Protein AF-A0A7U3URG6-F1 (afdb_monomer_lite)

Structure (mmCIF, N/CA/C/O backbone):
data_AF-A0A7U3URG6-F1
#
_entry.id   AF-A0A7U3URG6-F1
#
loop_
_atom_site.group_PDB
_atom_site.id
_atom_site.type_symbol
_atom_site.label_atom_id
_atom_site.label_alt_id
_atom_site.label_comp_id
_atom_site.label_asym_id
_atom_site.label_entity_id
_atom_site.label_seq_id
_atom_site.pdbx_PDB_ins_code
_atom_site.Cartn_x
_atom_site.Cartn_y
_atom_site.Cartn_z
_atom_site.occupancy
_atom_site.B_iso_or_equiv
_atom_site.auth_seq_id
_atom_site.auth_comp_id
_atom_site.auth_asym_id
_atom_site.auth_atom_id
_atom_site.pdbx_PDB_model_num
ATOM 1 N N . MET A 1 1 ? 4.917 22.702 2.590 1.00 61.28 1 MET A N 1
ATOM 2 C CA . MET A 1 1 ? 4.108 21.676 1.890 1.00 61.28 1 MET A CA 1
ATOM 3 C C . MET A 1 1 ? 2.761 22.288 1.539 1.00 61.28 1 MET A C 1
ATOM 5 O O . MET A 1 1 ? 2.316 23.121 2.321 1.00 61.28 1 MET A O 1
ATOM 9 N N . PRO A 1 2 ? 2.134 21.938 0.403 1.00 77.50 2 PRO A N 1
ATOM 10 C CA . PRO A 1 2 ? 0.816 22.462 0.058 1.00 77.50 2 PRO A CA 1
ATOM 11 C C . PRO A 1 2 ? -0.220 22.054 1.114 1.00 77.50 2 PRO A C 1
ATOM 13 O O . PRO A 1 2 ? -0.300 20.887 1.508 1.00 77.50 2 PRO A O 1
ATOM 16 N N . THR A 1 3 ? -0.995 23.032 1.575 1.00 88.62 3 THR A N 1
ATOM 17 C CA . THR A 1 3 ? -2.112 22.826 2.502 1.00 88.62 3 THR A CA 1
ATOM 18 C C . THR A 1 3 ? -3.288 22.216 1.755 1.00 88.62 3 THR A C 1
ATOM 20 O O . THR A 1 3 ? -3.546 22.553 0.600 1.00 88.62 3 THR A O 1
ATOM 23 N N . TRP A 1 4 ? -4.006 21.308 2.407 1.00 92.81 4 TRP A N 1
ATOM 24 C CA . TRP A 1 4 ? -5.200 20.701 1.841 1.00 92.81 4 TRP A CA 1
ATOM 25 C C . TRP A 1 4 ? -6.269 21.751 1.546 1.00 92.81 4 TRP A C 1
ATOM 27 O O . TRP A 1 4 ? -6.625 22.551 2.411 1.00 92.81 4 TRP A O 1
ATOM 37 N N . THR A 1 5 ? -6.823 21.682 0.342 1.00 91.06 5 THR A N 1
ATOM 38 C CA . THR A 1 5 ? -7.993 22.447 -0.078 1.00 91.06 5 THR A CA 1
ATOM 39 C C . THR A 1 5 ? -9.111 21.493 -0.499 1.00 91.06 5 THR A C 1
ATOM 41 O O . THR A 1 5 ? -8.835 20.422 -1.064 1.00 91.06 5 THR A O 1
ATOM 44 N N . PRO A 1 6 ? -10.380 21.843 -0.216 1.00 90.56 6 PRO A N 1
ATOM 45 C CA . PRO A 1 6 ? -11.504 21.039 -0.664 1.00 90.56 6 PRO A CA 1
ATOM 46 C C . PRO A 1 6 ? -11.496 20.922 -2.188 1.00 90.56 6 PRO A C 1
ATOM 48 O O . PRO A 1 6 ? -11.156 21.895 -2.868 1.00 90.56 6 PRO A O 1
ATOM 51 N N . PRO A 1 7 ? -11.863 19.750 -2.738 1.00 91.62 7 PRO A N 1
ATOM 52 C CA . PRO A 1 7 ? -12.092 19.618 -4.166 1.00 91.62 7 PRO A CA 1
ATOM 53 C C . PRO A 1 7 ? -13.033 20.720 -4.672 1.00 91.62 7 PRO A C 1
ATOM 55 O O . PRO A 1 7 ? -13.999 21.041 -3.965 1.00 91.62 7 PRO A O 1
ATOM 58 N N . PRO A 1 8 ? -12.801 21.273 -5.875 1.00 90.25 8 PRO A N 1
ATOM 59 C CA . PRO A 1 8 ? -13.734 22.209 -6.490 1.00 90.25 8 PRO A CA 1
ATOM 60 C C . PRO A 1 8 ? -15.160 21.652 -6.470 1.00 90.25 8 PRO A C 1
ATOM 62 O O . PRO A 1 8 ? -15.358 20.450 -6.661 1.00 90.25 8 PRO A O 1
ATOM 65 N N . GLU A 1 9 ? -16.134 22.520 -6.180 1.00 88.31 9 GLU A N 1
ATOM 66 C CA . GLU A 1 9 ? -17.571 22.191 -6.175 1.00 88.31 9 GLU A CA 1
ATOM 67 C C . GLU A 1 9 ? -17.985 21.078 -5.188 1.00 88.31 9 GLU A C 1
ATOM 69 O O . GLU A 1 9 ? -19.111 20.581 -5.226 1.00 88.31 9 GLU A O 1
ATOM 74 N N . SER A 1 10 ? -17.102 20.684 -4.263 1.00 91.12 10 SER A N 1
ATOM 75 C CA . SER A 1 10 ? -17.463 19.760 -3.189 1.00 91.12 10 SER A CA 1
ATOM 76 C C . SER A 1 10 ? -18.237 20.457 -2.074 1.00 91.12 10 SER A C 1
ATOM 78 O O . SER A 1 10 ? -18.011 21.622 -1.750 1.00 91.12 10 SER A O 1
ATOM 80 N N . THR A 1 11 ? -19.139 19.712 -1.435 1.00 90.44 11 THR A N 1
ATOM 81 C CA . THR A 1 11 ? -19.871 20.181 -0.250 1.00 90.44 11 THR A CA 1
ATOM 82 C C . THR A 1 11 ? -19.513 19.327 0.955 1.00 90.44 11 THR A C 1
ATOM 84 O O . THR A 1 11 ? -19.507 18.096 0.865 1.00 90.44 11 THR A O 1
ATOM 87 N N . TRP A 1 12 ? -19.257 19.962 2.096 1.00 90.94 12 TRP A N 1
ATOM 88 C CA . TRP A 1 12 ? -18.968 19.285 3.356 1.00 90.94 12 TRP A CA 1
ATOM 89 C C . TRP A 1 12 ? -19.642 20.034 4.505 1.00 90.94 12 TRP A C 1
ATOM 91 O O . TRP A 1 12 ? -19.254 21.151 4.835 1.00 90.94 12 TRP A O 1
ATOM 101 N N . THR A 1 13 ? -20.702 19.446 5.063 1.00 79.31 13 THR A N 1
ATOM 102 C CA . THR A 1 13 ? -21.649 20.175 5.925 1.00 79.31 13 THR A CA 1
ATOM 103 C C . THR A 1 13 ? -21.657 19.726 7.384 1.00 79.31 13 THR A C 1
ATOM 105 O O . THR A 1 13 ? -22.184 20.449 8.222 1.00 79.31 13 THR A O 1
ATOM 108 N N . ASN A 1 14 ? -21.087 18.563 7.718 1.00 84.81 14 ASN A N 1
ATOM 109 C CA . ASN A 1 14 ? -21.095 18.049 9.095 1.00 84.81 14 ASN A CA 1
ATOM 110 C C . ASN A 1 14 ? -19.916 18.558 9.948 1.00 84.81 14 ASN A C 1
ATOM 112 O O . ASN A 1 14 ? -19.972 18.455 11.168 1.00 84.81 14 ASN A O 1
ATOM 116 N N . GLY A 1 15 ? -18.852 19.096 9.334 1.00 91.75 15 GLY A N 1
ATOM 117 C CA . GLY A 1 15 ? -17.664 19.578 10.047 1.00 91.75 15 GLY A CA 1
ATOM 118 C C . GLY A 1 15 ? -16.948 18.503 10.881 1.00 91.75 15 GLY A C 1
ATOM 119 O O . GLY A 1 15 ? -16.256 18.853 11.840 1.00 91.75 15 GLY A O 1
ATOM 120 N N . LEU A 1 16 ? -17.133 17.215 10.555 1.00 96.25 16 LEU A N 1
ATOM 121 C CA . LEU A 1 16 ? -16.568 16.075 11.285 1.00 96.25 16 LEU A CA 1
ATOM 122 C C . LEU A 1 16 ? -15.294 15.554 10.613 1.00 96.25 16 LEU A C 1
ATOM 124 O O . LEU A 1 16 ? -15.341 14.986 9.513 1.00 96.25 16 LEU A O 1
ATOM 128 N N . ILE A 1 17 ? -14.168 15.677 11.316 1.00 96.75 17 ILE A N 1
ATOM 129 C CA . ILE A 1 17 ? -12.914 15.009 10.965 1.00 96.75 17 ILE A CA 1
ATOM 130 C C . ILE A 1 17 ? -12.757 13.762 11.837 1.00 96.75 17 ILE A C 1
ATOM 132 O O . ILE A 1 17 ? -12.613 13.862 13.054 1.00 96.75 17 ILE A O 1
ATOM 136 N N . ARG A 1 18 ? -12.740 12.583 11.209 1.00 97.06 18 ARG A N 1
ATOM 137 C CA . ARG A 1 18 ? -12.491 11.301 11.880 1.00 97.06 18 ARG A CA 1
ATOM 138 C C . ARG A 1 18 ? -11.227 10.650 11.336 1.00 97.06 18 ARG A C 1
ATOM 140 O O . ARG A 1 18 ? -11.081 10.493 10.125 1.00 97.06 18 ARG A O 1
ATOM 147 N N . VAL A 1 19 ? -10.339 10.212 12.223 1.00 95.31 19 VAL A N 1
ATOM 148 C CA . VAL A 1 19 ? -9.090 9.522 11.862 1.00 95.31 19 VAL A CA 1
ATOM 149 C C . VAL A 1 19 ? -8.906 8.254 12.684 1.00 95.31 19 VAL A C 1
ATOM 151 O O . VAL A 1 19 ? -9.214 8.231 13.868 1.00 95.31 19 VAL A O 1
ATOM 154 N N . PHE A 1 20 ? -8.347 7.207 12.077 1.00 92.94 20 PHE A N 1
ATOM 155 C CA . PHE A 1 20 ? -7.852 6.038 12.808 1.00 92.94 20 PHE A CA 1
ATOM 156 C C . PHE A 1 20 ? -6.373 6.249 13.142 1.00 92.94 20 PHE A C 1
ATOM 158 O O . PHE A 1 20 ? -5.504 5.841 12.370 1.00 92.94 20 PHE A O 1
ATOM 165 N N . ALA A 1 21 ? -6.107 6.930 14.256 1.00 84.06 21 ALA A N 1
ATOM 166 C CA . ALA A 1 21 ? -4.881 7.662 14.571 1.00 84.06 21 ALA A CA 1
ATOM 167 C C . ALA A 1 21 ? -3.571 6.903 14.277 1.00 84.06 21 ALA A C 1
ATOM 169 O O . ALA A 1 21 ? -2.705 7.434 13.585 1.00 84.06 21 ALA A O 1
ATOM 170 N N . GLY A 1 22 ? -3.453 5.640 14.700 1.00 78.69 22 GLY A N 1
ATOM 171 C CA . GLY A 1 22 ? -2.276 4.818 14.392 1.00 78.69 22 GLY A CA 1
ATOM 172 C C . GLY A 1 22 ? -2.152 4.482 12.902 1.00 78.69 22 GLY A C 1
ATOM 173 O O . GLY A 1 22 ? -1.183 4.846 12.240 1.00 78.69 22 GLY A O 1
ATOM 174 N N . SER A 1 23 ? -3.162 3.827 12.327 1.00 78.75 23 SER A N 1
ATOM 175 C CA . SER A 1 23 ? -3.134 3.416 10.911 1.00 78.75 23 SER A CA 1
ATOM 176 C C . SER A 1 23 ? -3.043 4.593 9.929 1.00 78.75 23 SER A C 1
ATOM 178 O O . SER A 1 23 ? -2.432 4.471 8.871 1.00 78.75 23 SER A O 1
ATOM 180 N N . PHE A 1 24 ? -3.614 5.743 10.295 1.00 79.00 24 PHE A N 1
ATOM 181 C CA . PHE A 1 24 ? -3.624 6.952 9.481 1.00 79.00 24 PHE A CA 1
ATOM 182 C C . PHE A 1 24 ? -2.224 7.546 9.319 1.00 79.00 24 PHE A C 1
ATOM 184 O O . PHE A 1 24 ? -1.923 8.096 8.262 1.00 79.00 24 PHE A O 1
ATOM 191 N N . LEU A 1 25 ? -1.373 7.390 10.338 1.00 76.38 25 LEU A N 1
ATOM 192 C CA . LEU A 1 25 ? 0.016 7.848 10.345 1.00 76.38 25 LEU A CA 1
ATOM 193 C C . LEU A 1 25 ? 1.008 6.783 9.853 1.00 76.38 25 LEU A C 1
ATOM 195 O O . LEU A 1 25 ? 2.084 7.138 9.383 1.00 76.38 25 LEU A O 1
ATOM 199 N N . ARG A 1 26 ? 0.641 5.492 9.855 1.00 74.06 26 ARG A N 1
ATOM 200 C CA . ARG A 1 26 ? 1.438 4.387 9.271 1.00 74.06 26 ARG A CA 1
ATOM 201 C C . ARG A 1 26 ? 1.444 4.358 7.730 1.00 74.06 26 ARG A C 1
ATOM 203 O O . ARG A 1 26 ? 1.725 3.321 7.127 1.00 74.06 26 ARG A O 1
ATOM 210 N N . GLN A 1 27 ? 1.119 5.466 7.069 1.00 66.19 27 GLN A N 1
ATOM 211 C CA . GLN A 1 27 ? 1.094 5.540 5.611 1.00 66.19 27 GLN A CA 1
ATOM 212 C C . GLN A 1 27 ? 2.497 5.336 5.024 1.00 66.19 27 GLN A C 1
ATOM 214 O O . GLN A 1 27 ? 3.476 5.949 5.442 1.00 66.19 27 GLN A O 1
ATOM 219 N N . SER A 1 28 ? 2.592 4.465 4.020 1.00 63.78 28 SER A N 1
ATOM 220 C CA . SER A 1 28 ? 3.813 4.296 3.228 1.00 63.78 28 SER A CA 1
ATOM 221 C C . SER A 1 28 ? 4.175 5.592 2.492 1.00 63.78 28 SER A C 1
ATOM 223 O O . SER A 1 28 ? 3.280 6.380 2.180 1.00 63.78 28 SER A O 1
ATOM 225 N N . ARG A 1 29 ? 5.449 5.766 2.108 1.00 63.09 29 ARG A N 1
ATOM 226 C CA . ARG A 1 29 ? 5.896 6.878 1.237 1.00 63.09 29 ARG A CA 1
ATOM 227 C C . ARG A 1 29 ? 5.128 6.967 -0.093 1.00 63.09 29 ARG A C 1
ATOM 229 O O . ARG A 1 29 ? 5.117 8.019 -0.714 1.00 63.09 29 ARG A O 1
ATOM 236 N N . SER A 1 30 ? 4.486 5.877 -0.516 1.00 69.94 30 SER A N 1
ATOM 237 C CA . SER A 1 30 ? 3.655 5.789 -1.723 1.00 69.94 30 SER A CA 1
ATOM 238 C C . SER A 1 30 ? 2.162 6.064 -1.496 1.00 69.94 30 SER A C 1
ATOM 240 O O . SER A 1 30 ? 1.372 5.892 -2.423 1.00 69.94 30 SER A O 1
ATOM 242 N N . SER A 1 31 ? 1.748 6.421 -0.277 1.00 86.31 31 SER A N 1
ATOM 243 C CA . SER A 1 31 ? 0.341 6.731 0.012 1.00 86.31 31 SER A CA 1
ATOM 244 C C . SER A 1 31 ? 0.045 8.178 -0.360 1.00 86.31 31 SER A C 1
ATOM 246 O O . SER A 1 31 ? 0.895 9.043 -0.164 1.00 86.31 31 SER A O 1
ATOM 248 N N . CYS A 1 32 ? -1.153 8.456 -0.869 1.00 93.38 32 CYS A N 1
ATOM 249 C CA . CYS A 1 32 ? -1.532 9.805 -1.280 1.00 93.38 32 CYS A CA 1
ATOM 250 C C . CYS A 1 32 ? -1.983 10.649 -0.071 1.00 93.38 32 CYS A C 1
ATOM 252 O O . CYS A 1 32 ? -3.075 10.400 0.456 1.00 93.38 32 CYS A O 1
ATOM 254 N N . PRO A 1 33 ? -1.237 11.703 0.329 1.00 93.00 33 PRO A N 1
ATOM 255 C CA . PRO A 1 33 ? -1.607 12.513 1.491 1.00 93.00 33 PRO A CA 1
ATOM 256 C C . PRO A 1 33 ? -2.959 13.213 1.313 1.00 93.00 33 PRO A C 1
ATOM 258 O O . PRO A 1 33 ? -3.790 13.195 2.222 1.00 93.00 33 PRO A O 1
ATOM 261 N N . TYR A 1 34 ? -3.233 13.733 0.109 1.00 94.94 34 TYR A N 1
ATOM 262 C CA . TYR A 1 34 ? -4.526 14.334 -0.220 1.00 94.94 34 TYR A CA 1
ATOM 263 C C . TYR A 1 34 ? -5.696 13.362 -0.023 1.00 94.94 34 TYR A C 1
ATOM 265 O O . TYR A 1 34 ? -6.722 13.734 0.546 1.00 94.94 34 TYR A O 1
ATOM 273 N N . LYS A 1 35 ? -5.553 12.099 -0.455 1.00 93.75 35 LYS A N 1
ATOM 274 C CA . LYS A 1 35 ? -6.573 11.059 -0.241 1.00 93.75 35 LYS A CA 1
ATOM 275 C C . LYS A 1 35 ? -6.786 10.803 1.249 1.00 93.75 35 LYS A C 1
ATOM 277 O O . LYS A 1 35 ? -7.933 10.670 1.670 1.00 93.75 35 LYS A O 1
ATOM 282 N N . GLY A 1 36 ? -5.714 10.740 2.041 1.00 93.06 36 GLY A N 1
ATOM 283 C CA . GLY A 1 36 ? -5.798 10.597 3.496 1.00 93.06 36 GLY A CA 1
ATOM 284 C C . GLY A 1 36 ? -6.621 11.721 4.127 1.00 93.06 36 GLY A C 1
ATOM 285 O O . GLY A 1 36 ? -7.624 11.462 4.796 1.00 93.06 36 GLY A O 1
ATOM 286 N N . ALA A 1 37 ? -6.261 12.969 3.836 1.00 94.31 37 ALA A N 1
ATOM 287 C CA . ALA A 1 37 ? -6.985 14.151 4.293 1.00 94.31 37 ALA A CA 1
ATOM 288 C C . ALA A 1 37 ? -8.453 14.169 3.814 1.00 94.31 37 ALA A C 1
ATOM 290 O O . ALA A 1 37 ? -9.357 14.487 4.591 1.00 94.31 37 ALA A O 1
ATOM 291 N N . LEU A 1 38 ? -8.717 13.772 2.566 1.00 94.31 38 LEU A N 1
ATOM 292 C CA . LEU A 1 38 ? -10.071 13.648 2.024 1.00 94.31 38 LEU A CA 1
ATOM 293 C C . LEU A 1 38 ? -10.890 12.586 2.775 1.00 94.31 38 LEU A C 1
ATOM 295 O O . LEU A 1 38 ? -12.028 12.846 3.153 1.00 94.31 38 LEU A O 1
ATOM 299 N N . LYS A 1 39 ? -10.311 11.406 3.030 1.00 92.88 39 LYS A N 1
ATOM 300 C CA . LYS A 1 39 ? -10.964 10.299 3.749 1.00 92.88 39 LYS A CA 1
ATOM 301 C C . LYS A 1 39 ? -11.300 10.667 5.197 1.00 92.88 39 LYS A C 1
ATOM 303 O O . LYS A 1 39 ? -12.309 10.193 5.714 1.00 92.88 39 LYS A O 1
ATOM 308 N N . ALA A 1 40 ? -10.482 11.511 5.829 1.00 94.81 40 ALA A N 1
ATOM 309 C CA . ALA A 1 40 ? -10.716 11.979 7.192 1.00 94.81 40 ALA A CA 1
ATOM 310 C C . ALA A 1 40 ? -11.953 12.890 7.310 1.00 94.81 40 ALA A C 1
ATOM 312 O O . ALA A 1 40 ? -12.601 12.924 8.355 1.00 94.81 40 ALA A O 1
ATOM 313 N N . ARG A 1 41 ? -12.317 13.607 6.238 1.00 94.56 41 ARG A N 1
ATOM 314 C CA . ARG A 1 41 ? -13.501 14.479 6.179 1.00 94.56 41 ARG A CA 1
ATOM 315 C C . ARG A 1 41 ? -14.729 13.659 5.819 1.00 94.56 41 ARG A C 1
ATOM 317 O O . ARG A 1 41 ? -15.111 13.513 4.657 1.00 94.56 41 ARG A O 1
ATOM 324 N N . THR A 1 42 ? -15.335 13.072 6.841 1.00 91.94 42 THR A N 1
ATOM 325 C CA . THR A 1 42 ? -16.507 12.217 6.655 1.00 91.94 42 THR A CA 1
ATOM 326 C C . THR A 1 42 ? -17.665 13.027 6.065 1.00 91.94 42 THR A C 1
ATOM 328 O O . THR A 1 42 ? -17.860 14.187 6.410 1.00 91.94 42 THR A O 1
ATOM 331 N N . GLY A 1 43 ? -18.442 12.439 5.155 1.00 88.38 43 GLY A N 1
ATOM 332 C CA . GLY A 1 43 ? -19.609 13.112 4.573 1.00 88.38 43 GLY A CA 1
ATOM 333 C C . GLY A 1 43 ? -19.311 14.176 3.512 1.00 88.38 43 GLY A C 1
ATOM 334 O O . GLY A 1 43 ? -20.255 14.805 3.038 1.00 88.38 43 GLY A O 1
ATOM 335 N N . ILE A 1 44 ? -18.050 14.368 3.101 1.00 91.56 44 ILE A N 1
ATOM 336 C CA . ILE A 1 44 ? -17.750 15.195 1.927 1.00 91.56 44 ILE A CA 1
ATOM 337 C C . ILE A 1 44 ? -18.401 14.587 0.677 1.00 91.56 44 ILE A C 1
ATOM 339 O O . ILE A 1 44 ? -18.227 13.401 0.374 1.00 91.56 44 ILE A O 1
ATOM 343 N N . LYS A 1 45 ? -19.175 15.401 -0.041 1.00 90.75 45 LYS A N 1
ATOM 344 C CA . LYS A 1 45 ? -19.778 15.045 -1.327 1.00 90.75 45 LYS A CA 1
ATOM 345 C C . LYS A 1 45 ? -18.958 15.689 -2.431 1.00 90.75 45 LYS A C 1
ATOM 347 O O . LYS A 1 45 ? -18.759 16.901 -2.422 1.00 90.75 45 LYS A O 1
ATOM 352 N N . LEU A 1 46 ? -18.461 14.860 -3.339 1.00 91.00 46 LEU A N 1
ATOM 353 C CA . LEU A 1 46 ? -17.694 15.302 -4.496 1.00 91.00 46 LEU A CA 1
ATOM 354 C C . LEU A 1 46 ? -18.639 15.695 -5.629 1.00 91.00 46 LEU A C 1
ATOM 356 O O . LEU A 1 46 ? -19.720 15.115 -5.752 1.00 91.00 46 LEU A O 1
ATOM 360 N N . ALA A 1 47 ? -18.198 16.637 -6.457 1.00 87.06 47 ALA A N 1
ATOM 361 C CA . ALA A 1 47 ? -18.868 16.961 -7.705 1.00 87.06 47 ALA A CA 1
ATOM 362 C C . ALA A 1 47 ? -18.916 15.747 -8.644 1.00 87.06 47 ALA A C 1
ATOM 364 O O . ALA A 1 47 ? -18.076 14.840 -8.574 1.00 87.06 47 ALA A O 1
ATOM 365 N N . THR A 1 48 ? -19.908 15.739 -9.528 1.00 84.06 48 THR A N 1
ATOM 366 C CA . THR A 1 48 ? -20.029 14.739 -10.590 1.00 84.06 48 THR A CA 1
ATOM 367 C C . THR A 1 48 ? -18.832 14.807 -11.538 1.00 84.06 48 THR A C 1
ATOM 369 O O . THR A 1 48 ? -18.252 15.868 -11.750 1.00 84.06 48 THR A O 1
ATOM 372 N N . SER A 1 49 ? -18.457 13.667 -12.113 1.00 84.88 49 SER A N 1
ATOM 373 C CA . SER A 1 49 ? -17.379 13.553 -13.098 1.00 84.88 49 SER A CA 1
ATOM 374 C C . SER A 1 49 ? -17.928 12.904 -14.371 1.00 84.88 49 SER A C 1
ATOM 376 O O . SER A 1 49 ? -18.815 12.056 -14.254 1.00 84.88 49 SER A O 1
ATOM 378 N N . PRO A 1 50 ? -17.418 13.251 -15.570 1.00 84.19 50 PRO A N 1
ATOM 379 C CA . PRO A 1 50 ? -17.727 12.499 -16.787 1.00 84.19 50 PRO A CA 1
ATOM 380 C C . PRO A 1 50 ? -17.150 11.075 -16.756 1.00 84.19 50 PRO A C 1
ATOM 382 O O . PRO A 1 50 ? -17.597 10.218 -17.511 1.00 84.19 50 PRO A O 1
ATOM 385 N N . LEU A 1 51 ? -16.163 10.813 -15.892 1.00 87.19 51 LEU A N 1
ATOM 386 C CA . LEU A 1 51 ? -15.600 9.483 -15.686 1.00 87.19 51 LEU A CA 1
ATOM 387 C C . LEU A 1 51 ? -16.368 8.721 -14.594 1.00 87.19 51 LEU A C 1
ATOM 389 O O . LEU A 1 51 ? -16.892 9.343 -13.664 1.00 87.19 51 LEU A O 1
ATOM 393 N N . PRO A 1 52 ? -16.384 7.375 -14.642 1.00 85.12 52 PRO A N 1
ATOM 394 C CA . PRO A 1 52 ? -17.057 6.567 -13.637 1.00 85.12 52 PRO A CA 1
ATOM 395 C C . PRO A 1 52 ? -16.618 6.904 -12.208 1.00 85.12 52 PRO A C 1
ATOM 397 O O . PRO A 1 52 ? -15.428 6.949 -11.863 1.00 85.12 52 PRO A O 1
ATOM 400 N N . MET A 1 53 ? -17.614 7.092 -11.345 1.00 85.44 53 MET A N 1
ATOM 401 C CA . MET A 1 53 ? -17.398 7.192 -9.907 1.00 85.44 53 MET A CA 1
ATOM 402 C C . MET A 1 53 ? -17.016 5.825 -9.319 1.00 85.44 53 MET A C 1
ATOM 404 O O . MET A 1 53 ? -17.101 4.785 -9.972 1.00 85.44 53 MET A O 1
ATOM 408 N N . TYR A 1 54 ? -16.576 5.833 -8.060 1.00 85.19 54 TYR A N 1
ATOM 409 C CA . TYR A 1 54 ? -16.207 4.618 -7.334 1.00 85.19 54 TYR A CA 1
ATOM 410 C C . TYR A 1 54 ? -17.334 3.568 -7.357 1.00 85.19 54 TYR A C 1
ATOM 412 O O . TYR A 1 54 ? -18.462 3.851 -6.950 1.00 85.19 54 TYR A O 1
ATOM 420 N N . LYS A 1 55 ? -16.987 2.348 -7.774 1.00 89.19 55 LYS A N 1
ATOM 421 C CA . LYS A 1 55 ? -17.825 1.142 -7.745 1.00 89.19 55 LYS A CA 1
ATOM 422 C C . LYS A 1 55 ? -17.232 0.178 -6.720 1.00 89.19 55 LYS A C 1
ATOM 424 O O . LYS A 1 55 ? -16.016 0.000 -6.691 1.00 89.19 55 LYS A O 1
ATOM 429 N N . ALA A 1 56 ? -18.070 -0.430 -5.885 1.00 82.88 56 ALA A N 1
ATOM 430 C CA . ALA A 1 56 ? -17.605 -1.417 -4.914 1.00 82.88 56 ALA A CA 1
ATOM 431 C C . ALA A 1 56 ? -17.147 -2.702 -5.628 1.00 82.88 56 ALA A C 1
ATOM 433 O O . ALA A 1 56 ? -17.836 -3.172 -6.534 1.00 82.88 56 ALA A O 1
ATOM 434 N N . ASP A 1 57 ? -16.007 -3.270 -5.219 1.00 84.12 57 ASP A N 1
ATOM 435 C CA . ASP A 1 57 ? -15.610 -4.611 -5.666 1.00 84.12 57 ASP A CA 1
ATOM 436 C C . ASP A 1 57 ? -16.532 -5.646 -4.993 1.00 84.12 57 ASP A C 1
ATOM 438 O O . ASP A 1 57 ? -16.770 -5.545 -3.784 1.00 84.12 57 ASP A O 1
ATOM 442 N N . PRO A 1 58 ? -17.085 -6.616 -5.744 1.00 85.06 58 PRO A N 1
ATOM 443 C CA . PRO A 1 58 ? -17.923 -7.668 -5.178 1.00 85.06 58 PRO A CA 1
ATOM 444 C C . PRO A 1 58 ? -17.147 -8.681 -4.321 1.00 85.06 58 PRO A C 1
ATOM 446 O O . PRO A 1 58 ? -17.765 -9.609 -3.817 1.00 85.06 58 PRO A O 1
ATOM 449 N N . ARG A 1 59 ? -15.826 -8.541 -4.153 1.00 87.56 59 ARG A N 1
ATOM 450 C CA . ARG A 1 59 ? -14.975 -9.433 -3.350 1.00 87.56 59 ARG A CA 1
ATOM 451 C C . ARG A 1 59 ? -14.418 -8.723 -2.122 1.00 87.56 59 ARG A C 1
ATOM 453 O O . ARG A 1 59 ? -14.160 -7.520 -2.137 1.00 87.56 59 ARG A O 1
ATOM 460 N N . GLU A 1 60 ? -14.173 -9.487 -1.058 1.00 90.56 60 GLU A N 1
ATOM 461 C CA . GLU A 1 60 ? -13.586 -8.954 0.177 1.00 90.56 60 GLU A CA 1
ATOM 462 C C . GLU A 1 60 ? -12.186 -8.402 -0.129 1.00 90.56 60 GLU A C 1
ATOM 464 O O . GLU A 1 60 ? -11.386 -9.041 -0.797 1.00 90.56 60 GLU A O 1
ATOM 469 N N . SER A 1 61 ? -11.852 -7.196 0.302 1.00 87.56 61 SER A N 1
ATOM 470 C CA . SER A 1 61 ? -10.533 -6.599 0.015 1.00 87.56 61 SER A CA 1
ATOM 471 C C . SER A 1 61 ? -9.639 -6.553 1.247 1.00 87.56 61 SER A C 1
ATOM 473 O O . SER A 1 61 ? -8.442 -6.282 1.134 1.00 87.56 61 SER A O 1
ATOM 475 N N . PHE A 1 62 ? -10.201 -6.853 2.418 1.00 90.44 62 PHE A N 1
ATOM 476 C CA . PHE A 1 62 ? -9.516 -6.787 3.690 1.00 90.44 62 PHE A CA 1
ATOM 477 C C . PHE A 1 62 ? -9.297 -8.184 4.277 1.00 90.44 62 PHE A C 1
ATOM 479 O O . PHE A 1 62 ? -10.219 -8.841 4.754 1.00 90.44 62 PHE A O 1
ATOM 486 N N . ASN A 1 63 ? -8.038 -8.624 4.286 1.00 92.00 63 ASN A N 1
ATOM 487 C CA . ASN A 1 63 ? -7.645 -9.961 4.741 1.00 92.00 63 ASN A CA 1
ATOM 488 C C . ASN A 1 63 ? -7.940 -10.261 6.221 1.00 92.00 63 ASN A C 1
ATOM 490 O O . ASN A 1 63 ? -8.053 -11.425 6.589 1.00 92.00 63 ASN A O 1
ATOM 494 N N . LEU A 1 64 ? -8.052 -9.235 7.068 1.00 93.50 64 LEU A N 1
ATOM 495 C CA . LEU A 1 64 ? -8.398 -9.378 8.484 1.00 93.50 64 LEU A CA 1
ATOM 496 C C . LEU A 1 64 ? -9.888 -9.114 8.762 1.00 93.50 64 LEU A C 1
ATOM 498 O O . LEU A 1 64 ? -10.289 -9.141 9.920 1.00 93.50 64 LEU A O 1
ATOM 502 N N . GLY A 1 65 ? -10.708 -8.864 7.733 1.00 92.81 65 GLY A N 1
ATOM 503 C CA . GLY A 1 65 ? -12.142 -8.596 7.885 1.00 92.81 65 GLY A CA 1
ATOM 504 C C . GLY A 1 65 ? -12.894 -9.785 8.490 1.00 92.81 65 GLY A C 1
ATOM 505 O O . GLY A 1 65 ? -13.397 -9.658 9.606 1.00 92.81 65 GLY A O 1
ATOM 506 N N . PRO A 1 66 ? -12.914 -10.957 7.821 1.00 95.19 66 PRO A N 1
ATOM 507 C CA . PRO A 1 66 ? -13.566 -12.151 8.364 1.00 95.19 66 PRO A CA 1
ATOM 508 C C . PRO A 1 66 ? -12.960 -12.619 9.691 1.00 95.19 66 PRO A C 1
ATOM 510 O O . PRO A 1 66 ? -13.680 -13.045 10.585 1.00 95.19 66 PRO A O 1
ATOM 513 N N . PHE A 1 67 ? -11.642 -12.490 9.846 1.00 95.44 67 PHE A N 1
ATOM 514 C CA . PHE A 1 67 ? -10.951 -12.773 11.104 1.00 95.44 67 PHE A CA 1
ATOM 515 C C . PHE A 1 67 ? -11.460 -11.897 12.261 1.00 95.44 67 PHE A C 1
ATOM 517 O O . PHE A 1 67 ? -11.744 -12.411 13.340 1.00 95.44 67 PHE A O 1
ATOM 524 N N . GLY A 1 68 ? -11.605 -10.588 12.035 1.00 94.44 68 GLY A N 1
ATOM 525 C CA . GLY A 1 68 ? -12.115 -9.655 13.038 1.00 94.44 68 GLY A CA 1
ATOM 526 C C . GLY A 1 68 ? -13.554 -9.966 13.441 1.00 94.44 68 GLY A C 1
ATOM 527 O O . GLY A 1 68 ? -13.834 -10.041 14.631 1.00 94.44 68 GLY A O 1
ATOM 528 N N . GLU A 1 69 ? -14.430 -10.230 12.468 1.00 94.44 69 GLU A N 1
ATOM 529 C CA . GLU A 1 69 ? -15.833 -10.568 12.748 1.00 94.44 69 GLU A CA 1
ATOM 530 C C . GLU A 1 69 ? -15.973 -11.915 13.478 1.00 94.44 69 GLU A C 1
ATOM 532 O O . GLU A 1 69 ? -16.786 -12.040 14.391 1.00 94.44 69 GLU A O 1
ATOM 537 N N . ALA A 1 70 ? -15.151 -12.915 13.140 1.00 96.38 70 ALA A N 1
ATOM 538 C CA . ALA A 1 70 ? -15.136 -14.186 13.866 1.00 96.38 70 ALA A CA 1
ATOM 539 C C . ALA A 1 70 ? -14.709 -13.999 15.330 1.00 96.38 70 ALA A C 1
ATOM 541 O O . ALA A 1 70 ? -15.321 -14.584 16.222 1.00 96.38 70 ALA A O 1
ATOM 542 N N . LEU A 1 71 ? -13.690 -13.173 15.588 1.00 95.88 71 LEU A N 1
ATOM 543 C CA . LEU A 1 71 ? -13.285 -12.852 16.955 1.00 95.88 71 LEU A CA 1
ATOM 544 C C . LEU A 1 71 ? -14.365 -12.082 17.713 1.00 95.88 71 LEU A C 1
ATOM 546 O O . LEU A 1 71 ? -14.576 -12.390 18.877 1.00 95.88 71 LEU A O 1
ATOM 550 N N . ASP A 1 72 ? -15.075 -11.146 17.078 1.00 94.75 72 ASP A N 1
ATOM 551 C CA . ASP A 1 72 ? -16.172 -10.419 17.731 1.00 94.75 72 ASP A CA 1
ATOM 552 C C . ASP A 1 72 ? -17.265 -11.390 18.215 1.00 94.75 72 ASP A C 1
ATOM 554 O O . ASP A 1 72 ? -17.695 -11.318 19.365 1.00 94.75 72 ASP A O 1
ATOM 558 N N . LEU A 1 73 ? -17.644 -12.366 17.382 1.00 96.25 73 LEU A N 1
ATOM 559 C CA . LEU A 1 73 ? -18.622 -13.403 17.734 1.00 96.25 73 LEU A CA 1
ATOM 560 C C . LEU A 1 73 ? -18.148 -14.307 18.889 1.00 96.25 73 LEU A C 1
ATOM 562 O O . LEU A 1 73 ? -18.947 -14.710 19.733 1.00 96.25 73 LEU A O 1
ATOM 566 N N . ILE A 1 74 ? -16.858 -14.646 18.935 1.00 95.50 74 ILE A N 1
ATOM 567 C CA . ILE A 1 74 ? -16.290 -15.498 19.994 1.00 95.50 74 ILE A CA 1
ATOM 568 C C . ILE A 1 74 ? -16.172 -14.721 21.306 1.00 95.50 74 ILE A C 1
ATOM 570 O O . ILE A 1 74 ? -16.593 -15.198 22.357 1.00 95.50 74 ILE A O 1
ATOM 574 N N . GLU A 1 75 ? -15.580 -13.530 21.244 1.00 93.50 75 GLU A N 1
ATOM 575 C CA . GLU A 1 75 ? -15.201 -12.738 22.412 1.00 93.50 75 GLU A CA 1
ATOM 576 C C . GLU A 1 75 ? -16.388 -12.023 23.062 1.00 93.50 75 GLU A C 1
ATOM 578 O O . GLU A 1 75 ? -16.360 -11.798 24.272 1.00 93.50 75 GLU A O 1
ATOM 583 N N . HIS A 1 76 ? -17.416 -11.659 22.289 1.00 92.44 76 HIS A N 1
ATOM 584 C CA . HIS A 1 76 ? -18.539 -10.855 22.786 1.00 92.44 76 HIS A CA 1
ATOM 585 C C . HIS A 1 76 ? -19.867 -11.611 22.824 1.00 92.44 76 HIS A C 1
ATOM 587 O O . HIS A 1 76 ? -20.654 -11.390 23.742 1.00 92.44 76 HIS A O 1
ATOM 593 N N . ASP A 1 77 ? -20.091 -12.539 21.891 1.00 93.75 77 ASP A N 1
ATOM 594 C CA . ASP A 1 77 ? -21.368 -13.254 21.777 1.00 93.75 77 ASP A CA 1
ATOM 595 C C . ASP A 1 77 ? -21.291 -14.707 22.284 1.00 93.75 77 ASP A C 1
ATOM 597 O O . ASP A 1 77 ? -22.286 -15.435 22.244 1.00 93.75 77 ASP A O 1
ATOM 601 N N . GLY A 1 78 ? -20.116 -15.155 22.749 1.00 93.06 78 GLY A N 1
ATOM 602 C CA . GLY A 1 78 ? -19.899 -16.515 23.254 1.00 93.06 78 GLY A CA 1
ATOM 603 C C . GLY A 1 78 ? -20.150 -17.603 22.206 1.00 93.06 78 GLY A C 1
ATOM 604 O O . GLY A 1 78 ? -20.473 -18.742 22.548 1.00 93.06 78 GLY A O 1
ATOM 605 N N . VAL A 1 79 ? -20.055 -17.255 20.921 1.00 97.06 79 VAL A N 1
ATOM 606 C CA . VAL A 1 79 ? -20.292 -18.185 19.820 1.00 97.06 79 VAL A CA 1
ATOM 607 C C . VAL A 1 79 ? -19.115 -19.149 19.716 1.00 97.06 79 VAL A C 1
ATOM 609 O O . VAL A 1 79 ? -17.955 -18.743 19.707 1.00 97.06 79 VAL A O 1
ATOM 612 N N . GLU A 1 80 ? -19.423 -20.440 19.602 1.00 95.75 80 GLU A N 1
ATOM 613 C CA . GLU A 1 80 ? -18.421 -21.487 19.392 1.00 95.75 80 GLU A CA 1
ATOM 614 C C . GLU A 1 80 ? -17.595 -21.201 18.121 1.00 95.75 80 GLU A C 1
ATOM 616 O O . GLU A 1 80 ? -18.118 -20.697 17.122 1.00 95.75 80 GLU A O 1
ATOM 621 N N . ARG A 1 81 ? -16.294 -21.507 18.160 1.00 94.12 81 ARG A N 1
ATOM 622 C CA . ARG A 1 81 ? -15.301 -21.109 17.157 1.00 94.12 81 ARG A CA 1
ATOM 623 C C . ARG A 1 81 ? -15.716 -21.448 15.728 1.00 94.12 81 ARG A C 1
ATOM 625 O O . ARG A 1 81 ? -15.718 -20.562 14.872 1.00 94.12 81 ARG A O 1
ATOM 632 N N . GLU A 1 82 ? -16.085 -22.693 15.448 1.00 94.06 82 GLU A N 1
ATOM 633 C CA . GLU A 1 82 ? -16.438 -23.107 14.085 1.00 94.06 82 GLU A CA 1
ATOM 634 C C . GLU A 1 82 ? -17.730 -22.434 13.617 1.00 94.06 82 GLU A C 1
ATOM 636 O O . GLU A 1 82 ? -17.887 -22.057 12.450 1.00 94.06 82 GLU A O 1
ATOM 641 N N . GLN A 1 83 ? -18.666 -22.206 14.537 1.00 96.25 83 GLN A N 1
ATOM 642 C CA . GLN A 1 83 ? -19.879 -21.456 14.239 1.00 96.25 83 GLN A CA 1
ATOM 643 C C . GLN A 1 83 ? -19.592 -19.975 13.941 1.00 96.25 83 GLN A C 1
ATOM 645 O O . GLN A 1 83 ? -20.238 -19.413 13.048 1.00 96.25 83 GLN A O 1
ATOM 650 N N . ALA A 1 84 ? -18.643 -19.360 14.647 1.00 96.56 84 ALA A N 1
ATOM 651 C CA . ALA A 1 84 ? -18.219 -17.982 14.429 1.00 96.56 84 ALA A CA 1
ATOM 652 C C . ALA A 1 84 ? -17.533 -17.815 13.067 1.00 96.56 84 ALA A C 1
ATOM 654 O O . ALA A 1 84 ? -17.924 -16.949 12.287 1.00 96.56 84 ALA A O 1
ATOM 655 N N . ILE A 1 85 ? -16.600 -18.712 12.729 1.00 95.25 85 ILE A N 1
ATOM 656 C CA . ILE A 1 85 ? -15.930 -18.753 11.421 1.00 95.25 85 ILE A CA 1
ATOM 657 C C . ILE A 1 85 ? -16.958 -18.859 10.291 1.00 95.25 85 ILE A C 1
ATOM 659 O O . ILE A 1 85 ? -16.913 -18.082 9.338 1.00 95.25 85 ILE A O 1
ATOM 663 N N . ARG A 1 86 ? -17.915 -19.793 10.389 1.00 94.69 86 ARG A N 1
ATOM 664 C CA . ARG A 1 86 ? -18.947 -19.965 9.352 1.00 94.69 86 ARG A CA 1
ATOM 665 C C . ARG A 1 86 ? -19.775 -18.700 9.134 1.00 94.69 86 ARG A C 1
ATOM 667 O O . ARG A 1 86 ? -20.060 -18.368 7.989 1.00 94.69 86 ARG A O 1
ATOM 674 N N . ARG A 1 87 ? -20.153 -17.997 10.208 1.00 95.00 87 ARG A N 1
ATOM 675 C CA . ARG A 1 87 ? -20.912 -16.736 10.114 1.00 95.00 87 ARG A CA 1
ATOM 676 C C . ARG A 1 87 ? -20.071 -15.619 9.504 1.00 95.00 87 ARG A C 1
ATOM 678 O O . ARG A 1 87 ? -20.544 -14.959 8.591 1.00 95.00 87 ARG A O 1
ATOM 685 N N . ALA A 1 88 ? -18.824 -15.475 9.944 1.00 94.12 88 ALA A N 1
ATOM 686 C CA . ALA A 1 88 ? -17.928 -14.415 9.493 1.00 94.12 88 ALA A CA 1
ATOM 687 C C . ALA A 1 88 ? -17.465 -14.556 8.030 1.00 94.12 88 ALA A C 1
ATOM 689 O O . ALA A 1 88 ? -17.024 -13.577 7.424 1.00 94.12 88 ALA A O 1
ATOM 690 N N . LEU A 1 89 ? -17.520 -15.764 7.463 1.00 93.62 89 LEU A N 1
ATOM 691 C CA . LEU A 1 89 ? -17.199 -16.023 6.055 1.00 93.62 89 LEU A CA 1
ATOM 692 C C . LEU A 1 89 ? -18.412 -15.902 5.124 1.00 93.62 89 LEU A C 1
ATOM 694 O O . LEU A 1 89 ? -18.229 -15.744 3.916 1.00 93.62 89 LEU A O 1
ATOM 698 N N . ALA A 1 90 ? -19.629 -15.978 5.667 1.00 91.75 90 ALA A N 1
ATOM 699 C CA . ALA A 1 90 ? -20.848 -15.835 4.888 1.00 91.75 90 ALA A CA 1
ATOM 700 C C . ALA A 1 90 ? -21.016 -14.385 4.394 1.00 91.75 90 ALA A C 1
ATOM 702 O O . ALA A 1 90 ? -20.624 -13.442 5.089 1.00 91.75 90 ALA A O 1
ATOM 703 N N . PRO A 1 91 ? -21.621 -14.174 3.213 1.00 89.75 91 PRO A N 1
ATOM 704 C CA . PRO A 1 91 ? -21.922 -12.831 2.742 1.00 89.75 91 PRO A CA 1
ATOM 705 C C . PRO A 1 91 ? -22.881 -12.121 3.704 1.00 89.75 91 PRO A C 1
ATOM 707 O O . PRO A 1 91 ? -23.862 -12.692 4.182 1.00 89.75 91 PRO A O 1
ATOM 710 N N . SER A 1 92 ? -22.628 -10.838 3.940 1.00 86.44 92 SER A N 1
ATOM 711 C CA . SER A 1 92 ? -23.471 -9.962 4.747 1.00 86.44 92 SER A CA 1
ATOM 712 C C . SER A 1 92 ? -23.813 -8.684 3.983 1.00 86.44 92 SER A C 1
ATOM 714 O O . SER A 1 92 ? -23.298 -8.396 2.901 1.00 86.44 92 SER A O 1
ATOM 716 N N . ARG A 1 93 ? -24.681 -7.845 4.559 1.00 81.75 93 ARG A N 1
ATOM 717 C CA . ARG A 1 93 ? -24.962 -6.517 3.987 1.00 81.75 93 ARG A CA 1
ATOM 718 C C . ARG A 1 93 ? -23.708 -5.634 3.936 1.00 81.75 93 ARG A C 1
ATOM 720 O O . ARG A 1 93 ? -23.646 -4.691 3.139 1.00 81.75 93 ARG A O 1
ATOM 727 N N . GLU A 1 94 ? -22.737 -5.886 4.809 1.00 78.56 94 GLU A N 1
ATOM 728 C CA . GLU A 1 94 ? -21.533 -5.069 4.950 1.00 78.56 94 GLU A CA 1
ATOM 729 C C . GLU A 1 94 ? -20.327 -5.636 4.209 1.00 78.56 94 GLU A C 1
ATOM 731 O O . GLU A 1 94 ? -19.469 -4.854 3.792 1.00 78.56 94 GLU A O 1
ATOM 736 N N . ARG A 1 95 ? -20.274 -6.954 4.001 1.00 82.69 95 ARG A N 1
ATOM 737 C CA . ARG A 1 95 ? -19.112 -7.636 3.430 1.00 82.69 95 ARG A CA 1
ATOM 738 C C . ARG A 1 95 ? -19.553 -8.698 2.420 1.00 82.69 95 ARG A C 1
ATOM 740 O O . ARG A 1 95 ? -20.513 -9.418 2.685 1.00 82.69 95 ARG A O 1
ATOM 747 N N . PRO A 1 96 ? -18.902 -8.777 1.253 1.00 86.56 96 PRO A N 1
ATOM 748 C CA . PRO A 1 96 ? -19.149 -9.862 0.313 1.00 86.56 96 PRO A CA 1
ATOM 749 C C . PRO A 1 96 ? -18.652 -11.204 0.867 1.00 86.56 96 PRO A C 1
ATOM 751 O O . PRO A 1 96 ? -17.971 -11.253 1.889 1.00 86.56 96 PRO A O 1
ATOM 754 N N . GLU A 1 97 ? -18.973 -12.285 0.162 1.00 85.50 97 GLU A N 1
ATOM 755 C CA . GLU A 1 97 ? -18.461 -13.618 0.476 1.00 85.50 97 GLU A CA 1
ATOM 756 C C . GLU A 1 97 ? -16.923 -13.655 0.398 1.00 85.50 97 GLU A C 1
ATOM 758 O O . GLU A 1 97 ? -16.304 -13.062 -0.495 1.00 85.50 97 GLU A O 1
ATOM 763 N N . ALA A 1 98 ? -16.299 -14.335 1.362 1.00 88.81 98 ALA A N 1
ATOM 764 C CA . ALA A 1 98 ? -14.857 -14.539 1.376 1.00 88.81 98 ALA A CA 1
ATOM 765 C C . ALA A 1 98 ? -14.466 -15.637 0.377 1.00 88.81 98 ALA A C 1
ATOM 767 O O . ALA A 1 98 ? -15.037 -16.726 0.390 1.00 88.81 98 ALA A O 1
ATOM 768 N N . ASP A 1 99 ? -13.454 -15.382 -0.457 1.00 88.50 99 ASP A N 1
ATOM 769 C CA . ASP A 1 99 ? -12.947 -16.418 -1.358 1.00 88.50 99 ASP A CA 1
ATOM 770 C C . ASP A 1 99 ? -12.325 -17.600 -0.580 1.00 88.50 99 ASP A C 1
ATOM 772 O O . ASP A 1 99 ? -11.897 -17.434 0.571 1.00 88.50 99 ASP A O 1
ATOM 776 N N . PRO A 1 100 ? -12.249 -18.805 -1.180 1.00 91.69 100 PRO A N 1
ATOM 777 C CA . PRO A 1 100 ? -11.823 -20.008 -0.466 1.00 91.69 100 PRO A CA 1
ATOM 778 C C . PRO A 1 100 ? -10.436 -19.903 0.178 1.00 91.69 100 PRO A C 1
ATOM 780 O O . PRO A 1 100 ? -10.209 -20.487 1.239 1.00 91.69 100 PRO A O 1
ATOM 783 N N . GLY A 1 101 ? -9.515 -19.144 -0.426 1.00 93.81 101 GLY A N 1
ATOM 784 C CA . GLY A 1 101 ? -8.183 -18.965 0.142 1.00 93.81 101 GLY A CA 1
ATOM 785 C C . GLY A 1 101 ? -8.161 -17.997 1.322 1.00 93.81 101 GLY A C 1
ATOM 786 O O . GLY A 1 101 ? -7.511 -18.267 2.334 1.00 93.81 101 GLY A O 1
ATOM 787 N N . LEU A 1 102 ? -8.951 -16.921 1.261 1.00 94.50 102 LEU A N 1
ATOM 788 C CA . LEU A 1 102 ? -9.192 -16.064 2.421 1.00 94.50 102 LEU A CA 1
ATOM 789 C C . LEU A 1 102 ? -9.867 -16.832 3.570 1.00 94.50 102 LEU A C 1
ATOM 791 O O . LEU A 1 102 ? -9.537 -16.607 4.736 1.00 94.50 102 LEU A O 1
ATOM 795 N N . ALA A 1 103 ? -10.773 -17.762 3.260 1.00 94.62 103 ALA A N 1
ATOM 796 C CA . ALA A 1 103 ? -11.396 -18.629 4.255 1.00 94.62 103 ALA A CA 1
ATOM 797 C C . ALA A 1 103 ? -10.377 -19.552 4.943 1.00 94.62 103 ALA A C 1
ATOM 799 O O . ALA A 1 103 ? -10.396 -19.674 6.168 1.00 94.62 103 ALA A O 1
ATOM 800 N N . ALA A 1 104 ? -9.469 -20.177 4.184 1.00 95.31 104 ALA A N 1
ATOM 801 C CA . ALA A 1 104 ? -8.391 -20.998 4.738 1.00 95.31 104 ALA A CA 1
ATOM 802 C C . ALA A 1 104 ? -7.457 -20.178 5.646 1.00 95.31 104 ALA A C 1
ATOM 804 O O . ALA A 1 104 ? -7.197 -20.573 6.785 1.00 95.31 104 ALA A O 1
ATOM 805 N N . TRP A 1 105 ? -7.034 -18.996 5.185 1.00 95.81 105 TRP A N 1
ATOM 806 C CA . TRP A 1 105 ? -6.243 -18.058 5.984 1.00 95.81 105 TRP A CA 1
ATOM 807 C C . TRP A 1 105 ? -6.960 -17.638 7.271 1.00 95.81 105 TRP A C 1
ATOM 809 O O . TRP A 1 105 ? -6.352 -17.645 8.336 1.00 95.81 105 TRP A O 1
ATOM 819 N N . THR A 1 106 ? -8.250 -17.306 7.196 1.00 96.38 106 THR A N 1
ATOM 820 C CA . THR A 1 106 ? -9.031 -16.839 8.353 1.00 96.38 106 THR A CA 1
ATOM 821 C C . THR A 1 106 ? -9.075 -17.882 9.465 1.00 96.38 106 THR A C 1
ATOM 823 O O . THR A 1 106 ? -8.848 -17.533 10.622 1.00 96.38 106 THR A O 1
ATOM 826 N N . ARG A 1 107 ? -9.315 -19.158 9.125 1.00 96.00 107 ARG A N 1
ATOM 827 C CA . ARG A 1 107 ? -9.297 -20.263 10.100 1.00 96.00 107 ARG A CA 1
ATOM 828 C C . ARG A 1 107 ? -7.939 -20.369 10.786 1.00 96.00 107 ARG A C 1
ATOM 830 O O . ARG A 1 107 ? -7.853 -20.317 12.007 1.00 96.00 107 ARG A O 1
ATOM 837 N N . PHE A 1 108 ? -6.879 -20.422 9.980 1.00 95.19 108 PHE A N 1
ATOM 838 C CA . PHE A 1 108 ? -5.512 -20.529 10.475 1.00 95.19 108 PHE A CA 1
ATOM 839 C C . PHE A 1 108 ? -5.122 -19.353 11.386 1.00 95.19 108 PHE A C 1
ATOM 841 O O . PHE A 1 108 ? -4.559 -19.550 12.463 1.00 95.19 108 PHE A O 1
ATOM 848 N N . ALA A 1 109 ? -5.434 -18.129 10.956 1.00 95.50 109 ALA A N 1
ATOM 849 C CA . ALA A 1 109 ? -5.144 -16.905 11.688 1.00 95.50 109 ALA A CA 1
ATOM 850 C C . ALA A 1 109 ? -5.831 -16.872 13.056 1.00 95.50 109 ALA A C 1
ATOM 852 O O . ALA A 1 109 ? -5.229 -16.440 14.041 1.00 95.50 109 ALA A O 1
ATOM 853 N N . LEU A 1 110 ? -7.080 -17.339 13.116 1.00 95.56 110 LEU A N 1
ATOM 854 C CA . LEU A 1 110 ? -7.864 -17.386 14.341 1.00 95.56 110 LEU A CA 1
ATOM 855 C C . LEU A 1 110 ? -7.246 -18.329 15.377 1.00 95.56 110 LEU A C 1
ATOM 857 O O . LEU A 1 110 ? -7.087 -17.936 16.533 1.00 95.56 110 LEU A O 1
ATOM 861 N N . ASP A 1 111 ? -6.830 -19.525 14.953 1.00 93.00 111 ASP A N 1
ATOM 862 C CA . ASP A 1 111 ? -6.173 -20.493 15.836 1.00 93.00 111 ASP A CA 1
ATOM 863 C C . ASP A 1 111 ? -4.892 -19.910 16.441 1.00 93.00 111 ASP A C 1
ATOM 865 O O . ASP A 1 111 ? -4.726 -19.893 17.662 1.00 93.00 111 ASP A O 1
ATOM 869 N N . ARG A 1 112 ? -4.022 -19.338 15.598 1.00 93.56 112 ARG A N 1
ATOM 870 C CA . ARG A 1 112 ? -2.759 -18.729 16.047 1.00 93.56 112 ARG A CA 1
ATOM 871 C C . ARG A 1 112 ? -2.974 -17.547 16.987 1.00 93.56 112 ARG A C 1
ATOM 873 O O . ARG A 1 112 ? -2.216 -17.375 17.938 1.00 93.56 112 ARG A O 1
ATOM 880 N N . TYR A 1 113 ? -3.991 -16.724 16.736 1.00 93.50 113 TYR A N 1
ATOM 881 C CA . TYR A 1 113 ? -4.284 -15.570 17.584 1.00 93.50 113 TYR A CA 1
ATOM 882 C C . TYR A 1 113 ? -4.743 -15.989 18.988 1.00 93.50 113 TYR A C 1
ATOM 884 O O . TYR A 1 113 ? -4.281 -15.421 19.986 1.00 93.50 113 TYR A O 1
ATOM 892 N N . LEU A 1 114 ? -5.635 -16.983 19.068 1.00 90.81 114 LEU A N 1
ATOM 893 C CA . LEU A 1 114 ? -6.253 -17.424 20.319 1.00 90.81 114 LEU A CA 1
ATOM 894 C C . LEU A 1 114 ? -5.305 -18.249 21.203 1.00 90.81 114 LEU A C 1
ATOM 896 O O . LEU A 1 114 ? -5.352 -18.093 22.421 1.00 90.81 114 LEU A O 1
ATOM 900 N N . GLU A 1 115 ? -4.415 -19.063 20.622 1.00 86.12 115 GLU A N 1
ATOM 901 C CA . GLU A 1 115 ? -3.465 -19.921 21.360 1.00 86.12 115 GLU A CA 1
ATOM 902 C C . GLU A 1 115 ? -2.572 -19.161 22.357 1.00 86.12 115 GLU A C 1
ATOM 904 O O . GLU A 1 115 ? -2.176 -19.716 23.378 1.00 86.12 115 GLU A O 1
ATOM 909 N N . GLY A 1 116 ? -2.263 -17.890 22.084 1.00 71.88 116 GLY A N 1
ATOM 910 C CA . GLY A 1 116 ? -1.368 -17.073 22.909 1.00 71.88 116 GLY A CA 1
ATOM 911 C C . GLY A 1 116 ? -2.052 -16.008 23.769 1.00 71.88 116 GLY A C 1
ATOM 912 O O . GLY A 1 116 ? -1.359 -15.105 24.236 1.00 71.88 116 GLY A O 1
ATOM 913 N N . SER A 1 117 ? -3.384 -16.006 23.908 1.00 74.88 117 SER A N 1
ATOM 914 C CA . SER A 1 117 ? -4.075 -14.932 24.640 1.00 74.88 117 SER A CA 1
ATOM 915 C C . SER A 1 117 ? -3.908 -15.091 26.154 1.00 74.88 117 SER A C 1
ATOM 917 O O . SER A 1 117 ? -4.364 -16.095 26.701 1.00 74.88 117 SER A O 1
ATOM 919 N N . PRO A 1 118 ? -3.297 -14.120 26.858 1.00 71.25 118 PRO A N 1
ATOM 920 C CA . PRO A 1 118 ? -3.174 -14.201 28.304 1.00 71.25 118 PRO A CA 1
ATOM 921 C C . PRO A 1 118 ? -4.560 -14.008 28.960 1.00 71.25 118 PRO A C 1
ATOM 923 O O . PRO A 1 118 ? -5.387 -13.257 28.428 1.00 71.25 118 PRO A O 1
ATOM 926 N N . PRO A 1 119 ? -4.851 -14.717 30.069 1.00 74.44 119 PRO A N 1
ATOM 927 C CA . PRO A 1 119 ? -6.192 -14.784 30.661 1.00 74.44 119 PRO A CA 1
ATOM 928 C C . PRO A 1 119 ? -6.567 -13.555 31.507 1.00 74.44 119 PRO A C 1
ATOM 930 O O . PRO A 1 119 ? -7.697 -13.447 31.971 1.00 74.44 119 PRO A O 1
ATOM 933 N N . ASP A 1 120 ? -5.622 -12.651 31.747 1.00 86.62 120 ASP A N 1
ATOM 934 C CA . ASP A 1 120 ? -5.722 -11.502 32.651 1.00 86.62 120 ASP A CA 1
ATOM 935 C C . ASP A 1 120 ? -6.404 -10.270 32.031 1.00 86.62 120 ASP A C 1
ATOM 937 O O . ASP A 1 120 ? -6.775 -9.338 32.750 1.00 86.62 120 ASP A O 1
ATOM 941 N N . LEU A 1 121 ? -6.601 -10.267 30.710 1.00 92.19 121 LEU A N 1
ATOM 942 C CA . LEU A 1 121 ? -7.226 -9.174 29.971 1.00 92.19 121 LEU A CA 1
ATOM 943 C C . LEU A 1 121 ? -8.518 -9.629 29.289 1.00 92.19 121 LEU A C 1
ATOM 945 O O . LEU A 1 121 ? -8.531 -10.584 28.511 1.00 92.19 121 LEU A O 1
ATOM 949 N N . LEU A 1 122 ? -9.594 -8.890 29.544 1.00 92.38 122 LEU A N 1
ATOM 950 C CA . LEU A 1 122 ? -10.923 -9.131 28.997 1.00 92.38 122 LEU A CA 1
ATOM 951 C C . LEU A 1 122 ? -11.153 -8.288 27.735 1.00 92.38 122 LEU A C 1
ATOM 953 O O . LEU A 1 122 ? -10.769 -7.114 27.711 1.00 92.38 122 LEU A O 1
ATOM 957 N N . PRO A 1 123 ? -11.779 -8.852 26.689 1.00 94.19 123 PRO A N 1
ATOM 958 C CA . PRO A 1 123 ? -12.090 -8.115 25.472 1.00 94.19 123 PRO A CA 1
ATOM 959 C C . PRO A 1 123 ? -13.154 -7.042 25.743 1.00 94.19 123 PRO A C 1
ATOM 961 O O . PRO A 1 123 ? -14.121 -7.265 26.470 1.00 94.19 123 PRO A O 1
ATOM 964 N N . VAL A 1 124 ? -12.990 -5.868 25.134 1.00 94.56 124 VAL A N 1
ATOM 965 C CA . VAL A 1 124 ? -13.933 -4.744 25.231 1.00 94.56 124 VAL A CA 1
ATOM 966 C C . VAL A 1 124 ? -14.726 -4.653 23.925 1.00 94.56 124 VAL A C 1
ATOM 968 O O . VAL A 1 124 ? -14.153 -4.538 22.850 1.00 94.56 124 VAL A O 1
ATOM 971 N N . SER A 1 125 ? -16.057 -4.682 23.996 1.00 91.25 125 SER A N 1
ATOM 972 C CA . SER A 1 125 ? -16.952 -4.722 22.820 1.00 91.25 125 SER A CA 1
ATOM 973 C C . SER A 1 125 ? -17.064 -3.404 22.041 1.00 91.25 125 SER A C 1
ATOM 975 O O . SER A 1 125 ? -17.720 -3.330 20.999 1.00 91.25 125 SER A O 1
ATOM 977 N N . HIS A 1 126 ? -16.448 -2.332 22.538 1.00 93.31 126 HIS A N 1
ATOM 978 C CA . HIS A 1 126 ? -16.547 -0.990 21.975 1.00 93.31 126 HIS A CA 1
ATOM 979 C C . HIS A 1 126 ? -15.170 -0.364 21.793 1.00 93.31 126 HIS A C 1
ATOM 981 O O . HIS A 1 126 ? -14.263 -0.549 22.600 1.00 93.31 126 HIS A O 1
ATOM 987 N N . SER A 1 127 ? -15.011 0.415 20.724 1.00 93.44 127 SER A N 1
ATOM 988 C CA . SER A 1 127 ? -13.767 1.140 20.482 1.00 93.44 127 SER A CA 1
ATOM 989 C C . SER A 1 127 ? -13.649 2.321 21.437 1.00 93.44 127 SER A C 1
ATOM 991 O O . SER A 1 127 ? -14.605 3.078 21.601 1.00 93.44 127 SER A O 1
ATOM 993 N N . TRP A 1 128 ? -12.461 2.550 21.994 1.00 97.38 128 TRP A N 1
ATOM 994 C CA . TRP A 1 128 ? -12.161 3.847 22.593 1.00 97.38 128 TRP A CA 1
ATOM 995 C C . TRP A 1 128 ? -12.016 4.903 21.500 1.00 97.38 128 TRP A C 1
ATOM 997 O O . TRP A 1 128 ? -11.310 4.705 20.506 1.00 97.38 128 TRP A O 1
ATOM 1007 N N . VAL A 1 129 ? -12.696 6.030 21.689 1.00 98.00 129 VAL A N 1
ATOM 1008 C CA . VAL A 1 129 ? -12.637 7.186 20.797 1.00 98.00 129 VAL A CA 1
ATOM 1009 C C . VAL A 1 129 ? -12.347 8.420 21.634 1.00 98.00 129 VAL A C 1
ATOM 1011 O O . VAL A 1 129 ? -13.026 8.691 22.623 1.00 98.00 129 VAL A O 1
ATOM 1014 N N . LEU A 1 130 ? -11.328 9.175 21.229 1.00 97.56 130 LEU A N 1
ATOM 1015 C CA . LEU A 1 130 ? -11.058 10.493 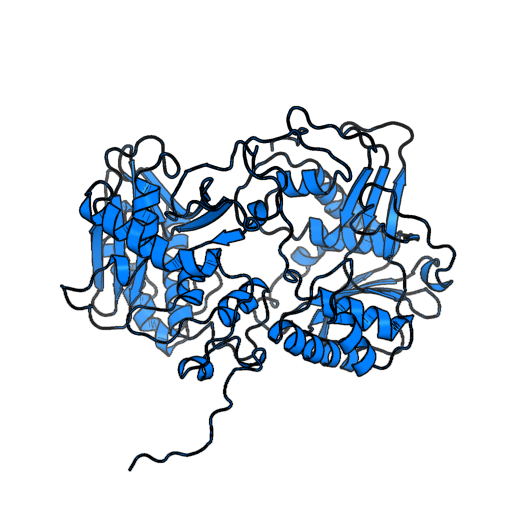21.784 1.00 97.56 130 LEU A CA 1
ATOM 1016 C C . LEU A 1 130 ? -11.811 11.529 20.949 1.00 97.56 130 LEU A C 1
ATOM 1018 O O . LEU A 1 130 ? -11.484 11.768 19.783 1.00 97.56 130 LEU A O 1
ATOM 1022 N N . VAL A 1 131 ? -12.832 12.123 21.556 1.00 97.62 131 VAL A N 1
ATOM 1023 C CA . VAL A 1 131 ? -13.681 13.136 20.931 1.00 97.62 131 VAL A CA 1
ATOM 1024 C C . VAL A 1 131 ? -13.224 14.523 21.369 1.00 97.62 131 VAL A C 1
ATOM 1026 O O . VAL A 1 131 ? -13.092 14.803 22.556 1.00 97.62 131 VAL A O 1
ATOM 1029 N N . THR A 1 132 ? -13.012 15.427 20.415 1.00 96.94 132 THR A N 1
ATOM 1030 C CA . THR A 1 132 ? -12.803 16.853 20.691 1.00 96.94 132 THR A CA 1
ATOM 1031 C C . THR A 1 132 ? -13.881 17.658 19.986 1.00 96.94 132 THR A C 1
ATOM 1033 O O . THR A 1 132 ? -13.909 17.741 18.758 1.00 96.94 132 THR A O 1
ATOM 1036 N N . GLN A 1 133 ? -14.773 18.249 20.776 1.00 96.06 133 GLN A N 1
ATOM 1037 C CA . GLN A 1 133 ? -15.822 19.139 20.295 1.00 96.06 133 GLN A CA 1
ATOM 1038 C C . GLN A 1 133 ? -15.360 20.591 20.432 1.00 96.06 133 GLN A C 1
ATOM 1040 O O . GLN A 1 133 ? -14.996 21.034 21.521 1.00 96.06 133 GLN A O 1
ATOM 1045 N N . LEU A 1 134 ? -15.396 21.339 19.334 1.00 95.75 134 LEU A N 1
ATOM 1046 C CA . LEU A 1 134 ? -15.100 22.766 19.320 1.00 95.75 134 LEU A CA 1
ATOM 1047 C C . LEU A 1 134 ? -16.401 23.572 19.389 1.00 95.75 134 LEU A C 1
ATOM 1049 O O . LEU A 1 134 ? -17.432 23.161 18.849 1.00 95.75 134 LEU A O 1
ATOM 1053 N N . ARG A 1 135 ? -16.343 24.734 20.052 1.00 93.88 135 ARG A N 1
ATOM 1054 C CA . ARG A 1 135 ? -17.460 25.697 20.090 1.00 93.88 135 ARG A CA 1
ATOM 1055 C C . ARG A 1 135 ? -17.697 26.322 18.716 1.00 93.88 135 ARG A C 1
ATOM 1057 O O . ARG A 1 135 ? -18.837 26.471 18.287 1.00 93.88 135 ARG A O 1
ATOM 1064 N N . GLU A 1 136 ? -16.609 26.632 18.023 1.00 93.56 136 GLU A N 1
ATOM 1065 C CA . GLU A 1 136 ? -16.598 27.214 16.685 1.00 93.56 136 GLU A CA 1
ATOM 1066 C C . GLU A 1 136 ? -15.778 26.340 15.738 1.00 93.56 136 GLU A C 1
ATOM 1068 O O . GLU A 1 136 ? -14.967 25.522 16.176 1.00 93.56 136 GLU A O 1
ATOM 1073 N N . ALA A 1 137 ? -16.026 26.480 14.435 1.00 93.44 137 ALA A N 1
ATOM 1074 C CA . ALA A 1 137 ? -15.253 25.751 13.441 1.00 93.44 137 ALA A CA 1
ATOM 1075 C C . ALA A 1 137 ? -13.823 26.301 13.386 1.00 93.44 137 ALA A C 1
ATOM 1077 O O . ALA A 1 137 ? -13.628 27.514 13.433 1.00 93.44 137 ALA A O 1
ATOM 1078 N N . ASP A 1 138 ? -12.831 25.423 13.271 1.00 93.12 138 ASP A N 1
ATOM 1079 C CA . ASP A 1 138 ? -11.442 25.851 13.116 1.00 93.12 138 ASP A CA 1
ATOM 1080 C C . ASP A 1 138 ? -11.101 26.249 11.666 1.00 93.12 138 ASP A C 1
ATOM 1082 O O . ASP A 1 138 ? -11.956 26.262 10.780 1.00 93.12 138 ASP A O 1
ATOM 1086 N N . SER A 1 139 ? -9.824 26.536 11.390 1.00 90.00 139 SER A N 1
ATOM 1087 C CA . SER A 1 139 ? -9.344 26.906 10.047 1.00 90.00 139 SER A CA 1
ATOM 1088 C C . SER A 1 139 ? -9.554 25.827 8.976 1.00 90.00 139 SER A C 1
ATOM 1090 O O . SER A 1 139 ? -9.449 26.113 7.785 1.00 90.00 139 SER A O 1
ATOM 1092 N N . ARG A 1 140 ? -9.867 24.588 9.373 1.00 90.50 140 ARG A N 1
ATOM 1093 C CA . ARG A 1 140 ? -10.209 23.477 8.475 1.00 90.50 140 ARG A CA 1
ATOM 1094 C C . ARG A 1 140 ? -11.720 23.347 8.286 1.00 90.50 140 ARG A C 1
ATOM 1096 O O . ARG A 1 140 ? -12.136 22.414 7.607 1.00 90.50 140 ARG A O 1
ATOM 1103 N N . ASN A 1 141 ? -12.511 24.257 8.860 1.00 91.06 141 ASN A N 1
ATOM 1104 C CA . ASN A 1 141 ? -13.970 24.234 8.965 1.00 91.06 141 ASN A CA 1
ATOM 1105 C C . ASN A 1 141 ? -14.516 23.022 9.751 1.00 91.06 141 ASN A C 1
ATOM 1107 O O . ASN A 1 141 ? -15.656 22.598 9.552 1.00 91.06 141 ASN A O 1
ATOM 1111 N N . ALA A 1 142 ? -13.703 22.436 10.635 1.00 94.62 142 ALA A N 1
ATOM 1112 C CA . ALA A 1 142 ? -14.123 21.322 11.475 1.00 94.62 142 ALA A CA 1
ATOM 1113 C C . ALA A 1 142 ? -14.631 21.830 12.827 1.00 94.62 142 ALA A C 1
ATOM 1115 O O . ALA A 1 142 ? -14.002 22.683 13.450 1.00 94.62 142 ALA A O 1
ATOM 1116 N N . LYS A 1 143 ? -15.744 21.268 13.305 1.00 95.75 143 LYS A N 1
ATOM 1117 C CA . LYS A 1 143 ? -16.288 21.516 14.653 1.00 95.75 143 LYS A CA 1
ATOM 1118 C C . LYS A 1 143 ? -16.116 20.319 15.579 1.00 95.75 143 LYS A C 1
ATOM 1120 O O . LYS A 1 143 ? -16.254 20.460 16.790 1.00 95.75 143 LYS A O 1
ATOM 1125 N N . ARG A 1 144 ? -15.831 19.143 15.020 1.00 96.69 144 ARG A N 1
ATOM 1126 C CA . ARG A 1 144 ? -15.716 17.895 15.765 1.00 96.69 144 ARG A CA 1
ATOM 1127 C C . ARG A 1 144 ? -14.567 17.058 15.226 1.00 96.69 144 ARG A C 1
ATOM 1129 O O . ARG A 1 144 ? -14.464 16.828 14.020 1.00 96.69 144 ARG A O 1
ATOM 1136 N N . TYR A 1 145 ? -13.739 16.583 16.145 1.00 97.56 145 TYR A N 1
ATOM 1137 C CA . TYR A 1 145 ? -12.671 15.633 15.884 1.00 97.56 145 TYR A CA 1
ATOM 1138 C C . TYR A 1 145 ? -12.958 14.327 16.599 1.00 97.56 145 TYR A C 1
ATOM 1140 O O . TYR A 1 145 ? -13.253 14.322 17.792 1.00 97.56 145 TYR A O 1
ATOM 1148 N N . GLU A 1 146 ? -12.820 13.225 15.879 1.00 98.00 146 GLU A N 1
ATOM 1149 C CA . GLU A 1 146 ? -12.904 11.883 16.437 1.00 98.00 146 GLU A CA 1
ATOM 1150 C C . GLU A 1 146 ? -11.627 11.123 16.095 1.00 98.00 146 GLU A C 1
ATOM 1152 O O . GLU A 1 146 ? -11.362 10.792 14.935 1.00 98.00 146 GLU A O 1
ATOM 1157 N N . GLN A 1 147 ? -10.810 10.868 17.112 1.00 97.69 147 GLN A N 1
ATOM 1158 C CA . GLN A 1 147 ? -9.626 10.032 16.981 1.00 97.69 147 GLN A CA 1
ATOM 1159 C C . GLN A 1 147 ? -9.976 8.623 17.448 1.00 97.69 147 GLN A C 1
ATOM 1161 O O . GLN A 1 147 ? -10.237 8.383 18.626 1.00 97.69 147 GLN A O 1
ATOM 1166 N N . CYS A 1 148 ? -10.004 7.699 16.498 1.00 96.88 148 CYS A N 1
ATOM 1167 C CA . CYS A 1 148 ? -10.282 6.286 16.697 1.00 96.88 148 CYS A CA 1
ATOM 1168 C C . CYS A 1 148 ? -8.977 5.484 16.634 1.00 96.88 148 CYS A C 1
ATOM 1170 O O . CYS A 1 148 ? -7.959 5.955 16.118 1.00 96.88 148 CYS A O 1
ATOM 1172 N N . VAL A 1 149 ? -9.021 4.231 17.073 1.00 94.44 149 VAL A N 1
ATOM 1173 C CA . VAL A 1 149 ? -7.932 3.266 16.889 1.00 94.44 149 VAL A CA 1
ATOM 1174 C C . VAL A 1 149 ? -8.410 2.058 16.104 1.00 94.44 149 VAL A C 1
ATOM 1176 O O . VAL A 1 149 ? -9.575 1.683 16.163 1.00 94.44 149 VAL A O 1
ATOM 1179 N N . TRP A 1 150 ? -7.500 1.487 15.319 1.00 92.12 150 TRP A N 1
ATOM 1180 C CA . TRP A 1 150 ? -7.702 0.189 14.689 1.00 92.12 150 TRP A CA 1
ATOM 1181 C C . TRP A 1 150 ? -7.003 -0.866 15.538 1.00 92.12 150 TRP A C 1
ATOM 1183 O O . TRP A 1 150 ? -5.891 -0.620 16.001 1.00 92.12 150 TRP A O 1
ATOM 1193 N N . GLY A 1 151 ? -7.643 -2.015 15.724 1.00 93.38 151 GLY A N 1
ATOM 1194 C CA . GLY A 1 151 ? -7.176 -3.088 16.592 1.00 93.38 151 GLY A CA 1
ATOM 1195 C C . GLY A 1 151 ? -8.301 -3.588 17.490 1.00 93.38 151 GLY A C 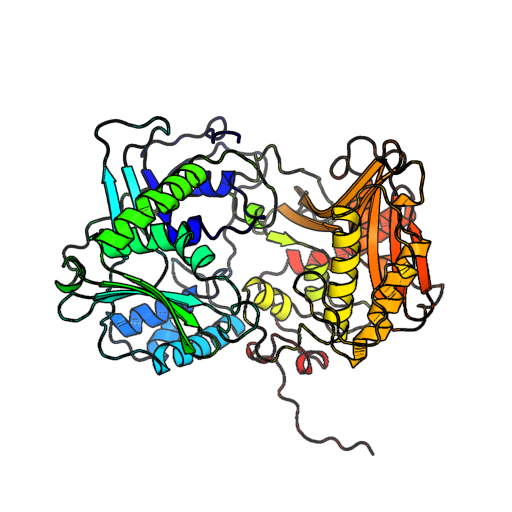1
ATOM 1196 O O . GLY A 1 151 ? -9.453 -3.186 17.332 1.00 93.38 151 GLY A O 1
ATOM 1197 N N . ARG A 1 152 ? -7.952 -4.467 18.425 1.00 94.06 152 ARG A N 1
ATOM 1198 C CA . ARG A 1 152 ? -8.875 -5.074 19.383 1.00 94.06 152 ARG A CA 1
ATOM 1199 C C . ARG A 1 152 ? -8.604 -4.516 20.786 1.00 94.06 152 ARG A C 1
ATOM 1201 O O . ARG A 1 152 ? -7.464 -4.639 21.246 1.00 94.06 152 ARG A O 1
ATOM 1208 N N . PRO A 1 153 ? -9.580 -3.857 21.430 1.00 95.69 153 PRO A N 1
ATOM 1209 C CA . PRO A 1 153 ? -9.408 -3.292 22.761 1.00 95.69 153 PRO A CA 1
ATOM 1210 C C . PRO A 1 153 ? -9.622 -4.355 23.846 1.00 95.69 153 PRO A C 1
ATOM 1212 O O . PRO A 1 153 ? -10.567 -5.138 23.787 1.00 95.69 153 PRO A O 1
ATOM 1215 N N . TYR A 1 154 ? -8.749 -4.361 24.850 1.00 96.00 154 TYR A N 1
ATOM 1216 C CA . TYR A 1 154 ? -8.837 -5.217 26.031 1.00 96.00 154 TYR A CA 1
ATOM 1217 C C . TYR A 1 154 ? -8.573 -4.405 27.296 1.00 96.00 154 TYR A C 1
ATOM 1219 O O . TYR A 1 154 ? -7.776 -3.467 27.278 1.00 96.00 154 TYR A O 1
ATOM 1227 N N . ALA A 1 155 ? -9.192 -4.789 28.407 1.00 96.19 155 ALA A N 1
ATOM 1228 C CA . ALA A 1 155 ? -8.951 -4.188 29.712 1.00 96.19 155 ALA A CA 1
ATOM 1229 C C . ALA A 1 155 ? -8.760 -5.264 30.786 1.00 96.19 155 ALA A C 1
ATOM 1231 O O . ALA A 1 155 ? -9.363 -6.335 30.711 1.00 96.19 155 ALA A O 1
ATOM 1232 N N . SER A 1 156 ? -7.938 -4.988 31.798 1.00 95.94 156 SER A N 1
ATOM 1233 C CA . SER A 1 156 ? -7.913 -5.817 33.007 1.00 95.94 156 SER A CA 1
ATOM 1234 C C . SER A 1 156 ? -9.261 -5.734 33.723 1.00 95.94 156 SER A C 1
ATOM 1236 O O . SER A 1 156 ? -9.983 -4.744 33.590 1.00 95.94 156 SER A O 1
ATOM 1238 N N . ALA A 1 157 ? -9.610 -6.755 34.508 1.00 93.25 157 ALA A N 1
ATOM 1239 C CA . ALA A 1 157 ? -10.886 -6.785 35.231 1.00 93.25 157 ALA A CA 1
ATOM 1240 C C . ALA A 1 157 ? -11.075 -5.575 36.167 1.00 93.25 157 ALA A C 1
ATOM 1242 O O . ALA A 1 157 ? -12.187 -5.084 36.337 1.00 93.25 157 ALA A O 1
ATOM 1243 N N . ASP A 1 158 ? -9.982 -5.062 36.737 1.00 93.50 158 ASP A N 1
ATOM 1244 C CA . ASP A 1 158 ? -9.982 -3.858 37.568 1.00 93.50 158 ASP A CA 1
ATOM 1245 C C . ASP A 1 158 ? -9.900 -2.548 36.764 1.00 93.50 158 ASP A C 1
ATOM 1247 O O . ASP A 1 158 ? -9.969 -1.475 37.357 1.00 93.50 158 ASP A O 1
ATOM 1251 N N . GLY A 1 159 ? -9.749 -2.602 35.438 1.00 94.69 159 GLY A N 1
ATOM 1252 C CA . GLY A 1 159 ? -9.620 -1.447 34.548 1.00 94.69 159 GLY A CA 1
ATOM 1253 C C . GLY A 1 159 ? -8.311 -0.658 34.683 1.00 94.69 159 GLY A C 1
ATOM 1254 O O . GLY A 1 159 ? -8.202 0.420 34.099 1.00 94.69 159 GLY A O 1
ATOM 1255 N N . ARG A 1 160 ? -7.321 -1.147 35.446 1.00 96.50 160 ARG A N 1
ATOM 1256 C CA . ARG A 1 160 ? -6.016 -0.475 35.616 1.00 96.50 160 ARG A CA 1
ATOM 1257 C C . ARG A 1 160 ? -5.122 -0.611 34.386 1.00 96.50 160 ARG A C 1
ATOM 1259 O O . ARG A 1 160 ? -4.272 0.246 34.168 1.00 96.50 160 ARG A O 1
ATOM 1266 N N . VAL A 1 161 ? -5.323 -1.636 33.563 1.00 97.06 161 VAL A N 1
ATOM 1267 C CA . VAL A 1 161 ? -4.590 -1.836 32.309 1.00 97.06 161 VAL A CA 1
ATOM 1268 C C . VAL A 1 161 ? -5.563 -1.752 31.144 1.00 97.06 161 VAL A C 1
ATOM 1270 O O . VAL A 1 161 ? -6.572 -2.455 31.128 1.00 97.06 161 VAL A O 1
ATOM 1273 N N . ARG A 1 162 ? -5.236 -0.936 30.139 1.00 97.56 162 ARG A N 1
ATOM 1274 C CA . ARG A 1 162 ? -5.872 -0.984 28.816 1.00 97.56 162 ARG A CA 1
ATOM 1275 C C . ARG A 1 162 ? -4.849 -1.413 27.776 1.00 97.56 162 ARG A C 1
ATOM 1277 O O . ARG A 1 162 ? -3.775 -0.826 27.673 1.00 97.56 162 ARG A O 1
ATOM 1284 N N . GLU A 1 163 ? -5.194 -2.405 26.971 1.00 96.62 163 GLU A N 1
ATOM 1285 C CA . GLU A 1 163 ? -4.369 -2.898 25.875 1.00 96.62 163 GLU A CA 1
ATOM 1286 C C . GLU A 1 163 ? -5.103 -2.756 24.540 1.00 96.62 163 GLU A C 1
ATOM 1288 O O . GLU A 1 163 ? -6.262 -3.140 24.397 1.00 96.62 163 GLU A O 1
ATOM 1293 N N . LEU A 1 164 ? -4.404 -2.244 23.531 1.00 96.75 164 LEU A N 1
ATOM 1294 C CA . LEU A 1 164 ? -4.813 -2.343 22.137 1.00 96.75 164 LEU A CA 1
ATOM 1295 C C . LEU A 1 164 ? -3.965 -3.405 21.440 1.00 96.75 164 LEU A C 1
ATOM 1297 O O . LEU A 1 164 ? -2.762 -3.220 21.231 1.00 96.75 164 LEU A O 1
ATOM 1301 N N . ARG A 1 165 ? -4.602 -4.501 21.029 1.00 95.25 165 ARG A N 1
ATOM 1302 C CA . ARG A 1 165 ? -3.958 -5.540 20.222 1.00 95.25 165 ARG A CA 1
ATOM 1303 C C . ARG A 1 165 ? -4.101 -5.209 18.742 1.00 95.25 165 ARG A C 1
ATOM 1305 O O . ARG A 1 165 ? -5.205 -4.961 18.268 1.00 95.25 165 ARG A O 1
ATOM 1312 N N . LEU A 1 166 ? -2.996 -5.223 18.005 1.00 94.19 166 LEU A N 1
ATOM 1313 C CA . LEU A 1 166 ? -2.930 -4.971 16.566 1.00 94.19 166 LEU A CA 1
ATOM 1314 C C . LEU A 1 166 ? -2.651 -6.296 15.840 1.00 94.19 166 LEU A C 1
ATOM 1316 O O . LEU A 1 166 ? -1.488 -6.701 15.766 1.00 94.19 166 LEU A O 1
ATOM 1320 N N . PRO A 1 167 ? -3.674 -6.995 15.319 1.00 94.19 167 PRO A N 1
ATOM 1321 C CA . PRO A 1 167 ? -3.454 -8.224 14.566 1.00 94.19 167 PRO A CA 1
ATOM 1322 C C . PRO A 1 167 ? -2.654 -7.928 13.292 1.00 94.19 167 PRO A C 1
ATOM 1324 O O . PRO A 1 167 ? -2.945 -6.965 12.593 1.00 94.19 167 PRO A O 1
ATOM 1327 N N . VAL A 1 168 ? -1.652 -8.729 12.946 1.00 92.44 168 VAL A N 1
ATOM 1328 C CA . VAL A 1 168 ? -0.892 -8.565 11.697 1.00 92.44 168 VAL A CA 1
ATOM 1329 C C . VAL A 1 168 ? -0.791 -9.890 10.955 1.00 92.44 168 VAL A C 1
ATOM 1331 O O . VAL A 1 168 ? -0.527 -10.926 11.550 1.00 92.44 168 VAL A O 1
ATOM 1334 N N . ALA A 1 169 ? -0.958 -9.873 9.632 1.00 91.31 169 ALA A N 1
ATOM 1335 C CA . ALA A 1 169 ? -0.909 -11.085 8.805 1.00 91.31 169 ALA A CA 1
ATOM 1336 C C . ALA A 1 169 ? 0.515 -11.624 8.556 1.00 91.31 169 ALA A C 1
ATOM 1338 O O . ALA A 1 169 ? 0.700 -12.514 7.740 1.00 91.31 169 ALA A O 1
ATOM 1339 N N . ARG A 1 170 ? 1.537 -11.066 9.210 1.00 87.50 170 ARG A N 1
ATOM 1340 C CA . ARG A 1 170 ? 2.955 -11.382 8.987 1.00 87.50 170 ARG A CA 1
ATOM 1341 C C . ARG A 1 170 ? 3.606 -11.873 10.270 1.00 87.50 170 ARG A C 1
ATOM 1343 O O . ARG A 1 170 ? 3.159 -11.498 11.349 1.00 87.50 170 ARG A O 1
ATOM 1350 N N . SER A 1 171 ? 4.696 -12.622 10.127 1.00 87.25 171 SER A N 1
ATOM 1351 C CA . SER A 1 171 ? 5.551 -12.991 11.257 1.00 87.25 171 SER A CA 1
ATOM 1352 C C . SER A 1 171 ? 6.188 -11.752 11.890 1.00 87.25 171 SER A C 1
ATOM 1354 O O . SER A 1 171 ? 6.544 -10.797 11.187 1.00 87.25 171 SER A O 1
ATOM 1356 N N . LEU A 1 172 ? 6.340 -11.787 13.215 1.00 85.12 172 LEU A N 1
ATOM 1357 C CA . LEU A 1 172 ? 7.151 -10.825 13.966 1.00 85.12 172 LEU A CA 1
ATOM 1358 C C . LEU A 1 172 ? 8.617 -11.288 14.098 1.00 85.12 172 LEU A C 1
ATOM 1360 O O . LEU A 1 172 ? 9.481 -10.470 14.425 1.00 85.12 172 LEU A O 1
ATOM 1364 N N . ARG A 1 173 ? 8.917 -12.547 13.740 1.00 75.50 173 ARG A N 1
ATOM 1365 C CA . ARG A 1 173 ? 10.267 -13.122 13.669 1.00 75.50 173 ARG A CA 1
ATOM 1366 C C . ARG A 1 173 ? 10.922 -12.693 12.366 1.00 75.50 173 ARG A C 1
ATOM 1368 O O . ARG A 1 173 ? 10.538 -13.127 11.283 1.00 75.50 173 ARG A O 1
ATOM 1375 N N . GLY A 1 174 ? 11.940 -11.845 12.442 1.00 61.00 174 GLY A N 1
ATOM 1376 C CA . GLY A 1 174 ? 12.810 -11.615 11.294 1.00 61.00 174 GLY A CA 1
ATOM 1377 C C . GLY A 1 174 ? 13.633 -10.328 11.341 1.00 61.00 174 GLY A C 1
ATOM 1378 O O . GLY A 1 174 ? 13.350 -9.425 12.133 1.00 61.00 174 GLY A O 1
ATOM 1379 N N . PRO A 1 175 ? 14.623 -10.199 10.436 1.00 46.66 175 PRO A N 1
ATOM 1380 C CA . PRO A 1 175 ? 15.541 -9.056 10.391 1.00 46.66 175 PRO A CA 1
ATOM 1381 C C . PRO A 1 175 ? 14.831 -7.717 10.157 1.00 46.66 175 PRO A C 1
ATOM 1383 O O . PRO A 1 175 ? 15.304 -6.678 10.594 1.00 46.66 175 PRO A O 1
ATOM 1386 N N . GLN A 1 176 ? 13.652 -7.733 9.521 1.00 49.19 176 GLN A N 1
ATOM 1387 C CA . GLN A 1 176 ? 12.834 -6.536 9.276 1.00 49.19 176 GLN A CA 1
ATOM 1388 C C . GLN A 1 176 ? 12.316 -5.873 10.568 1.00 49.19 176 GLN A C 1
ATOM 1390 O O . GLN A 1 176 ? 11.803 -4.757 10.525 1.00 49.19 176 GLN A O 1
ATOM 1395 N N . TYR A 1 177 ? 12.429 -6.562 11.706 1.00 45.50 177 TYR A N 1
ATOM 1396 C CA . TYR A 1 177 ? 11.977 -6.119 13.022 1.00 45.50 177 TYR A CA 1
ATOM 1397 C C . TYR A 1 177 ? 13.100 -5.961 14.053 1.00 45.50 177 TYR A C 1
ATOM 1399 O O . TYR A 1 177 ? 12.864 -5.358 15.109 1.00 45.50 177 TYR A O 1
ATOM 1407 N N . GLY A 1 178 ? 14.293 -6.485 13.764 1.00 38.91 178 GLY A N 1
ATOM 1408 C CA . GLY A 1 178 ? 15.488 -6.315 14.579 1.00 38.91 178 GLY A CA 1
ATOM 1409 C C . GLY A 1 178 ? 16.367 -5.236 13.966 1.00 38.91 178 GLY A C 1
ATOM 1410 O O . GLY A 1 178 ? 17.019 -5.525 12.973 1.00 38.91 178 GLY A O 1
ATOM 1411 N N . THR A 1 179 ? 16.320 -4.013 14.520 1.00 39.69 179 THR A N 1
ATOM 1412 C CA . THR A 1 179 ? 17.318 -2.902 14.430 1.00 39.69 179 THR A CA 1
ATOM 1413 C C . THR A 1 179 ? 16.695 -1.501 14.433 1.00 39.69 179 THR A C 1
ATOM 1415 O O . THR A 1 179 ? 17.430 -0.522 14.369 1.00 39.69 179 THR A O 1
ATOM 1418 N N . ALA A 1 180 ? 15.372 -1.333 14.550 1.00 44.69 180 ALA A N 1
ATOM 1419 C CA . ALA A 1 180 ? 14.866 -0.001 14.889 1.00 44.69 180 ALA A CA 1
ATOM 1420 C C . ALA A 1 180 ? 15.336 0.330 16.313 1.00 44.69 180 ALA A C 1
ATOM 1422 O O . ALA A 1 180 ? 14.865 -0.297 17.266 1.00 44.69 180 ALA A O 1
ATOM 1423 N N . GLU A 1 181 ? 16.291 1.256 16.439 1.00 44.88 181 GLU A N 1
ATOM 1424 C CA . GLU A 1 181 ? 16.793 1.702 17.736 1.00 44.88 181 GLU A CA 1
ATOM 1425 C C . GLU A 1 181 ? 15.621 2.139 18.636 1.00 44.88 181 GLU A C 1
ATOM 1427 O O . GLU A 1 181 ? 14.649 2.720 18.139 1.00 44.88 181 GLU A O 1
ATOM 1432 N N . PRO A 1 182 ? 15.678 1.893 19.956 1.00 50.22 182 PRO A N 1
ATOM 1433 C CA . PRO A 1 182 ? 14.629 2.302 20.893 1.00 50.22 182 PRO A CA 1
ATOM 1434 C C . PRO A 1 182 ? 14.219 3.781 20.770 1.00 50.22 182 PRO A C 1
ATOM 1436 O O . PRO A 1 182 ? 13.039 4.098 20.918 1.00 50.22 182 PRO A O 1
ATOM 1439 N N . ALA A 1 183 ? 15.155 4.671 20.414 1.00 47.75 183 ALA A N 1
ATOM 1440 C CA . ALA A 1 183 ? 14.884 6.082 20.129 1.00 47.75 183 ALA A CA 1
ATOM 1441 C C . ALA A 1 183 ? 13.930 6.272 18.932 1.00 47.75 183 ALA A C 1
ATOM 1443 O O . ALA A 1 183 ? 12.945 6.999 19.030 1.00 47.75 183 ALA A O 1
ATOM 1444 N N . VAL A 1 184 ? 14.136 5.524 17.842 1.00 59.66 184 VAL A N 1
ATOM 1445 C CA . VAL A 1 184 ? 13.276 5.555 16.646 1.00 59.66 184 VAL A CA 1
ATOM 1446 C C . VAL A 1 184 ? 11.863 5.062 16.960 1.00 59.66 184 VAL A C 1
ATOM 1448 O O . VAL A 1 184 ? 10.907 5.546 16.365 1.00 59.66 184 VAL A O 1
ATOM 1451 N N . GLN A 1 185 ? 11.696 4.123 17.901 1.00 58.25 185 GLN A N 1
ATOM 1452 C CA . GLN A 1 185 ? 10.367 3.694 18.361 1.00 58.25 185 GLN A CA 1
ATOM 1453 C C . GLN A 1 185 ? 9.692 4.743 19.258 1.00 58.25 185 GLN A C 1
ATOM 1455 O O . GLN A 1 185 ? 8.484 4.944 19.138 1.00 58.25 185 GLN A O 1
ATOM 1460 N N . ALA A 1 186 ? 10.452 5.434 20.115 1.00 56.09 186 ALA A N 1
ATOM 1461 C CA . ALA A 1 186 ? 9.931 6.467 21.014 1.00 56.09 186 ALA A CA 1
ATOM 1462 C C . ALA A 1 186 ? 9.378 7.700 20.270 1.00 56.09 186 ALA A C 1
ATOM 1464 O O . ALA A 1 186 ? 8.464 8.360 20.768 1.00 56.09 186 ALA A O 1
ATOM 1465 N N . GLU A 1 187 ? 9.885 7.974 19.066 1.00 68.56 187 GLU A N 1
ATOM 1466 C CA . GLU A 1 187 ? 9.489 9.098 18.201 1.00 68.56 187 GLU A CA 1
ATOM 1467 C C . GLU A 1 187 ? 8.339 8.762 17.228 1.00 68.56 187 GLU A C 1
ATOM 1469 O O . GLU A 1 187 ? 7.924 9.587 16.408 1.00 68.56 187 GLU A O 1
ATOM 1474 N N . ARG A 1 188 ? 7.774 7.549 17.298 1.00 84.62 188 ARG A N 1
ATOM 1475 C CA . ARG A 1 188 ? 6.705 7.117 16.388 1.00 84.62 188 ARG A CA 1
ATOM 1476 C C . ARG A 1 188 ? 5.376 7.804 16.676 1.00 84.62 188 ARG A C 1
ATOM 1478 O O . ARG A 1 188 ? 4.596 7.370 17.527 1.00 84.62 188 ARG A O 1
ATOM 1485 N N . ALA A 1 189 ? 5.071 8.825 15.877 1.00 89.00 189 ALA A N 1
ATOM 1486 C CA . ALA A 1 189 ? 3.809 9.562 15.923 1.00 89.00 189 ALA A CA 1
ATOM 1487 C C . ALA A 1 189 ? 2.568 8.652 15.833 1.00 89.00 189 ALA A C 1
ATOM 1489 O O . ALA A 1 189 ? 1.569 8.914 16.501 1.00 89.00 189 ALA A O 1
ATOM 1490 N N . ASP A 1 190 ? 2.628 7.563 15.057 1.00 89.38 190 ASP A N 1
ATOM 1491 C CA . ASP A 1 190 ? 1.522 6.613 14.926 1.00 89.38 190 ASP A CA 1
ATOM 1492 C C . ASP A 1 190 ? 1.215 5.866 16.232 1.00 89.38 190 ASP A C 1
ATOM 1494 O O . ASP A 1 190 ? 0.049 5.754 16.620 1.00 89.38 190 ASP A O 1
ATOM 1498 N N . LEU A 1 191 ? 2.249 5.399 16.939 1.00 92.00 191 LEU A N 1
ATOM 1499 C CA . LEU A 1 191 ? 2.092 4.741 18.236 1.00 92.00 191 LEU A CA 1
ATOM 1500 C C . LEU A 1 191 ? 1.661 5.738 19.312 1.00 92.00 191 LEU A C 1
ATOM 1502 O O . LEU A 1 191 ? 0.763 5.430 20.089 1.00 92.00 191 LEU A O 1
ATOM 1506 N N . ALA A 1 192 ? 2.242 6.941 19.320 1.00 94.06 192 ALA A N 1
ATOM 1507 C CA . ALA A 1 192 ? 1.880 8.004 20.255 1.00 94.06 192 ALA A CA 1
ATOM 1508 C C . ALA A 1 192 ? 0.395 8.392 20.143 1.00 94.06 192 ALA A C 1
ATOM 1510 O O . ALA A 1 192 ? -0.303 8.517 21.147 1.00 94.06 192 ALA A O 1
ATOM 1511 N N . ALA A 1 193 ? -0.105 8.544 18.913 1.00 95.12 193 ALA A N 1
ATOM 1512 C CA . ALA A 1 193 ? -1.496 8.894 18.661 1.00 95.12 193 ALA A CA 1
ATOM 1513 C C . ALA A 1 193 ? -2.464 7.753 19.012 1.00 95.12 193 ALA A C 1
ATOM 1515 O O . ALA A 1 193 ? -3.503 7.999 19.620 1.00 95.12 193 ALA A O 1
ATOM 1516 N N . ALA A 1 194 ? -2.115 6.501 18.696 1.00 95.81 194 ALA A N 1
ATOM 1517 C CA . ALA A 1 194 ? -2.915 5.353 19.116 1.00 95.81 194 ALA A CA 1
ATOM 1518 C C . ALA A 1 194 ? -2.954 5.205 20.648 1.00 95.81 194 ALA A C 1
ATOM 1520 O O . ALA A 1 194 ? -4.031 5.022 21.212 1.00 95.81 194 ALA A O 1
ATOM 1521 N N . ALA A 1 195 ? -1.809 5.345 21.323 1.00 96.62 195 ALA A N 1
ATOM 1522 C CA . ALA A 1 195 ? -1.710 5.214 22.775 1.00 96.62 195 ALA A CA 1
ATOM 1523 C C . ALA A 1 195 ? -2.556 6.276 23.482 1.00 96.62 195 ALA A C 1
ATOM 1525 O O . ALA A 1 195 ? -3.257 5.955 24.435 1.00 96.62 195 ALA A O 1
ATOM 1526 N N . GLN A 1 196 ? -2.570 7.512 22.973 1.00 97.69 196 GLN A N 1
ATOM 1527 C CA . GLN A 1 196 ? -3.399 8.583 23.526 1.00 97.69 196 GLN A CA 1
ATOM 1528 C C . GLN A 1 196 ? -4.894 8.258 23.481 1.00 97.69 196 GLN A C 1
ATOM 1530 O O . GLN A 1 196 ? -5.611 8.522 24.447 1.00 97.69 196 GLN A O 1
ATOM 1535 N N . VAL A 1 197 ? -5.372 7.676 22.377 1.00 97.94 197 VAL A N 1
ATOM 1536 C CA . VAL A 1 197 ? -6.773 7.251 22.260 1.00 97.94 197 VAL A CA 1
ATOM 1537 C C . VAL A 1 197 ? -7.083 6.128 23.249 1.00 97.94 197 VAL A C 1
ATOM 1539 O O . VAL A 1 197 ? -8.132 6.160 23.879 1.00 97.94 197 VAL A O 1
ATOM 1542 N N . VAL A 1 198 ? -6.178 5.167 23.444 1.00 97.81 198 VAL A N 1
ATOM 1543 C CA . VAL A 1 198 ? -6.370 4.090 24.434 1.00 97.81 198 VAL A CA 1
ATOM 1544 C C . VAL A 1 198 ? -6.367 4.644 25.866 1.00 97.81 198 VAL A C 1
ATOM 1546 O O . VAL A 1 198 ? -7.203 4.254 26.681 1.00 97.81 198 VAL A O 1
ATOM 1549 N N . ALA A 1 199 ? -5.473 5.594 26.152 1.00 97.81 199 ALA A N 1
ATOM 1550 C CA . ALA A 1 199 ? -5.306 6.216 27.463 1.00 97.81 199 ALA A CA 1
ATOM 1551 C C . ALA A 1 199 ? -6.508 7.073 27.878 1.00 97.81 199 ALA A C 1
ATOM 1553 O O . ALA A 1 199 ? -6.961 6.988 29.014 1.00 97.81 199 ALA A O 1
ATOM 1554 N N . ARG A 1 200 ? -6.992 7.933 26.972 1.00 97.50 200 ARG A N 1
ATOM 1555 C CA . ARG A 1 200 ? -7.958 9.002 27.288 1.00 97.50 200 ARG A CA 1
ATOM 1556 C C . ARG A 1 200 ? -9.295 8.870 26.569 1.00 97.50 200 ARG A C 1
ATOM 1558 O O . ARG A 1 200 ? -10.201 9.646 26.849 1.00 97.50 200 ARG A O 1
ATOM 1565 N N . GLY A 1 201 ? -9.413 7.948 25.621 1.00 97.19 201 GLY A N 1
ATOM 1566 C CA . GLY A 1 201 ? -10.648 7.725 24.886 1.00 97.19 201 GLY A CA 1
ATOM 1567 C C . GLY A 1 201 ? -11.723 7.071 25.748 1.00 97.19 201 GLY A C 1
ATOM 1568 O O . GLY A 1 201 ? -11.446 6.333 26.698 1.00 97.19 201 GLY A O 1
ATOM 1569 N N . GLU A 1 202 ? -12.964 7.327 25.361 1.00 97.38 202 GLU A N 1
ATOM 1570 C CA . GLU A 1 202 ? -14.165 6.771 25.979 1.00 97.38 202 GLU A CA 1
ATOM 1571 C C . GLU A 1 202 ? -14.789 5.732 25.041 1.00 97.38 202 GLU A C 1
ATOM 1573 O O . GLU A 1 202 ? -14.648 5.860 23.816 1.00 97.38 202 GLU A O 1
ATOM 1578 N N . PRO A 1 203 ? -15.462 4.696 25.564 1.00 97.06 203 PRO A N 1
ATOM 1579 C CA . PRO A 1 203 ? -16.073 3.670 24.732 1.00 97.06 203 PRO A CA 1
ATOM 1580 C C . PRO A 1 203 ? -17.200 4.264 23.877 1.00 97.06 203 PRO A C 1
ATOM 1582 O O . PRO A 1 203 ? -18.153 4.869 24.372 1.00 97.06 203 PRO A O 1
ATOM 1585 N N . HIS A 1 204 ? -17.086 4.081 22.565 1.00 97.44 204 HIS A N 1
ATOM 1586 C CA . HIS A 1 204 ? -18.050 4.552 21.581 1.00 97.44 204 HIS A CA 1
ATOM 1587 C C . HIS A 1 204 ? -18.420 3.450 20.586 1.00 97.44 204 HIS A C 1
ATOM 1589 O O . HIS A 1 204 ? -17.610 2.602 20.201 1.00 97.44 204 HIS A O 1
ATOM 1595 N N . ARG A 1 205 ? -19.653 3.534 20.089 1.00 95.50 205 ARG A N 1
ATOM 1596 C CA . ARG A 1 205 ? -20.124 2.839 18.895 1.00 95.50 205 ARG A CA 1
ATOM 1597 C C . ARG A 1 205 ? -19.786 3.681 17.674 1.00 95.50 205 ARG A C 1
ATOM 1599 O O . ARG A 1 205 ? -20.291 4.795 17.505 1.00 95.50 205 ARG A O 1
ATOM 1606 N N . LEU A 1 206 ? -18.927 3.142 16.816 1.00 94.31 206 LEU A N 1
ATOM 1607 C CA . LEU A 1 206 ? -18.653 3.746 15.519 1.00 94.31 206 LEU A CA 1
ATOM 1608 C C . LEU A 1 206 ? -19.852 3.535 14.578 1.00 94.31 206 LEU A C 1
ATOM 1610 O O . LEU A 1 206 ? -20.482 2.476 14.619 1.00 94.31 206 LEU A O 1
ATOM 1614 N N . PRO A 1 207 ? -20.178 4.505 13.708 1.00 92.94 207 PRO A N 1
ATOM 1615 C CA . PRO A 1 207 ? -21.211 4.305 12.701 1.00 92.94 207 PRO A CA 1
ATOM 1616 C C . PRO A 1 207 ? -20.814 3.209 11.710 1.00 92.94 207 PRO A C 1
ATOM 1618 O O . PRO A 1 207 ? -19.646 3.080 11.347 1.00 92.94 207 PRO A O 1
ATOM 1621 N N . ASN A 1 208 ? -21.800 2.485 11.181 1.00 89.62 208 ASN A N 1
ATOM 1622 C CA . ASN A 1 208 ? -21.566 1.569 10.064 1.00 89.62 208 ASN A CA 1
ATOM 1623 C C . ASN A 1 208 ? -21.168 2.313 8.775 1.00 89.62 208 ASN A C 1
ATOM 1625 O O . ASN A 1 208 ? -21.334 3.533 8.645 1.00 89.62 208 ASN A O 1
ATOM 1629 N N . ARG A 1 209 ? -20.698 1.560 7.772 1.00 84.31 209 ARG A N 1
ATOM 1630 C CA . ARG A 1 209 ? -20.181 2.111 6.504 1.00 84.31 209 ARG A CA 1
ATOM 1631 C C . ARG A 1 209 ? -21.161 3.026 5.757 1.00 84.31 209 ARG A C 1
ATOM 1633 O O . ARG A 1 209 ? -20.732 3.950 5.070 1.00 84.31 209 ARG A O 1
ATOM 1640 N N . PHE A 1 210 ? -22.467 2.793 5.894 1.00 85.56 210 PHE A N 1
ATOM 1641 C CA . PHE A 1 210 ? -23.512 3.572 5.219 1.00 85.56 210 PHE A CA 1
ATOM 1642 C C . PHE A 1 210 ? -23.832 4.886 5.938 1.00 85.56 210 PHE A C 1
ATOM 1644 O O . PHE A 1 210 ? -24.324 5.824 5.319 1.00 85.56 210 PHE A O 1
ATOM 1651 N N . ASN A 1 211 ? -23.526 4.967 7.232 1.00 90.44 211 ASN A N 1
ATOM 1652 C CA . ASN A 1 211 ? -23.761 6.135 8.075 1.00 90.44 211 ASN A CA 1
ATOM 1653 C C . ASN A 1 211 ? -22.451 6.765 8.554 1.00 90.44 211 ASN A C 1
ATOM 1655 O O . ASN A 1 211 ? -22.437 7.469 9.559 1.00 90.44 211 ASN A O 1
ATOM 1659 N N . TRP A 1 212 ? -21.351 6.533 7.834 1.00 91.50 212 TRP A N 1
ATOM 1660 C CA . TRP A 1 212 ? -20.007 6.925 8.259 1.00 91.50 212 TRP A CA 1
ATOM 1661 C C . TRP A 1 212 ? -19.844 8.431 8.520 1.00 91.50 212 TRP A C 1
ATOM 1663 O O . TRP A 1 212 ? -18.955 8.832 9.264 1.00 91.50 212 TRP A O 1
ATOM 1673 N N . SER A 1 213 ? -20.713 9.266 7.942 1.00 92.00 213 SER A N 1
ATOM 1674 C CA . SER A 1 213 ? -20.763 10.716 8.159 1.00 92.00 213 SER A CA 1
ATOM 1675 C C . SER A 1 213 ? -21.449 11.158 9.456 1.00 92.00 213 SER A C 1
ATOM 1677 O O . SER A 1 213 ? -21.489 12.359 9.714 1.00 92.00 213 SER A O 1
ATOM 1679 N N . ARG A 1 214 ? -22.056 10.238 10.215 1.00 94.69 214 ARG A N 1
ATOM 1680 C CA . ARG A 1 214 ? -22.640 10.517 11.535 1.00 94.69 214 ARG A CA 1
ATOM 1681 C C . ARG A 1 214 ? -21.560 10.467 12.610 1.00 94.69 214 ARG A C 1
ATOM 1683 O O . ARG A 1 214 ? -20.554 9.786 12.422 1.00 94.69 214 ARG A O 1
ATOM 1690 N N . ASP A 1 215 ? -21.796 11.131 13.731 1.00 95.81 215 ASP A N 1
ATOM 1691 C CA . ASP A 1 215 ? -20.911 11.102 14.897 1.00 95.81 215 ASP A CA 1
ATOM 1692 C C . ASP A 1 215 ? -20.855 9.702 15.527 1.00 95.81 215 ASP A C 1
ATOM 1694 O O . ASP A 1 215 ? -21.817 8.930 15.454 1.00 95.81 215 ASP A O 1
ATOM 1698 N N . ALA A 1 216 ? -19.727 9.377 16.155 1.00 96.25 216 ALA A N 1
ATOM 1699 C CA . ALA A 1 216 ? -19.629 8.228 17.042 1.00 96.25 216 ALA A CA 1
ATOM 1700 C C . ALA A 1 216 ? -20.521 8.452 18.273 1.00 96.25 216 ALA A C 1
ATOM 1702 O O . ALA A 1 216 ? -20.580 9.557 18.815 1.00 96.25 216 ALA A O 1
ATOM 1703 N N . GLN A 1 217 ? -21.207 7.402 18.721 1.00 96.81 217 GLN A N 1
ATOM 1704 C CA . GLN A 1 217 ? -22.143 7.474 19.846 1.00 96.81 217 GLN A CA 1
ATOM 1705 C C . GLN A 1 217 ? -21.521 6.868 21.100 1.00 96.81 217 GLN A C 1
ATOM 1707 O O . GLN A 1 217 ? -20.924 5.798 21.013 1.00 96.81 217 GLN A O 1
ATOM 1712 N N . LEU A 1 218 ? -21.671 7.519 22.256 1.00 96.75 218 LEU A N 1
ATOM 1713 C CA . LEU A 1 218 ? -21.222 6.966 23.539 1.00 96.75 218 LEU A CA 1
ATOM 1714 C C . LEU A 1 218 ? -21.887 5.607 23.794 1.00 96.75 218 LEU A C 1
ATOM 1716 O O . LEU A 1 218 ? -23.102 5.464 23.644 1.00 96.75 218 LEU A O 1
ATOM 1720 N N . ALA A 1 219 ? -21.090 4.613 24.179 1.00 95.81 219 ALA A N 1
ATOM 1721 C CA . ALA A 1 219 ? -21.563 3.264 24.462 1.00 95.81 219 ALA A CA 1
ATOM 1722 C C . ALA A 1 219 ? -21.849 3.106 25.961 1.00 95.81 219 ALA A C 1
ATOM 1724 O O . ALA A 1 219 ? -21.019 2.602 26.713 1.00 95.81 219 ALA A O 1
ATOM 1725 N N . LEU A 1 220 ? -23.021 3.570 26.406 1.00 93.06 220 LEU A N 1
ATOM 1726 C CA . LEU A 1 220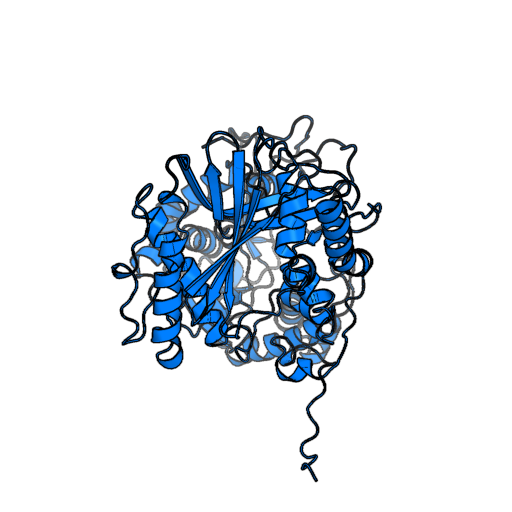 ? -23.417 3.543 27.825 1.00 93.06 220 LEU A CA 1
ATOM 1727 C C . LEU A 1 220 ? -23.526 2.127 28.408 1.00 93.06 220 LEU A C 1
ATOM 1729 O O . LEU A 1 220 ? -23.489 1.965 29.622 1.00 93.06 220 LEU A O 1
ATOM 1733 N N . ASP A 1 221 ? -23.647 1.117 27.553 1.00 92.31 221 ASP A N 1
ATOM 1734 C CA . ASP A 1 221 ? -23.693 -0.293 27.926 1.00 92.31 221 ASP A CA 1
ATOM 1735 C C . ASP A 1 221 ? -22.309 -0.969 27.966 1.00 92.31 221 ASP A C 1
ATOM 1737 O O . ASP A 1 221 ? -22.216 -2.170 28.209 1.00 92.31 221 ASP A O 1
ATOM 1741 N N . ALA A 1 222 ? -21.223 -0.212 27.761 1.00 91.12 222 ALA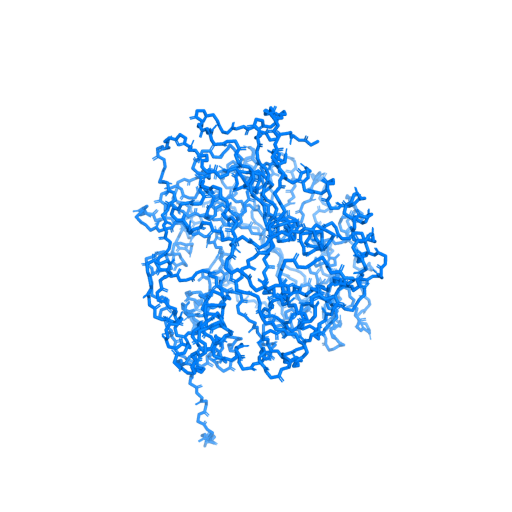 A N 1
ATOM 1742 C CA . ALA A 1 222 ? -19.870 -0.722 27.953 1.00 91.12 222 ALA A CA 1
ATOM 1743 C C . ALA A 1 222 ? -19.612 -1.065 29.431 1.00 91.12 222 ALA A C 1
ATOM 1745 O O . ALA A 1 222 ? -19.998 -0.315 30.329 1.00 91.12 222 ALA A O 1
ATOM 1746 N N . GLY A 1 223 ? -18.902 -2.170 29.682 1.00 89.44 223 GLY A N 1
ATOM 1747 C CA . GLY A 1 223 ? -18.538 -2.593 31.038 1.00 89.44 223 GLY A CA 1
ATOM 1748 C C . GLY A 1 223 ? -17.675 -1.567 31.786 1.00 89.44 223 GLY A C 1
ATOM 1749 O O . GLY A 1 223 ? -16.933 -0.796 31.178 1.00 89.44 223 GLY A O 1
ATOM 1750 N N . GLU A 1 224 ? -17.733 -1.585 33.120 1.00 91.62 224 GLU A N 1
ATOM 1751 C CA . GLU A 1 224 ? -17.080 -0.594 33.996 1.00 91.62 224 GLU A CA 1
ATOM 1752 C C . GLU A 1 224 ? -15.570 -0.446 33.733 1.00 91.62 224 GLU A C 1
ATOM 1754 O O . GLU A 1 224 ? -15.053 0.671 33.639 1.00 91.62 224 GLU A O 1
ATOM 1759 N N . ALA A 1 225 ? -14.866 -1.561 33.510 1.00 91.19 225 ALA A N 1
ATOM 1760 C CA . ALA A 1 225 ? -13.437 -1.562 33.191 1.00 91.19 225 ALA A CA 1
ATOM 1761 C C . ALA A 1 225 ? -13.097 -0.753 31.921 1.00 91.19 225 ALA A C 1
ATOM 1763 O O . ALA A 1 225 ? -12.023 -0.157 31.837 1.00 91.19 225 ALA A O 1
ATOM 1764 N N . ALA A 1 226 ? -14.014 -0.673 30.949 1.00 91.62 226 ALA A N 1
ATOM 1765 C CA . ALA A 1 226 ? -13.819 0.096 29.720 1.00 91.62 226 ALA A CA 1
ATOM 1766 C C . ALA A 1 226 ? -13.948 1.614 29.927 1.00 91.62 226 ALA A C 1
ATOM 1768 O O . ALA A 1 226 ? -13.429 2.379 29.111 1.00 91.62 226 ALA A O 1
ATOM 1769 N N . TRP A 1 227 ? -14.620 2.050 30.998 1.00 94.38 227 TRP A N 1
ATOM 1770 C CA . TRP A 1 227 ? -14.785 3.459 31.369 1.00 94.38 227 TRP A CA 1
ATOM 1771 C C . TRP A 1 227 ? -13.685 3.958 32.303 1.00 94.38 227 TRP A C 1
ATOM 1773 O O . TRP A 1 227 ? -13.310 5.131 32.243 1.00 94.38 227 TRP A O 1
ATOM 1783 N N . ARG A 1 228 ? -13.127 3.076 33.139 1.00 94.38 228 ARG A N 1
ATOM 1784 C CA . ARG A 1 228 ? -12.088 3.439 34.107 1.00 94.38 228 ARG A CA 1
ATOM 1785 C C . ARG A 1 228 ? -10.833 3.974 33.416 1.00 9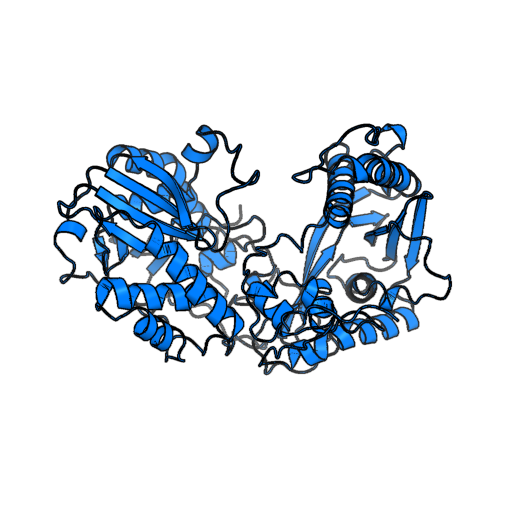4.38 228 ARG A C 1
ATOM 1787 O O . ARG A 1 228 ? -10.390 3.422 32.410 1.00 94.38 228 ARG A O 1
ATOM 1794 N N . GLN A 1 229 ? -10.258 5.044 33.962 1.00 93.88 229 GLN A N 1
ATOM 1795 C CA . GLN A 1 229 ? -8.967 5.564 33.508 1.00 93.88 229 GLN A CA 1
ATOM 1796 C C . GLN A 1 229 ? -7.856 4.556 33.855 1.00 93.88 229 GLN A C 1
ATOM 1798 O O . GLN A 1 229 ? -7.760 4.171 35.025 1.00 93.88 229 GLN A O 1
ATOM 1803 N N . PRO A 1 230 ? -7.036 4.126 32.879 1.00 97.31 230 PRO A N 1
ATOM 1804 C CA . PRO A 1 230 ? -5.978 3.158 33.131 1.00 97.31 230 PRO A CA 1
ATOM 1805 C C . PRO A 1 230 ? -4.824 3.786 33.913 1.00 97.31 230 PRO A C 1
ATOM 1807 O O . PRO A 1 230 ? -4.581 4.986 33.836 1.00 97.31 230 PRO A O 1
ATOM 1810 N N . GLU A 1 231 ? -4.061 2.952 34.604 1.00 97.81 231 GLU A N 1
ATOM 1811 C CA . GLU A 1 231 ? -2.732 3.274 35.128 1.00 97.81 231 GLU A CA 1
ATOM 1812 C C . GLU A 1 231 ? -1.628 2.853 34.151 1.00 97.81 231 GLU A C 1
ATOM 1814 O O . GLU A 1 231 ? -0.553 3.449 34.151 1.00 97.81 231 GLU A O 1
ATOM 1819 N N . GLU A 1 232 ? -1.908 1.878 33.281 1.00 97.62 232 GLU A N 1
ATOM 1820 C CA . GLU A 1 232 ? -1.001 1.410 32.236 1.00 97.62 232 GLU A CA 1
ATOM 1821 C C . GLU A 1 232 ? -1.725 1.241 30.891 1.00 97.62 232 GLU A C 1
ATOM 1823 O O . GLU A 1 232 ? -2.826 0.688 30.801 1.00 97.62 232 GLU A O 1
ATOM 1828 N N . VAL A 1 233 ? -1.071 1.692 29.825 1.00 97.56 233 VAL A N 1
ATOM 1829 C CA . VAL A 1 233 ? -1.515 1.573 28.439 1.00 97.56 233 VAL A CA 1
ATOM 1830 C C . VAL A 1 233 ? -0.533 0.716 27.661 1.00 97.56 233 VAL A C 1
ATOM 1832 O O . VAL A 1 233 ? 0.662 1.016 27.605 1.00 97.56 233 VAL A O 1
ATOM 1835 N N . ARG A 1 234 ? -1.061 -0.318 27.003 1.00 96.56 234 ARG A N 1
ATOM 1836 C CA . ARG A 1 234 ? -0.294 -1.241 26.167 1.00 96.56 234 ARG A CA 1
ATOM 1837 C C . ARG A 1 234 ? -0.724 -1.181 24.708 1.00 96.56 234 ARG A C 1
ATOM 1839 O O . ARG A 1 234 ? -1.914 -1.156 24.396 1.00 96.56 234 ARG A O 1
ATOM 1846 N N . ILE A 1 235 ? 0.247 -1.203 23.799 1.00 95.31 235 ILE A N 1
ATOM 1847 C CA . ILE A 1 235 ? 0.006 -1.480 22.376 1.00 95.31 235 ILE A CA 1
ATOM 1848 C C . ILE A 1 235 ? 0.816 -2.706 21.996 1.00 95.31 235 ILE A C 1
ATOM 1850 O O . ILE A 1 235 ? 2.048 -2.658 22.003 1.00 95.31 235 ILE A O 1
ATOM 1854 N N . THR A 1 236 ? 0.127 -3.772 21.607 1.00 93.56 236 THR A N 1
ATOM 1855 C CA . THR A 1 236 ? 0.743 -5.072 21.332 1.00 93.56 236 THR A CA 1
ATOM 1856 C C . THR A 1 236 ? 0.424 -5.508 19.910 1.00 93.56 236 THR A C 1
ATOM 1858 O O . THR A 1 236 ? -0.736 -5.699 19.556 1.00 93.56 236 THR A O 1
ATOM 1861 N N . GLU A 1 237 ? 1.446 -5.674 19.071 1.00 92.94 237 GLU A N 1
ATOM 1862 C CA . GLU A 1 237 ? 1.282 -6.338 17.775 1.00 92.94 237 GLU A CA 1
ATOM 1863 C C . GLU A 1 237 ? 1.148 -7.847 18.005 1.00 92.94 237 GLU A C 1
ATOM 1865 O O . GLU A 1 237 ? 1.904 -8.419 18.790 1.00 92.94 237 GLU A O 1
ATOM 1870 N N . VAL A 1 238 ? 0.182 -8.481 17.338 1.00 93.88 238 VAL A N 1
ATOM 1871 C CA . VAL A 1 238 ? -0.075 -9.925 17.442 1.00 93.88 238 VAL A CA 1
ATOM 1872 C C . VAL A 1 238 ? -0.044 -10.537 16.051 1.00 93.88 238 VAL A C 1
ATOM 1874 O O . VAL A 1 238 ? -0.885 -10.230 15.204 1.00 93.88 238 VAL A O 1
ATOM 1877 N N . SER A 1 239 ? 0.922 -11.409 15.802 1.00 93.06 239 SER A N 1
ATOM 1878 C CA . SER A 1 239 ? 1.028 -12.141 14.546 1.00 93.06 239 SER A CA 1
ATOM 1879 C C . SER A 1 239 ? -0.080 -13.174 14.419 1.00 93.06 239 SER A C 1
ATOM 1881 O O . SER A 1 239 ? -0.199 -14.099 15.216 1.00 93.06 239 SER A O 1
ATOM 1883 N N . CYS A 1 240 ? -0.854 -13.052 13.350 1.00 94.31 240 CYS A N 1
ATOM 1884 C CA . CYS A 1 240 ? -1.813 -14.061 12.918 1.00 94.31 240 CYS A CA 1
ATOM 1885 C C . CYS A 1 240 ? -1.134 -15.216 12.159 1.00 94.31 240 CYS A C 1
ATOM 1887 O O . CYS A 1 240 ? -1.807 -16.160 11.764 1.00 94.31 240 CYS A O 1
ATOM 1889 N N . LEU A 1 241 ? 0.180 -15.142 11.907 1.00 92.50 241 LEU A N 1
ATOM 1890 C CA . LEU A 1 241 ? 0.915 -16.189 11.195 1.00 92.50 241 LEU A CA 1
ATOM 1891 C C . LEU A 1 241 ? 1.529 -17.223 12.152 1.00 92.50 241 LEU A C 1
ATOM 1893 O O . LEU A 1 241 ? 1.469 -18.422 11.896 1.00 92.50 241 LEU A O 1
ATOM 1897 N N . ASP A 1 242 ? 2.124 -16.761 13.248 1.00 90.75 242 ASP A N 1
ATOM 1898 C CA . ASP A 1 242 ? 2.888 -17.587 14.196 1.00 90.75 242 ASP A CA 1
ATOM 1899 C C . ASP A 1 242 ? 2.490 -17.370 15.667 1.00 90.75 242 ASP A C 1
ATOM 1901 O O . ASP A 1 242 ? 3.096 -17.968 16.553 1.00 90.75 242 ASP A O 1
ATOM 1905 N N . GLY A 1 243 ? 1.473 -16.541 15.936 1.00 91.44 243 GLY A N 1
ATOM 1906 C CA . GLY A 1 243 ? 0.959 -16.279 17.284 1.00 91.44 243 GLY A CA 1
ATOM 1907 C C . GLY A 1 243 ? 1.856 -15.387 18.147 1.00 91.44 243 GLY A C 1
ATOM 1908 O O . GLY A 1 243 ? 1.514 -15.107 19.297 1.00 91.44 243 GLY A O 1
ATOM 1909 N N . GLU A 1 244 ? 2.998 -14.922 17.626 1.00 91.69 244 GLU A N 1
ATOM 1910 C CA . GLU A 1 244 ? 3.925 -14.087 18.384 1.00 91.69 244 GLU A CA 1
ATOM 1911 C C . GLU A 1 244 ? 3.307 -12.740 18.764 1.00 91.69 244 GLU A C 1
ATOM 1913 O O . GLU A 1 244 ? 2.541 -12.136 18.007 1.00 91.69 244 GLU A O 1
ATOM 1918 N N . ARG A 1 245 ? 3.678 -12.252 19.950 1.00 90.62 245 ARG A N 1
ATOM 1919 C CA . ARG A 1 245 ? 3.207 -10.989 20.513 1.00 90.62 245 ARG A CA 1
ATOM 1920 C C . ARG A 1 245 ? 4.389 -10.085 20.806 1.00 90.62 245 ARG A C 1
ATOM 1922 O O . ARG A 1 245 ? 5.350 -10.506 21.442 1.00 90.62 245 ARG A O 1
ATOM 1929 N N . ARG A 1 246 ? 4.295 -8.828 20.377 1.00 90.81 246 ARG A N 1
ATOM 1930 C CA . ARG A 1 246 ? 5.307 -7.806 20.651 1.00 90.81 246 ARG A CA 1
ATOM 1931 C C . ARG A 1 246 ? 4.656 -6.522 21.137 1.00 90.81 246 ARG A C 1
ATOM 1933 O O . ARG A 1 246 ? 4.024 -5.796 20.367 1.00 90.81 246 ARG A O 1
ATOM 1940 N N . THR A 1 247 ? 4.870 -6.210 22.406 1.00 92.00 247 THR A N 1
ATOM 1941 C CA . THR A 1 247 ? 4.452 -4.940 22.999 1.00 92.00 247 THR A CA 1
ATOM 1942 C C . THR A 1 247 ? 5.395 -3.828 22.546 1.00 92.00 247 THR A C 1
ATOM 1944 O O . THR A 1 247 ? 6.606 -3.899 22.738 1.00 92.00 247 THR A O 1
ATOM 1947 N N . SER A 1 248 ? 4.835 -2.823 21.873 1.00 89.88 248 SER A N 1
ATOM 1948 C CA . SER A 1 248 ? 5.561 -1.648 21.368 1.00 89.88 248 SER A CA 1
ATOM 1949 C C . SER A 1 248 ? 5.448 -0.439 22.298 1.00 89.88 248 SER A C 1
ATOM 1951 O O . SER A 1 248 ? 6.291 0.448 22.240 1.00 89.88 248 SER A O 1
ATOM 1953 N N . VAL A 1 249 ? 4.404 -0.391 23.130 1.00 92.25 249 VAL A N 1
ATOM 1954 C CA . VAL A 1 249 ? 4.166 0.652 24.140 1.00 92.25 249 VAL A CA 1
ATOM 1955 C C . VAL A 1 249 ? 3.683 -0.033 25.412 1.00 92.25 249 VAL A C 1
ATOM 1957 O O . VAL A 1 249 ? 2.811 -0.893 25.309 1.00 92.25 249 VAL A O 1
ATOM 1960 N N . SER A 1 250 ? 4.237 0.348 26.564 1.00 95.06 250 SER A N 1
ATOM 1961 C CA . SER A 1 250 ? 3.822 -0.086 27.908 1.00 95.06 250 SER A CA 1
ATOM 1962 C C . SER A 1 250 ? 4.124 1.056 28.880 1.00 95.06 250 SER A C 1
ATOM 1964 O O . SER A 1 250 ? 5.238 1.164 29.385 1.00 95.06 250 SER A O 1
ATOM 1966 N N . GLU A 1 251 ? 3.183 1.983 29.041 1.00 95.69 251 GLU A N 1
ATOM 1967 C CA . GLU A 1 251 ? 3.425 3.277 29.700 1.00 95.69 251 GLU A CA 1
ATOM 1968 C C . GLU A 1 251 ? 2.214 3.788 30.473 1.00 95.69 251 GLU A C 1
ATOM 1970 O O . GLU A 1 251 ? 1.078 3.417 30.183 1.00 95.69 251 GLU A O 1
ATOM 1975 N N . GLY A 1 252 ? 2.452 4.701 31.419 1.00 97.50 252 GLY A N 1
ATOM 1976 C CA . GLY A 1 252 ? 1.383 5.405 32.121 1.00 97.50 252 GLY A CA 1
ATOM 1977 C C . GLY A 1 252 ? 0.729 6.514 31.275 1.00 97.50 252 GLY A C 1
ATOM 1978 O O . GLY A 1 252 ? 1.364 7.060 30.364 1.00 97.50 252 GLY A O 1
ATOM 1979 N N . PRO A 1 253 ? -0.518 6.924 31.586 1.00 97.06 253 PRO A N 1
ATOM 1980 C CA . PRO A 1 253 ? -1.254 7.936 30.818 1.00 97.06 253 PRO A CA 1
ATOM 1981 C C . PRO A 1 253 ? -0.548 9.288 30.671 1.00 97.06 253 PRO A C 1
ATOM 1983 O O . PRO A 1 253 ? -0.737 9.971 29.664 1.00 97.06 253 PRO A O 1
ATOM 1986 N N . GLU A 1 254 ? 0.248 9.696 31.661 1.00 97.56 254 GLU A N 1
ATOM 1987 C CA . GLU A 1 254 ? 0.977 10.969 31.619 1.00 97.56 254 GLU A CA 1
ATOM 1988 C C . GLU A 1 254 ? 2.162 10.926 30.647 1.00 97.56 254 GLU A C 1
ATOM 1990 O O . GLU A 1 254 ? 2.427 11.902 29.944 1.00 97.56 254 GLU A O 1
ATOM 1995 N N . ASP A 1 255 ? 2.854 9.792 30.549 1.00 96.44 255 ASP A N 1
ATOM 1996 C CA . ASP A 1 255 ? 3.960 9.605 29.602 1.00 96.44 255 ASP A CA 1
ATOM 1997 C C . ASP A 1 255 ? 3.429 9.538 28.168 1.00 96.44 255 ASP A C 1
ATOM 1999 O O . ASP A 1 255 ? 3.942 10.218 27.272 1.00 96.44 255 ASP A O 1
ATOM 2003 N N . VAL A 1 256 ? 2.316 8.819 27.986 1.00 96.50 256 VAL A N 1
ATOM 2004 C CA . VAL A 1 256 ? 1.561 8.778 26.731 1.00 96.50 256 VAL A CA 1
ATOM 2005 C C . VAL A 1 256 ? 1.129 10.182 26.303 1.00 96.50 256 VAL A C 1
ATOM 2007 O O . VAL A 1 256 ? 1.339 10.553 25.147 1.00 96.50 256 VAL A O 1
ATOM 2010 N N . ALA A 1 257 ? 0.589 10.993 27.220 1.00 97.38 257 ALA A N 1
ATOM 2011 C CA . ALA A 1 257 ? 0.163 12.358 26.918 1.00 97.38 257 ALA A CA 1
ATOM 2012 C C . ALA A 1 257 ? 1.336 13.254 26.488 1.00 97.38 257 ALA A C 1
ATOM 2014 O O . ALA A 1 257 ? 1.220 13.981 25.496 1.00 97.38 257 ALA A O 1
ATOM 2015 N N . ARG A 1 258 ? 2.488 13.168 27.174 1.00 96.25 258 ARG A N 1
ATOM 2016 C CA . ARG A 1 258 ? 3.702 13.905 26.780 1.00 96.25 258 ARG A CA 1
ATOM 2017 C C . ARG A 1 258 ? 4.186 13.485 25.393 1.00 96.25 258 ARG A C 1
ATOM 2019 O O . ARG A 1 258 ? 4.467 14.345 24.558 1.00 96.25 258 ARG A O 1
ATOM 2026 N N . ARG A 1 259 ? 4.222 12.180 25.104 1.00 93.62 259 ARG A N 1
ATOM 2027 C CA . ARG A 1 259 ? 4.616 11.670 23.781 1.00 93.62 259 ARG A CA 1
ATOM 2028 C C . ARG A 1 259 ? 3.635 12.087 22.688 1.00 93.62 259 ARG A C 1
ATOM 2030 O O . ARG A 1 259 ? 4.049 12.460 21.590 1.00 93.62 259 ARG A O 1
ATOM 2037 N N . TYR A 1 260 ? 2.337 12.040 22.968 1.00 95.94 260 TYR A N 1
ATOM 2038 C CA . TYR A 1 260 ? 1.313 12.493 22.037 1.00 95.94 260 TYR A CA 1
ATOM 2039 C C . TYR A 1 260 ? 1.479 13.973 21.698 1.00 95.94 260 TYR A C 1
ATOM 2041 O O . TYR A 1 260 ? 1.465 14.318 20.520 1.00 95.94 260 TYR A O 1
ATOM 2049 N N . ALA A 1 261 ? 1.701 14.833 22.692 1.00 96.75 261 ALA A N 1
ATOM 2050 C CA . ALA A 1 261 ? 1.945 16.252 22.456 1.00 96.75 261 ALA A CA 1
ATOM 2051 C C . ALA A 1 261 ? 3.197 16.493 21.592 1.00 96.75 261 ALA A C 1
ATOM 2053 O O . ALA A 1 261 ? 3.160 17.330 20.691 1.00 96.75 261 ALA A O 1
ATOM 2054 N N . ALA A 1 262 ? 4.273 15.734 21.827 1.00 94.50 262 ALA A N 1
ATOM 2055 C CA . ALA A 1 262 ? 5.531 15.871 21.094 1.00 94.50 262 ALA A CA 1
ATOM 2056 C C . ALA A 1 262 ? 5.465 15.350 19.644 1.00 94.50 262 ALA A C 1
ATOM 2058 O O . ALA A 1 262 ? 5.983 16.001 18.740 1.00 94.50 262 ALA A O 1
ATOM 2059 N N . TYR A 1 263 ? 4.821 14.201 19.406 1.00 93.31 263 TYR A N 1
ATOM 2060 C CA . TYR A 1 263 ? 4.893 13.501 18.112 1.00 93.31 263 TYR A CA 1
ATOM 2061 C C . TYR A 1 263 ? 3.524 13.227 17.482 1.00 93.31 263 TYR A C 1
ATOM 2063 O O . TYR A 1 263 ? 3.327 13.450 16.286 1.00 93.31 263 TYR A O 1
ATOM 2071 N N . GLY A 1 264 ? 2.557 12.759 18.277 1.00 93.19 264 GLY A N 1
ATOM 2072 C CA . GLY A 1 264 ? 1.241 12.338 17.787 1.00 93.19 264 GLY A CA 1
ATOM 2073 C C . GLY A 1 264 ? 0.392 13.494 17.250 1.00 93.19 264 GLY A C 1
ATOM 2074 O O . GLY A 1 264 ? -0.063 13.448 16.107 1.00 93.19 264 GLY A O 1
ATOM 2075 N N . ALA A 1 265 ? 0.203 14.551 18.041 1.00 94.38 265 ALA A N 1
ATOM 2076 C CA . ALA A 1 265 ? -0.613 15.706 17.675 1.00 94.38 265 ALA A CA 1
ATOM 2077 C C . ALA A 1 265 ? -0.049 16.482 16.465 1.00 94.38 265 ALA A C 1
ATOM 2079 O O . ALA A 1 265 ? -0.832 16.774 15.549 1.00 94.38 265 ALA A O 1
ATOM 2080 N N . PRO A 1 266 ? 1.272 16.764 16.376 1.00 93.62 266 PRO A N 1
ATOM 2081 C CA . PRO A 1 266 ? 1.859 17.343 15.168 1.00 93.62 266 PRO A CA 1
ATOM 2082 C C . PRO A 1 266 ? 1.679 16.441 13.943 1.00 93.62 266 PRO A C 1
ATOM 2084 O O . PRO A 1 266 ? 1.259 16.922 12.888 1.00 93.62 266 PRO A O 1
ATOM 2087 N N . GLY A 1 267 ? 1.911 15.130 14.090 1.00 91.62 267 GLY A N 1
ATOM 2088 C CA . GLY A 1 267 ? 1.746 14.152 13.013 1.00 91.62 267 GLY A CA 1
ATOM 2089 C C . GLY A 1 267 ? 0.315 14.097 12.474 1.00 91.62 267 GLY A C 1
ATOM 2090 O O . GLY A 1 267 ? 0.104 14.206 11.264 1.00 91.62 267 GLY A O 1
ATOM 2091 N N . LEU A 1 268 ? -0.686 13.997 13.357 1.00 92.81 268 LEU A N 1
ATOM 2092 C CA . LEU A 1 268 ? -2.100 14.016 12.967 1.00 92.81 268 LEU A CA 1
ATOM 2093 C C . LEU A 1 268 ? -2.481 15.329 12.287 1.00 92.81 268 LEU A C 1
ATOM 2095 O O . LEU A 1 268 ? -3.144 15.307 11.251 1.00 92.81 268 LEU A O 1
ATOM 2099 N N . THR A 1 269 ? -2.037 16.461 12.837 1.00 92.44 269 THR A N 1
ATOM 2100 C CA . THR A 1 269 ? -2.314 17.789 12.276 1.00 92.44 269 THR A CA 1
ATOM 2101 C C . THR A 1 269 ? -1.753 17.923 10.865 1.00 92.44 269 THR A C 1
ATOM 2103 O O . THR A 1 269 ? -2.473 18.371 9.968 1.00 92.44 269 THR A O 1
ATOM 2106 N N . ALA A 1 270 ? -0.510 17.487 10.645 1.00 91.19 270 ALA A N 1
ATOM 2107 C CA . ALA A 1 270 ? 0.112 17.474 9.328 1.00 91.19 270 ALA A CA 1
ATOM 2108 C C . ALA A 1 270 ? -0.656 16.567 8.355 1.00 91.19 270 ALA A C 1
ATOM 2110 O O . ALA A 1 270 ? -0.989 16.993 7.250 1.00 91.19 270 ALA A O 1
ATOM 2111 N N . ALA A 1 271 ? -1.012 15.351 8.777 1.00 90.94 271 ALA A N 1
ATOM 2112 C CA . ALA A 1 271 ? -1.669 14.369 7.921 1.00 90.94 271 ALA A CA 1
ATOM 2113 C C . ALA A 1 271 ? -3.091 14.784 7.487 1.00 90.94 271 ALA A C 1
ATOM 2115 O O . ALA A 1 271 ? -3.441 14.630 6.318 1.00 90.94 271 ALA A O 1
ATOM 2116 N N . VAL A 1 272 ? -3.913 15.367 8.373 1.00 93.12 272 VAL A N 1
ATOM 2117 C CA . VAL A 1 272 ? -5.272 15.837 8.002 1.00 93.12 272 VAL A CA 1
ATOM 2118 C C . VAL A 1 272 ? -5.266 17.116 7.157 1.00 93.12 272 VAL A C 1
ATOM 2120 O O . VAL A 1 272 ? -6.266 17.442 6.503 1.00 93.12 272 VAL A O 1
ATOM 2123 N N . SER A 1 273 ? -4.144 17.836 7.175 1.00 92.62 273 SER A N 1
ATOM 2124 C CA . SER A 1 273 ? -3.944 19.102 6.463 1.00 92.62 273 SER A CA 1
ATOM 2125 C C . SER A 1 273 ? -3.105 18.936 5.194 1.00 92.62 273 SER A C 1
ATOM 2127 O O . SER A 1 273 ? -2.811 19.929 4.534 1.00 92.62 273 SER A O 1
ATOM 2129 N N . ALA A 1 274 ? -2.715 17.710 4.835 1.00 91.81 274 ALA A N 1
ATOM 2130 C CA . ALA A 1 274 ? -1.832 17.457 3.706 1.00 91.81 274 ALA A CA 1
ATOM 2131 C C . ALA A 1 274 ? -2.561 17.612 2.360 1.00 91.81 274 ALA A C 1
ATOM 2133 O O . ALA A 1 274 ? -3.518 16.893 2.071 1.00 91.81 274 ALA A O 1
ATOM 2134 N N . GLY A 1 275 ? -2.091 18.545 1.526 1.00 93.19 275 GLY A N 1
ATOM 2135 C CA . GLY A 1 275 ? -2.671 18.847 0.213 1.00 93.19 275 GLY A CA 1
ATOM 2136 C C . GLY A 1 275 ? -1.953 18.215 -0.980 1.00 93.19 275 GLY A C 1
ATOM 2137 O O . GLY A 1 275 ? -2.414 18.359 -2.107 1.00 93.19 275 GLY A O 1
ATOM 2138 N N . THR A 1 276 ? -0.829 17.527 -0.769 1.00 93.94 276 THR A N 1
ATOM 2139 C CA . THR A 1 276 ? -0.034 16.968 -1.871 1.00 93.94 276 THR A CA 1
ATOM 2140 C C . THR A 1 276 ? -0.734 15.774 -2.518 1.00 93.94 276 THR A C 1
ATOM 2142 O O . THR A 1 276 ? -1.144 14.830 -1.834 1.00 93.94 276 THR A O 1
ATOM 2145 N N . PHE A 1 277 ? -0.809 15.776 -3.848 1.00 94.44 277 PHE A N 1
ATOM 2146 C CA . PHE A 1 277 ? -1.226 14.617 -4.629 1.00 94.44 277 PHE A CA 1
ATOM 2147 C C . PHE A 1 277 ? -0.028 13.712 -4.918 1.00 94.44 277 PHE A C 1
ATOM 2149 O O . PHE A 1 277 ? 1.008 14.179 -5.378 1.00 94.44 277 PHE A O 1
ATOM 2156 N N . VAL A 1 278 ? -0.188 12.414 -4.668 1.00 93.50 278 VAL A N 1
ATOM 2157 C CA . VAL A 1 278 ? 0.808 11.386 -4.997 1.00 93.50 278 VAL A CA 1
ATOM 2158 C C . VAL A 1 278 ? 0.037 10.212 -5.596 1.00 93.50 278 VAL A C 1
ATOM 2160 O O . VAL A 1 278 ? -0.448 9.359 -4.849 1.00 93.50 278 VAL A O 1
ATOM 2163 N N . PRO A 1 279 ? -0.205 10.213 -6.919 1.00 94.25 279 PRO A N 1
ATOM 2164 C CA . PRO A 1 279 ? -0.851 9.097 -7.595 1.00 94.25 279 PRO A CA 1
ATOM 2165 C C . PRO A 1 279 ? -0.130 7.773 -7.326 1.00 94.25 279 PRO A C 1
ATOM 2167 O O . PRO A 1 279 ? 1.085 7.726 -7.152 1.00 94.25 279 PRO A O 1
ATOM 2170 N N . GLY A 1 280 ? -0.885 6.679 -7.296 1.00 93.69 280 GLY A N 1
ATOM 2171 C CA . GLY A 1 280 ? -0.361 5.353 -6.983 1.00 93.69 280 GLY A CA 1
ATOM 2172 C C . GLY A 1 280 ? -1.481 4.342 -6.785 1.00 93.69 280 GLY A C 1
ATOM 2173 O O . GLY A 1 280 ? -2.612 4.560 -7.219 1.00 93.69 280 GLY A O 1
ATOM 2174 N N . ARG A 1 281 ? -1.189 3.252 -6.065 1.00 91.31 281 ARG A N 1
ATOM 2175 C CA . ARG A 1 281 ? -2.183 2.205 -5.745 1.00 91.31 281 ARG A CA 1
ATOM 2176 C C . ARG A 1 281 ? -3.422 2.753 -5.042 1.00 91.31 281 ARG A C 1
ATOM 2178 O O . ARG A 1 281 ? -4.521 2.266 -5.256 1.00 91.31 281 ARG A O 1
ATOM 2185 N N . ASP A 1 282 ? -3.244 3.813 -4.262 1.00 92.12 282 ASP A N 1
ATOM 2186 C CA . ASP A 1 282 ? -4.322 4.507 -3.569 1.00 92.12 282 ASP A CA 1
ATOM 2187 C C . ASP A 1 282 ? -5.402 5.086 -4.492 1.00 92.12 282 ASP A C 1
ATOM 2189 O O . ASP A 1 282 ? -6.491 5.400 -4.014 1.00 92.12 282 ASP A O 1
ATOM 2193 N N . CYS A 1 283 ? -5.127 5.238 -5.789 1.00 94.19 283 CYS A N 1
ATOM 2194 C CA . CYS A 1 283 ? -6.111 5.716 -6.756 1.00 94.19 283 CYS A CA 1
ATOM 2195 C C . CYS A 1 283 ? -7.218 4.685 -7.046 1.00 94.19 283 CYS A C 1
ATOM 2197 O O . CYS A 1 283 ? -8.265 5.080 -7.552 1.00 94.19 283 CYS A O 1
ATOM 2199 N N . GLU A 1 284 ? -7.018 3.408 -6.692 1.00 92.62 284 GLU A N 1
ATOM 2200 C CA . GLU A 1 284 ? -7.985 2.311 -6.870 1.00 92.62 284 GLU A CA 1
ATOM 2201 C C . GLU A 1 284 ? -9.353 2.627 -6.246 1.00 92.62 284 GLU A C 1
ATOM 2203 O O . GLU A 1 284 ? -10.377 2.609 -6.923 1.00 92.62 284 GLU A O 1
ATOM 2208 N N . ASP A 1 285 ? -9.361 3.012 -4.971 1.00 90.50 285 ASP A N 1
ATOM 2209 C CA . ASP A 1 285 ? -10.550 3.328 -4.171 1.00 90.50 285 ASP A CA 1
ATOM 2210 C C . ASP A 1 285 ? -10.694 4.834 -3.877 1.00 90.50 285 ASP A C 1
ATOM 2212 O O . ASP A 1 285 ? -11.572 5.261 -3.118 1.00 90.50 285 ASP A O 1
ATOM 2216 N N . CYS A 1 286 ? -9.842 5.681 -4.465 1.00 93.00 286 CYS A N 1
ATOM 2217 C CA . CYS A 1 286 ? -9.941 7.125 -4.285 1.00 93.00 286 CYS A CA 1
ATOM 2218 C C . CYS A 1 286 ? -11.171 7.676 -5.016 1.00 93.00 286 CYS A C 1
ATOM 2220 O O . CYS A 1 286 ? -11.210 7.755 -6.245 1.00 93.00 286 CYS A O 1
ATOM 2222 N N . LYS A 1 287 ? -12.152 8.161 -4.249 1.00 90.88 287 LYS A N 1
ATOM 2223 C CA . LYS A 1 287 ? -13.364 8.794 -4.794 1.00 90.88 287 LYS A CA 1
ATOM 2224 C C . LYS A 1 287 ? -13.073 10.039 -5.643 1.00 90.88 287 LYS A C 1
ATOM 2226 O O . LYS A 1 287 ? -13.889 10.380 -6.488 1.00 90.88 287 LYS A O 1
ATOM 2231 N N . TYR A 1 288 ? -11.928 10.695 -5.431 1.00 93.19 288 TYR A N 1
ATOM 2232 C CA . TYR A 1 288 ? -11.504 11.876 -6.190 1.00 93.19 288 TYR A CA 1
ATOM 2233 C C . TYR A 1 288 ? -10.614 11.551 -7.400 1.00 93.19 288 TYR A C 1
ATOM 2235 O O . TYR A 1 288 ? -10.323 12.449 -8.179 1.00 93.19 288 TYR A O 1
ATOM 2243 N N . ALA A 1 289 ? -10.210 10.290 -7.611 1.00 93.62 289 ALA A N 1
ATOM 2244 C CA . ALA A 1 289 ? -9.394 9.910 -8.772 1.00 93.62 289 ALA A CA 1
ATOM 2245 C C . ALA A 1 289 ? -9.962 10.399 -10.126 1.00 93.62 289 ALA A C 1
ATOM 2247 O O . ALA A 1 289 ? -9.180 10.973 -10.884 1.00 93.62 289 ALA A O 1
ATOM 2248 N N . PRO A 1 290 ? -11.285 10.318 -10.404 1.00 91.19 290 PRO A N 1
ATOM 2249 C CA . PRO A 1 290 ? -11.870 10.830 -11.650 1.00 91.19 290 PRO A CA 1
ATOM 2250 C C . PRO A 1 290 ? -11.547 12.301 -11.946 1.00 91.19 290 PRO A C 1
ATOM 2252 O O . PRO A 1 290 ? -11.328 12.663 -13.098 1.00 91.19 290 PRO A O 1
ATOM 2255 N N . ASN A 1 291 ? -11.428 13.134 -10.908 1.00 91.75 291 ASN A N 1
ATOM 2256 C CA . ASN A 1 291 ? -11.198 14.581 -11.004 1.00 91.75 291 ASN A CA 1
ATOM 2257 C C . ASN A 1 291 ? -9.806 15.000 -10.488 1.00 91.75 291 ASN A C 1
ATOM 2259 O O . ASN A 1 291 ? -9.510 16.186 -10.377 1.00 91.75 291 ASN A O 1
ATOM 2263 N N . CYS A 1 292 ? -8.927 14.046 -10.165 1.00 93.50 292 CYS A N 1
ATOM 2264 C CA . CYS A 1 292 ? -7.615 14.352 -9.608 1.00 93.50 292 CYS A CA 1
ATOM 2265 C C . CYS A 1 292 ? -6.738 15.055 -10.663 1.00 93.50 292 CYS A C 1
ATOM 2267 O O . CYS A 1 292 ? -6.574 14.512 -11.760 1.00 93.50 292 CYS A O 1
ATOM 2269 N N . PRO A 1 293 ? -6.154 16.229 -10.360 1.00 93.19 293 PRO A N 1
ATOM 2270 C CA . PRO A 1 293 ? -5.337 16.962 -11.327 1.00 93.19 293 PRO A CA 1
ATOM 2271 C C . PRO A 1 293 ? -3.963 16.318 -11.554 1.00 93.19 293 PRO A C 1
ATOM 2273 O O . PRO A 1 293 ? -3.376 16.501 -12.610 1.00 93.19 293 PRO A O 1
ATOM 2276 N N . ALA A 1 294 ? -3.457 15.546 -10.586 1.00 94.06 294 ALA A N 1
ATOM 2277 C CA . ALA A 1 294 ? -2.152 14.891 -10.684 1.00 94.06 294 ALA A CA 1
ATOM 2278 C C . ALA A 1 294 ? -2.205 13.496 -11.326 1.00 94.06 294 ALA A C 1
ATOM 2280 O O . ALA A 1 294 ? -1.163 12.935 -11.644 1.00 94.06 294 ALA A O 1
ATOM 2281 N N . LEU A 1 295 ? -3.394 12.900 -11.468 1.00 94.69 295 LEU A N 1
ATOM 2282 C CA . LEU A 1 295 ? -3.543 11.581 -12.076 1.00 94.69 295 LEU A CA 1
ATOM 2283 C C . LEU A 1 295 ? -3.610 11.732 -13.597 1.00 94.69 295 LEU A C 1
ATOM 2285 O O . LEU A 1 295 ? -4.629 12.174 -14.134 1.00 94.69 295 LEU A O 1
ATOM 2289 N N . SER A 1 296 ? -2.529 11.358 -14.280 1.00 94.81 296 SER A N 1
ATOM 2290 C CA . SER A 1 296 ? -2.478 11.329 -15.741 1.00 94.81 296 SER A CA 1
ATOM 2291 C C . SER A 1 296 ? -3.547 10.398 -16.306 1.00 94.81 296 SER A C 1
ATOM 2293 O O . SER A 1 296 ? -3.780 9.310 -15.777 1.00 94.81 296 SER A O 1
ATOM 2295 N N . ARG A 1 297 ? -4.198 10.822 -17.390 1.00 93.94 297 ARG A N 1
ATOM 2296 C CA . ARG A 1 297 ? -5.286 10.086 -18.045 1.00 93.94 297 ARG A CA 1
ATOM 2297 C C . ARG A 1 297 ? -4.882 9.759 -19.470 1.00 93.94 297 ARG A C 1
ATOM 2299 O O . ARG A 1 297 ? -4.510 10.662 -20.212 1.00 93.94 297 ARG A O 1
ATOM 2306 N N . LEU A 1 298 ? -4.989 8.491 -19.841 1.00 93.56 298 LEU A N 1
ATOM 2307 C CA . LEU A 1 298 ? -4.837 8.019 -21.215 1.00 93.56 298 LEU A CA 1
ATOM 2308 C C . LEU A 1 298 ? -6.013 7.092 -21.522 1.00 93.56 298 LEU A C 1
ATOM 2310 O O . LEU A 1 298 ? -6.460 6.371 -20.641 1.00 93.56 298 LEU A O 1
ATOM 2314 N N . GLY A 1 299 ? -6.522 7.100 -22.749 1.00 91.81 299 GLY A N 1
ATOM 2315 C CA . GLY A 1 299 ? -7.552 6.148 -23.170 1.00 91.81 299 GLY A CA 1
ATOM 2316 C C . GLY A 1 299 ? -6.933 4.954 -23.891 1.00 91.81 299 GLY A C 1
ATOM 2317 O O . GLY A 1 299 ? -6.148 5.148 -24.820 1.00 91.81 299 GLY A O 1
ATOM 2318 N N . GLY A 1 300 ? -7.295 3.732 -23.496 1.00 92.81 300 GLY A N 1
ATOM 2319 C CA . GLY A 1 300 ? -7.001 2.521 -24.267 1.00 92.81 300 GLY A CA 1
ATOM 2320 C C . GLY A 1 300 ? -5.543 2.064 -24.195 1.00 92.81 300 GLY A C 1
ATOM 2321 O O . GLY A 1 300 ? -5.021 1.517 -25.168 1.00 92.81 300 GLY A O 1
ATOM 2322 N N . VAL A 1 301 ? -4.879 2.272 -23.054 1.00 95.81 301 VAL A N 1
ATOM 2323 C CA . VAL A 1 301 ? -3.538 1.717 -22.788 1.00 95.81 301 VAL A CA 1
ATOM 2324 C C . VAL A 1 301 ? -3.603 0.189 -22.754 1.00 95.81 301 VAL A C 1
ATOM 2326 O O . VAL A 1 301 ? -2.735 -0.480 -23.304 1.00 95.81 301 VAL A O 1
ATOM 2329 N N . LEU A 1 302 ? -4.661 -0.363 -22.160 1.00 97.50 302 LEU A N 1
ATOM 2330 C CA . LEU A 1 302 ? -4.912 -1.801 -22.069 1.00 97.50 302 LEU A CA 1
ATOM 2331 C C . LEU A 1 302 ? -5.649 -2.366 -23.293 1.00 97.50 302 LEU A C 1
ATOM 2333 O O . LEU A 1 302 ? -5.883 -3.571 -23.367 1.00 97.50 302 LEU A O 1
ATOM 2337 N N . SER A 1 303 ? -6.024 -1.509 -24.250 1.00 96.62 303 SER A N 1
ATOM 2338 C CA . SER A 1 303 ? -6.895 -1.857 -25.385 1.00 96.62 303 SER A CA 1
ATOM 2339 C C . SER A 1 303 ? -8.199 -2.544 -24.939 1.00 96.62 303 SER A C 1
ATOM 2341 O O . SER A 1 303 ? -8.631 -3.526 -25.531 1.00 96.62 303 SER A O 1
ATOM 2343 N N . ILE A 1 304 ? -8.798 -2.050 -23.851 1.00 97.62 304 ILE A N 1
ATOM 2344 C CA . ILE A 1 304 ? -10.077 -2.512 -23.296 1.00 97.62 304 ILE A CA 1
ATOM 2345 C C . ILE A 1 304 ? -11.032 -1.320 -23.282 1.00 97.62 304 ILE A C 1
ATOM 2347 O O . ILE A 1 304 ? -10.668 -0.256 -22.782 1.00 97.62 304 ILE A O 1
ATOM 2351 N N . ASP A 1 305 ? -12.239 -1.519 -23.804 1.00 96.75 305 ASP A N 1
ATOM 2352 C CA . ASP A 1 305 ? -13.326 -0.536 -23.803 1.00 96.75 305 ASP A CA 1
ATOM 2353 C C . ASP A 1 305 ? -14.499 -1.076 -22.971 1.00 96.75 305 ASP A C 1
ATOM 2355 O O . ASP A 1 305 ? -15.511 -1.549 -23.483 1.00 96.75 305 ASP A O 1
ATOM 2359 N N . ASP A 1 306 ? -14.293 -1.120 -21.654 1.00 95.31 306 ASP A N 1
ATOM 2360 C CA . ASP A 1 306 ? -15.290 -1.557 -20.677 1.00 95.31 306 ASP A CA 1
ATOM 2361 C C . ASP A 1 306 ? -15.058 -0.840 -19.342 1.00 95.31 306 ASP A C 1
ATOM 2363 O O . ASP A 1 306 ? -14.125 -1.131 -18.589 1.00 95.31 306 ASP A O 1
ATOM 2367 N N . GLN A 1 307 ? -15.970 0.078 -19.027 1.00 94.50 307 GLN A N 1
ATOM 2368 C CA . GLN A 1 307 ? -15.993 0.845 -17.783 1.00 94.50 307 GLN A CA 1
ATOM 2369 C C . GLN A 1 307 ? -16.992 0.293 -16.755 1.00 94.50 307 GLN A C 1
ATOM 2371 O O . GLN A 1 307 ? -17.247 0.935 -15.733 1.00 94.50 307 GLN A O 1
ATOM 2376 N N . THR A 1 308 ? -17.605 -0.868 -16.988 1.00 92.19 308 THR A N 1
ATOM 2377 C CA . THR A 1 308 ? -18.619 -1.434 -16.081 1.00 92.19 308 THR A CA 1
ATOM 2378 C C . THR A 1 308 ? -17.997 -2.046 -14.824 1.00 92.19 308 THR A C 1
ATOM 2380 O O . THR A 1 308 ? -18.632 -2.097 -13.768 1.00 92.19 308 THR A O 1
ATOM 2383 N N . ARG A 1 309 ? -16.724 -2.456 -14.894 1.00 91.94 309 ARG A N 1
ATOM 2384 C CA . ARG A 1 309 ? -16.005 -3.124 -13.798 1.00 91.94 309 ARG A CA 1
ATOM 2385 C C . ARG A 1 309 ? -15.549 -2.155 -12.710 1.00 91.94 309 ARG A C 1
ATOM 2387 O O . ARG A 1 309 ? -15.237 -1.010 -13.020 1.00 91.94 309 ARG A O 1
ATOM 2394 N N . PRO A 1 310 ? -15.461 -2.575 -11.435 1.00 91.94 310 PRO A N 1
ATOM 2395 C CA . PRO A 1 310 ? -14.843 -1.766 -10.392 1.00 91.94 310 PRO A CA 1
ATOM 2396 C C . PRO A 1 310 ? -13.421 -1.353 -10.763 1.00 91.94 310 PRO A C 1
ATOM 2398 O O . PRO A 1 310 ? -12.653 -2.166 -11.290 1.00 91.94 310 PRO A O 1
ATOM 2401 N N . ARG A 1 311 ? -13.070 -0.099 -10.452 1.00 94.50 311 ARG A N 1
ATOM 2402 C CA . ARG A 1 311 ? -11.711 0.397 -10.651 1.00 94.50 311 ARG A CA 1
ATOM 2403 C C . ARG A 1 311 ? -10.745 -0.459 -9.851 1.00 94.50 311 ARG A C 1
ATOM 2405 O O . ARG A 1 311 ? -10.920 -0.650 -8.651 1.00 94.50 311 ARG A O 1
ATOM 2412 N N . ARG A 1 312 ? -9.713 -0.947 -10.532 1.00 94.00 312 ARG A N 1
ATOM 2413 C CA . ARG A 1 312 ? -8.646 -1.774 -9.964 1.00 94.00 312 ARG A CA 1
ATOM 2414 C C . ARG A 1 312 ? -7.290 -1.250 -10.398 1.00 94.00 312 ARG A C 1
ATOM 2416 O O . ARG A 1 312 ? -7.181 -0.521 -11.382 1.00 94.00 312 ARG A O 1
ATOM 2423 N N . THR A 1 313 ? -6.250 -1.643 -9.673 1.00 95.38 313 THR A N 1
ATOM 2424 C CA . THR A 1 313 ? -4.868 -1.436 -10.115 1.00 95.38 313 THR A CA 1
ATOM 2425 C C . THR A 1 313 ? -4.349 -2.612 -10.942 1.00 95.38 313 THR A C 1
ATOM 2427 O O . THR A 1 313 ? -4.534 -3.779 -10.565 1.00 95.38 313 THR A O 1
ATOM 2430 N N . TRP A 1 314 ? -3.673 -2.298 -12.049 1.00 97.38 314 TRP A N 1
ATOM 2431 C CA . TRP A 1 314 ? -3.012 -3.258 -12.937 1.00 97.38 314 TRP A CA 1
ATOM 2432 C C . TRP A 1 314 ? -1.539 -2.896 -13.140 1.00 97.38 314 TRP A C 1
ATOM 2434 O O . TRP A 1 314 ? -1.180 -1.722 -13.219 1.00 97.38 314 TRP A O 1
ATOM 2444 N N . SER A 1 315 ? -0.679 -3.905 -13.215 1.00 96.81 315 SER A N 1
ATOM 2445 C CA . SER A 1 315 ? 0.718 -3.775 -13.620 1.00 96.81 315 SER A CA 1
ATOM 2446 C C . SER A 1 315 ? 1.154 -5.029 -14.370 1.00 96.81 315 SER A C 1
ATOM 2448 O O . SER A 1 315 ? 0.592 -6.104 -14.182 1.00 96.81 315 SER A O 1
ATOM 2450 N N . VAL A 1 316 ? 2.230 -4.959 -15.152 1.00 95.88 316 VAL A N 1
ATOM 2451 C CA . VAL A 1 316 ? 2.739 -6.154 -15.850 1.00 95.88 316 VAL A CA 1
ATOM 2452 C C . VAL A 1 316 ? 2.992 -7.326 -14.891 1.00 95.88 316 VAL A C 1
ATOM 2454 O O . VAL A 1 316 ? 2.731 -8.478 -15.225 1.00 95.88 316 VAL A O 1
ATOM 2457 N N . THR A 1 317 ? 3.453 -7.050 -13.669 1.00 92.25 317 THR A N 1
ATOM 2458 C CA . THR A 1 317 ? 3.687 -8.083 -12.652 1.00 92.25 317 THR A CA 1
ATOM 2459 C C . THR A 1 317 ? 2.416 -8.843 -12.274 1.00 92.25 317 THR A C 1
ATOM 2461 O O . THR A 1 317 ? 2.470 -10.067 -12.156 1.00 92.25 317 THR A O 1
ATOM 2464 N N . ASN A 1 318 ? 1.281 -8.159 -12.072 1.00 93.38 318 ASN A N 1
ATOM 2465 C CA . ASN A 1 318 ? 0.042 -8.859 -11.726 1.00 93.38 318 ASN A CA 1
ATOM 2466 C C . ASN A 1 318 ? -0.620 -9.490 -12.958 1.00 93.38 318 ASN A C 1
ATOM 2468 O O . ASN A 1 318 ? -1.074 -10.625 -12.849 1.00 93.38 318 ASN A O 1
ATOM 2472 N N . GLY A 1 319 ? -0.538 -8.850 -14.130 1.00 95.25 319 GLY A N 1
ATOM 2473 C CA . GLY A 1 319 ? -0.956 -9.441 -15.403 1.00 95.25 319 GLY A CA 1
ATOM 2474 C C . GLY A 1 319 ? -0.235 -10.761 -15.685 1.00 95.25 319 GLY A C 1
ATOM 2475 O O . GLY A 1 319 ? -0.874 -11.774 -15.942 1.00 95.25 319 GLY A O 1
ATOM 2476 N N . ARG A 1 320 ? 1.091 -10.814 -15.501 1.00 92.44 320 ARG A N 1
ATOM 2477 C CA . ARG A 1 320 ? 1.866 -12.064 -15.616 1.00 92.44 320 ARG A CA 1
ATOM 2478 C C . ARG A 1 320 ? 1.531 -13.091 -14.539 1.00 92.44 320 ARG A C 1
ATOM 2480 O O . ARG A 1 320 ? 1.523 -14.281 -14.825 1.00 92.44 320 ARG A O 1
ATOM 2487 N N . SER A 1 321 ? 1.265 -12.659 -13.306 1.00 90.56 321 SER A N 1
ATOM 2488 C CA . SER A 1 321 ? 0.818 -13.569 -12.241 1.00 90.56 321 SER A CA 1
ATOM 2489 C C . SER A 1 321 ? -0.525 -14.225 -12.572 1.00 90.56 321 SER A C 1
ATOM 2491 O O . SER A 1 321 ? -0.770 -15.348 -12.139 1.00 90.56 321 SER A O 1
ATOM 2493 N N . TYR A 1 322 ? -1.383 -13.506 -13.295 1.00 94.12 322 TYR A N 1
ATOM 2494 C CA . TYR A 1 322 ? -2.706 -13.951 -13.705 1.00 94.12 322 TYR A CA 1
ATOM 2495 C C . TYR A 1 322 ? -2.636 -14.861 -14.939 1.00 94.12 322 TYR A C 1
ATOM 2497 O O . TYR A 1 322 ? -3.080 -16.004 -14.887 1.00 94.12 322 TYR A O 1
ATOM 2505 N N . ALA A 1 323 ? -2.047 -14.366 -16.031 1.00 92.44 323 ALA A N 1
ATOM 2506 C CA . ALA A 1 323 ? -2.044 -15.024 -17.337 1.00 92.44 323 ALA A CA 1
ATOM 2507 C C . ALA A 1 323 ? -0.947 -16.092 -17.495 1.00 92.44 323 ALA A C 1
ATOM 2509 O O . ALA A 1 323 ? -1.091 -16.998 -18.307 1.00 92.44 323 ALA A O 1
ATOM 2510 N N . GLY A 1 324 ? 0.131 -16.018 -16.708 1.00 88.00 324 GLY A N 1
ATOM 2511 C CA . GLY A 1 324 ? 1.306 -16.875 -16.858 1.00 88.00 324 GLY A CA 1
ATOM 2512 C C . GLY A 1 324 ? 2.328 -16.318 -17.851 1.00 88.00 324 GLY A C 1
ATOM 2513 O O . GLY A 1 324 ? 2.265 -15.161 -18.276 1.00 88.00 324 GLY A O 1
ATOM 2514 N N . ARG A 1 325 ? 3.331 -17.135 -18.179 1.00 82.69 325 ARG A N 1
ATOM 2515 C CA . ARG A 1 325 ? 4.297 -16.852 -19.251 1.00 82.69 325 ARG A CA 1
ATOM 2516 C C . ARG A 1 325 ? 3.866 -17.580 -20.526 1.00 82.69 325 ARG A C 1
ATOM 2518 O O . ARG A 1 325 ? 3.297 -18.663 -20.405 1.00 82.69 325 ARG A O 1
ATOM 2525 N N . PRO A 1 326 ? 4.207 -17.054 -21.717 1.00 75.75 326 PRO A N 1
ATOM 2526 C CA . PRO A 1 326 ? 4.104 -17.829 -22.947 1.00 75.75 326 PRO A CA 1
ATOM 2527 C C . PRO A 1 326 ? 4.764 -19.202 -22.768 1.00 75.75 326 PRO A C 1
ATOM 2529 O O . PRO A 1 326 ? 5.817 -19.304 -22.127 1.00 75.75 326 PRO A O 1
ATOM 2532 N N . ASP A 1 327 ? 4.096 -20.242 -23.263 1.00 75.31 327 ASP A N 1
ATOM 2533 C CA . ASP A 1 327 ? 4.552 -21.639 -23.234 1.00 75.31 327 ASP A CA 1
ATOM 2534 C C . ASP A 1 327 ? 4.809 -22.216 -21.830 1.00 75.31 327 ASP A C 1
ATOM 2536 O O . ASP A 1 327 ? 5.489 -23.233 -21.669 1.00 75.31 327 ASP A O 1
ATOM 2540 N N . ARG A 1 328 ? 4.269 -21.577 -20.781 1.00 78.44 328 ARG A N 1
ATOM 2541 C CA . ARG A 1 328 ? 4.322 -22.077 -19.404 1.00 78.44 328 ARG A CA 1
ATOM 2542 C C . ARG A 1 328 ? 2.949 -22.042 -18.762 1.00 78.44 328 ARG A C 1
ATOM 2544 O O . ARG A 1 328 ? 2.370 -20.978 -18.555 1.00 78.44 328 ARG A O 1
ATOM 2551 N N . ASP A 1 329 ? 2.498 -23.208 -18.328 1.00 79.19 329 ASP A N 1
ATOM 2552 C CA . ASP A 1 329 ? 1.265 -23.359 -17.565 1.00 79.19 329 ASP A CA 1
ATOM 2553 C C . ASP A 1 329 ? 1.479 -22.980 -16.085 1.00 79.19 329 ASP A C 1
ATOM 2555 O O . ASP A 1 329 ? 1.582 -23.828 -15.197 1.00 79.19 329 ASP A O 1
ATOM 2559 N N . GLU A 1 330 ? 1.681 -21.682 -15.834 1.00 86.38 330 GLU A N 1
ATOM 2560 C CA . GLU A 1 330 ? 1.930 -21.105 -14.498 1.00 86.38 330 GLU A CA 1
ATOM 2561 C C . GLU A 1 330 ? 0.997 -19.938 -14.129 1.00 86.38 330 GLU A C 1
ATOM 2563 O O . GLU A 1 330 ? 1.171 -19.308 -13.079 1.00 86.38 330 GLU A O 1
ATOM 2568 N N . GLY A 1 331 ? 0.043 -19.609 -15.005 1.00 91.00 331 GLY A N 1
ATOM 2569 C CA . GLY A 1 331 ? -0.936 -18.546 -14.788 1.00 91.00 331 GLY A CA 1
ATOM 2570 C C . GLY A 1 331 ? -2.057 -19.006 -13.865 1.00 91.00 331 GLY A C 1
ATOM 2571 O O . GLY A 1 331 ? -2.720 -20.000 -14.146 1.00 91.00 331 GLY A O 1
ATOM 2572 N N . CYS A 1 332 ? -2.298 -18.279 -12.771 1.00 94.25 332 CYS A N 1
ATOM 2573 C CA . CYS A 1 332 ? -3.327 -18.649 -11.803 1.00 94.25 332 CYS A CA 1
ATOM 2574 C C . CYS A 1 332 ? -4.016 -17.402 -11.211 1.00 94.25 332 CYS A C 1
ATOM 2576 O O . CYS A 1 332 ? -3.416 -16.702 -10.385 1.00 94.25 332 CYS A O 1
ATOM 2578 N N . PRO A 1 333 ? -5.286 -17.129 -11.575 1.00 94.62 333 PRO A N 1
ATOM 2579 C CA . PRO A 1 333 ? -6.070 -16.019 -11.026 1.00 94.62 333 PRO A CA 1
ATOM 2580 C C . PRO A 1 333 ? -6.148 -16.017 -9.495 1.00 94.62 333 PRO A C 1
ATOM 2582 O O . PRO A 1 333 ? -5.972 -14.971 -8.867 1.00 94.62 333 PRO A O 1
ATOM 2585 N N . ALA A 1 334 ? -6.316 -17.193 -8.879 1.00 94.62 334 ALA A N 1
ATOM 2586 C CA . ALA A 1 334 ? -6.331 -17.330 -7.422 1.00 94.62 334 ALA A CA 1
ATOM 2587 C C . ALA A 1 334 ? -5.015 -16.855 -6.777 1.00 94.62 334 ALA A C 1
ATOM 2589 O O . ALA A 1 334 ? -5.036 -16.186 -5.745 1.00 94.62 334 ALA A O 1
ATOM 2590 N N . ARG A 1 335 ? -3.858 -17.116 -7.401 1.00 93.94 335 ARG A N 1
ATOM 2591 C CA . ARG A 1 335 ? -2.557 -16.645 -6.896 1.00 93.94 335 ARG A CA 1
ATOM 2592 C C . ARG A 1 335 ? -2.456 -15.118 -6.914 1.00 93.94 335 ARG A C 1
ATOM 2594 O O . ARG A 1 335 ? -2.018 -14.531 -5.925 1.00 93.94 335 ARG A O 1
ATOM 2601 N N . GLU A 1 336 ? -2.861 -14.462 -8.008 1.00 93.62 336 GLU A N 1
ATOM 2602 C CA . GLU A 1 336 ? -2.892 -12.986 -8.079 1.00 93.62 336 GLU A CA 1
ATOM 2603 C C . GLU A 1 336 ? -3.807 -12.404 -6.999 1.00 93.62 336 GLU A C 1
ATOM 2605 O O . GLU A 1 336 ? -3.428 -11.464 -6.294 1.00 93.62 336 GLU A O 1
ATOM 2610 N N . ARG A 1 337 ? -4.971 -13.026 -6.811 1.00 93.00 337 ARG A N 1
ATOM 2611 C CA . ARG A 1 337 ? -5.960 -12.626 -5.818 1.00 93.00 337 ARG A CA 1
ATOM 2612 C C . ARG A 1 337 ? -5.431 -12.717 -4.384 1.00 93.00 337 ARG A C 1
ATOM 2614 O O . ARG A 1 337 ? -5.544 -11.743 -3.636 1.00 93.00 337 ARG A O 1
ATOM 2621 N N . LEU A 1 338 ? -4.808 -13.831 -4.002 1.00 94.44 338 LEU A N 1
ATOM 2622 C CA . LEU A 1 338 ? -4.252 -14.014 -2.653 1.00 94.44 338 LEU A CA 1
ATOM 2623 C C . LEU A 1 338 ? -3.068 -13.064 -2.385 1.00 94.44 338 LEU A C 1
ATOM 2625 O O . LEU A 1 338 ? -2.945 -12.514 -1.286 1.00 94.44 338 LEU A O 1
ATOM 2629 N N . ARG A 1 339 ? -2.264 -12.747 -3.413 1.00 92.56 339 ARG A N 1
ATOM 2630 C CA . ARG A 1 339 ? -1.249 -11.677 -3.345 1.00 92.56 339 ARG A CA 1
ATOM 2631 C C . ARG A 1 339 ? -1.870 -10.298 -3.128 1.00 92.56 339 ARG A C 1
ATOM 2633 O O . ARG A 1 339 ? -1.342 -9.512 -2.341 1.00 92.56 339 ARG A O 1
ATOM 2640 N N . ARG A 1 340 ? -2.987 -9.988 -3.797 1.00 90.56 340 ARG A N 1
ATOM 2641 C CA . ARG A 1 340 ? -3.711 -8.714 -3.629 1.00 90.56 340 ARG A CA 1
ATOM 2642 C C . ARG A 1 340 ? -4.275 -8.561 -2.213 1.00 90.56 340 ARG A C 1
ATOM 2644 O O . ARG A 1 340 ? -4.227 -7.461 -1.668 1.00 90.56 340 ARG A O 1
ATOM 2651 N N . LEU A 1 341 ? -4.709 -9.663 -1.598 1.00 92.06 341 LEU A N 1
ATOM 2652 C CA . LEU A 1 341 ? -5.078 -9.734 -0.177 1.00 92.06 341 LEU A CA 1
ATOM 2653 C C . LEU A 1 341 ? -3.877 -9.623 0.779 1.00 92.06 341 LEU A C 1
ATOM 2655 O O . LEU A 1 341 ? -4.071 -9.515 1.987 1.00 92.06 341 LEU A O 1
ATOM 2659 N N . LYS A 1 342 ? -2.640 -9.611 0.263 1.00 91.69 342 LYS A N 1
ATOM 2660 C CA . LYS A 1 342 ? -1.399 -9.552 1.050 1.00 91.69 342 LYS A CA 1
ATOM 2661 C C . LYS A 1 342 ? -1.316 -10.681 2.081 1.00 91.69 342 LYS A C 1
ATOM 2663 O O . LYS A 1 342 ? -0.900 -10.448 3.217 1.00 91.69 342 LYS A O 1
ATOM 2668 N N . LEU A 1 343 ? -1.750 -11.882 1.699 1.00 93.25 343 LEU A N 1
ATOM 2669 C CA . LEU A 1 343 ? -1.557 -13.061 2.536 1.00 93.25 343 LEU A CA 1
ATOM 2670 C C . LEU A 1 343 ? -0.060 -13.397 2.625 1.00 93.25 343 LEU A C 1
ATOM 2672 O O . LEU A 1 343 ? 0.682 -13.132 1.673 1.00 93.25 343 LEU A O 1
ATOM 2676 N N . PRO A 1 344 ? 0.411 -13.917 3.769 1.00 91.62 344 PRO A N 1
ATOM 2677 C CA . PRO A 1 344 ? 1.827 -14.193 3.961 1.00 91.62 344 PRO A CA 1
ATOM 2678 C C . PRO A 1 344 ? 2.297 -15.369 3.105 1.00 91.62 344 PRO A C 1
ATOM 2680 O O . PRO A 1 344 ? 1.628 -16.394 3.021 1.00 91.62 344 PRO A O 1
ATOM 2683 N N . ASP A 1 345 ? 3.497 -15.247 2.544 1.00 89.38 345 ASP A N 1
ATOM 2684 C CA . ASP A 1 345 ? 4.260 -16.392 2.049 1.00 89.38 345 ASP A CA 1
ATOM 2685 C C . ASP A 1 345 ? 4.883 -17.111 3.249 1.00 89.38 345 ASP A C 1
ATOM 2687 O O . ASP A 1 345 ? 5.888 -16.666 3.806 1.00 89.38 345 ASP A O 1
ATOM 2691 N N . ARG A 1 346 ? 4.220 -18.174 3.706 1.00 84.62 346 ARG A N 1
ATOM 2692 C CA . ARG A 1 346 ? 4.608 -18.889 4.927 1.00 84.62 346 ARG A CA 1
ATOM 2693 C C . ARG A 1 346 ? 5.886 -19.705 4.752 1.00 84.62 346 ARG A C 1
ATOM 2695 O O . ARG A 1 346 ? 6.637 -19.857 5.709 1.00 84.62 346 ARG A O 1
ATOM 2702 N N . GLU A 1 347 ? 6.091 -20.254 3.563 1.00 83.69 347 GLU A N 1
ATOM 2703 C CA . GLU A 1 347 ? 7.186 -21.184 3.272 1.00 83.69 347 GLU A CA 1
ATOM 2704 C C . GLU A 1 347 ? 8.409 -20.466 2.683 1.00 83.69 347 GLU A C 1
ATOM 2706 O O . GLU A 1 347 ? 9.490 -21.044 2.614 1.00 83.69 347 GLU A O 1
ATOM 2711 N N . GLY A 1 348 ? 8.273 -19.182 2.331 1.00 82.31 348 GLY A N 1
ATOM 2712 C CA . GLY A 1 348 ? 9.367 -18.351 1.832 1.00 82.31 348 GLY A CA 1
ATOM 2713 C C . GLY A 1 348 ? 9.685 -18.578 0.352 1.00 82.31 348 GLY A C 1
ATOM 2714 O O . GLY A 1 348 ? 10.763 -18.189 -0.106 1.00 82.31 348 GLY A O 1
ATOM 2715 N N . HIS A 1 349 ? 8.763 -19.175 -0.408 1.00 85.12 349 HIS A N 1
ATOM 2716 C CA . HIS A 1 349 ? 8.954 -19.517 -1.823 1.00 85.12 349 HIS A CA 1
ATOM 2717 C C . HIS A 1 349 ? 9.164 -18.297 -2.727 1.00 85.12 349 HIS A C 1
ATOM 2719 O O . HIS A 1 349 ? 9.794 -18.394 -3.781 1.00 85.12 349 HIS A O 1
ATOM 2725 N N . ALA A 1 350 ? 8.674 -17.119 -2.336 1.00 83.06 350 ALA A N 1
ATOM 2726 C CA . ALA A 1 350 ? 8.779 -15.901 -3.133 1.00 83.06 350 ALA A CA 1
ATOM 2727 C C . ALA A 1 350 ? 10.206 -15.321 -3.183 1.00 83.06 350 ALA A C 1
ATOM 2729 O O . ALA A 1 350 ? 10.548 -14.637 -4.151 1.00 83.06 350 ALA A O 1
ATOM 2730 N N . LEU A 1 351 ? 11.041 -15.565 -2.165 1.00 85.00 351 LEU A N 1
ATOM 2731 C CA . LEU A 1 351 ? 12.372 -14.957 -2.013 1.00 85.00 351 LEU A CA 1
ATOM 2732 C C . LEU A 1 351 ? 13.499 -15.990 -2.128 1.00 85.00 351 LEU A C 1
ATOM 2734 O O . LEU A 1 351 ? 14.306 -16.165 -1.220 1.00 85.00 351 LEU A O 1
ATOM 2738 N N . THR A 1 352 ? 13.595 -16.643 -3.286 1.00 89.25 352 THR A N 1
ATOM 2739 C CA . THR A 1 352 ? 14.725 -17.537 -3.588 1.00 89.25 352 THR A CA 1
ATOM 2740 C C . THR A 1 352 ? 16.066 -16.778 -3.633 1.00 89.25 352 THR A C 1
ATOM 2742 O O . THR A 1 352 ? 16.083 -15.576 -3.936 1.00 89.25 352 THR A O 1
ATOM 2745 N N . PRO A 1 353 ? 17.219 -17.451 -3.433 1.00 91.12 353 PRO A N 1
ATOM 2746 C CA . PRO A 1 353 ? 18.539 -16.811 -3.504 1.00 91.12 353 PRO A CA 1
ATOM 2747 C C . PRO A 1 353 ? 18.780 -16.016 -4.798 1.00 91.12 353 PRO A C 1
ATOM 2749 O O . PRO A 1 353 ? 19.383 -14.942 -4.781 1.00 91.12 353 PRO A O 1
ATOM 2752 N N . HIS A 1 354 ? 18.258 -16.490 -5.934 1.00 91.25 354 HIS A N 1
ATOM 2753 C CA . HIS A 1 354 ? 18.372 -15.793 -7.218 1.00 91.25 354 HIS A CA 1
ATOM 2754 C C . HIS A 1 354 ? 17.553 -14.494 -7.278 1.00 91.25 354 HIS A C 1
ATOM 2756 O O . HIS A 1 354 ? 18.008 -13.518 -7.880 1.00 91.25 354 HIS A O 1
ATOM 2762 N N . VAL A 1 355 ? 16.367 -14.465 -6.657 1.00 90.56 355 VAL A N 1
ATOM 2763 C CA . VAL A 1 355 ? 15.529 -13.258 -6.546 1.00 90.56 355 VAL A CA 1
ATOM 2764 C C . VAL A 1 355 ? 16.198 -12.236 -5.627 1.00 90.56 355 VAL A C 1
ATOM 2766 O O . VAL A 1 355 ? 16.290 -11.061 -5.986 1.00 90.56 355 VAL A O 1
ATOM 2769 N N . ILE A 1 356 ? 16.741 -12.687 -4.490 1.00 93.00 356 ILE A N 1
ATOM 2770 C CA . ILE A 1 356 ? 17.504 -11.839 -3.562 1.00 93.00 356 ILE A CA 1
ATOM 2771 C C . ILE A 1 356 ? 18.713 -11.216 -4.271 1.00 93.00 356 ILE A C 1
ATOM 2773 O O . ILE A 1 356 ? 18.903 -10.002 -4.191 1.00 93.00 356 ILE A O 1
ATOM 2777 N N . ARG A 1 357 ? 19.482 -12.013 -5.029 1.00 95.19 357 ARG A N 1
ATOM 2778 C CA . ARG A 1 357 ? 20.600 -11.519 -5.848 1.00 95.19 357 ARG A CA 1
ATOM 2779 C C . ARG A 1 357 ? 20.148 -10.415 -6.804 1.00 95.19 357 ARG A C 1
ATOM 2781 O O . ARG A 1 357 ? 20.764 -9.356 -6.835 1.00 95.19 357 ARG A O 1
ATOM 2788 N N . GLY A 1 358 ? 19.076 -10.645 -7.565 1.00 94.19 358 GLY A N 1
ATOM 2789 C CA . GLY A 1 358 ? 18.553 -9.654 -8.509 1.00 94.19 358 GLY A CA 1
ATOM 2790 C C . GLY A 1 358 ? 18.175 -8.334 -7.834 1.00 94.19 358 GLY A C 1
ATOM 2791 O O . GLY A 1 358 ? 18.580 -7.266 -8.290 1.00 94.19 358 GLY A O 1
ATOM 2792 N N . HIS A 1 359 ? 17.471 -8.407 -6.704 1.00 94.50 359 HIS A N 1
ATOM 2793 C CA . HIS A 1 359 ? 17.098 -7.227 -5.928 1.00 94.50 359 HIS A CA 1
ATOM 2794 C C . HIS A 1 359 ? 18.294 -6.466 -5.351 1.00 94.50 359 HIS A C 1
ATOM 2796 O O . HIS A 1 359 ? 18.300 -5.236 -5.373 1.00 94.50 359 HIS A O 1
ATOM 2802 N N . ALA A 1 360 ? 19.302 -7.173 -4.847 1.00 95.69 360 ALA A N 1
ATOM 2803 C CA . ALA A 1 360 ? 20.504 -6.546 -4.318 1.00 95.69 360 ALA A CA 1
ATOM 2804 C C . ALA A 1 360 ? 21.344 -5.877 -5.419 1.00 95.69 360 ALA A C 1
ATOM 2806 O O . ALA A 1 360 ? 21.861 -4.787 -5.200 1.00 95.69 360 ALA A O 1
ATOM 2807 N N . VAL A 1 361 ? 21.423 -6.463 -6.621 1.00 96.62 361 VAL A N 1
ATOM 2808 C CA . VAL A 1 361 ? 22.075 -5.827 -7.782 1.00 96.62 361 VAL A CA 1
ATOM 2809 C C . VAL A 1 361 ? 21.381 -4.509 -8.147 1.00 96.62 361 VAL A C 1
ATOM 2811 O O . VAL A 1 361 ? 22.058 -3.492 -8.281 1.00 96.62 361 VAL A O 1
ATOM 2814 N N . HIS A 1 362 ? 20.044 -4.495 -8.246 1.00 96.62 362 HIS A N 1
ATOM 2815 C CA . HIS A 1 362 ? 19.284 -3.264 -8.519 1.00 96.62 362 HIS A CA 1
ATOM 2816 C C . HIS A 1 362 ? 19.514 -2.214 -7.423 1.00 96.62 362 HIS A C 1
ATOM 2818 O O . HIS A 1 362 ? 19.834 -1.064 -7.722 1.00 96.62 362 HIS A O 1
ATOM 2824 N N . ALA A 1 363 ? 19.416 -2.626 -6.153 1.00 96.31 363 ALA A N 1
ATOM 2825 C CA . ALA A 1 363 ? 19.619 -1.740 -5.012 1.00 96.31 363 ALA A CA 1
ATOM 2826 C C . ALA A 1 363 ? 21.031 -1.139 -4.988 1.00 96.31 363 ALA A C 1
ATOM 2828 O O . ALA A 1 363 ? 21.179 0.043 -4.693 1.00 96.31 363 ALA A O 1
ATOM 2829 N N . TRP A 1 364 ? 22.061 -1.920 -5.327 1.00 97.38 364 TRP A N 1
ATOM 2830 C CA . TRP A 1 364 ? 23.435 -1.426 -5.376 1.00 97.38 364 TRP A CA 1
ATOM 2831 C C . TRP A 1 364 ? 23.605 -0.352 -6.455 1.00 97.38 364 TRP A C 1
ATOM 2833 O O . TRP A 1 364 ? 24.149 0.715 -6.176 1.00 97.38 364 TRP A O 1
ATOM 2843 N N . ILE A 1 365 ? 23.103 -0.605 -7.673 1.00 96.94 365 ILE A N 1
ATOM 2844 C CA . ILE A 1 365 ? 23.202 0.341 -8.799 1.00 96.94 365 ILE A CA 1
ATOM 2845 C C . ILE A 1 365 ? 22.487 1.648 -8.448 1.00 96.94 365 ILE A C 1
ATOM 2847 O O . ILE A 1 365 ? 23.067 2.725 -8.594 1.00 96.94 365 ILE A O 1
ATOM 2851 N N . GLN A 1 366 ? 21.266 1.550 -7.916 1.00 96.31 366 GLN A N 1
ATOM 2852 C CA . GLN A 1 366 ? 20.507 2.702 -7.438 1.00 96.31 366 GLN A CA 1
ATOM 2853 C C . GLN A 1 366 ? 21.302 3.505 -6.399 1.00 96.31 366 GLN A C 1
ATOM 2855 O O . GLN A 1 366 ? 21.525 4.700 -6.582 1.00 96.31 366 GLN A O 1
ATOM 2860 N N . GLN A 1 367 ? 21.782 2.853 -5.336 1.00 95.94 367 GLN A N 1
ATOM 2861 C CA . GLN A 1 367 ? 22.539 3.515 -4.271 1.00 95.94 367 GLN A CA 1
ATOM 2862 C C . GLN A 1 367 ? 23.800 4.201 -4.801 1.00 95.94 367 GLN A C 1
ATOM 2864 O O . GLN A 1 367 ? 24.133 5.307 -4.367 1.00 95.94 367 GLN A O 1
ATOM 2869 N N . ARG A 1 368 ? 24.495 3.575 -5.759 1.00 96.38 368 ARG A N 1
ATOM 2870 C CA . ARG A 1 368 ? 25.698 4.139 -6.375 1.00 96.38 368 ARG A CA 1
ATOM 2871 C C . ARG A 1 368 ? 25.390 5.432 -7.128 1.00 96.38 368 ARG A C 1
ATOM 2873 O O . ARG A 1 368 ? 26.140 6.393 -6.947 1.00 96.38 368 ARG A O 1
ATOM 2880 N N . HIS A 1 369 ? 24.322 5.455 -7.929 1.00 96.50 369 HIS A N 1
ATOM 2881 C CA . HIS A 1 369 ? 23.894 6.635 -8.686 1.00 96.50 369 HIS A CA 1
ATOM 2882 C C . HIS A 1 369 ? 23.333 7.745 -7.790 1.00 96.50 369 HIS A C 1
ATOM 2884 O O . HIS A 1 369 ? 23.635 8.911 -8.019 1.00 96.50 369 HIS A O 1
ATOM 2890 N N . GLU A 1 370 ? 22.570 7.399 -6.751 1.00 94.94 370 GLU A N 1
ATOM 2891 C CA . GLU A 1 370 ? 22.013 8.376 -5.806 1.00 94.94 370 GLU A CA 1
ATOM 2892 C C . GLU A 1 370 ? 23.099 9.021 -4.937 1.00 94.94 370 GLU A C 1
ATOM 2894 O O . GLU A 1 370 ? 23.064 10.224 -4.688 1.00 94.94 370 GLU A O 1
ATOM 2899 N N . THR A 1 371 ? 24.093 8.241 -4.501 1.00 95.50 371 THR A N 1
ATOM 2900 C CA . THR A 1 371 ? 25.200 8.752 -3.672 1.00 95.50 371 THR A CA 1
ATOM 2901 C C . THR A 1 371 ? 26.193 9.573 -4.494 1.00 95.50 371 THR A C 1
ATOM 2903 O O . THR A 1 371 ? 26.844 10.471 -3.967 1.00 95.50 371 THR A O 1
ATOM 2906 N N . HIS A 1 372 ? 26.320 9.282 -5.792 1.00 95.38 372 HIS A N 1
ATOM 2907 C CA . HIS A 1 372 ? 27.272 9.952 -6.676 1.00 95.38 372 HIS A CA 1
ATOM 2908 C C . HIS A 1 372 ? 26.627 10.365 -8.010 1.00 95.38 372 HIS A C 1
ATOM 2910 O O . HIS A 1 372 ? 26.970 9.806 -9.061 1.00 95.38 372 HIS A O 1
ATOM 2916 N N . PRO A 1 373 ? 25.705 11.343 -7.993 1.00 94.00 373 PRO A N 1
ATOM 2917 C CA . PRO A 1 373 ? 25.037 11.799 -9.204 1.00 94.00 373 PRO A CA 1
ATOM 2918 C C . PRO A 1 373 ? 26.046 12.303 -10.244 1.00 94.00 373 PRO A C 1
ATOM 2920 O O . PRO A 1 373 ? 26.995 13.011 -9.909 1.00 94.00 373 PRO A O 1
ATOM 2923 N N . GLY A 1 374 ? 25.857 11.928 -11.510 1.00 94.12 374 GLY A N 1
ATOM 2924 C CA . GLY A 1 374 ? 26.724 12.340 -12.620 1.00 94.12 374 GLY A CA 1
ATOM 2925 C C . GLY A 1 374 ? 28.038 11.561 -12.743 1.00 94.12 374 GLY A C 1
ATOM 2926 O O . GLY A 1 374 ? 28.788 11.787 -13.691 1.00 94.12 374 GLY A O 1
ATOM 2927 N N . ILE A 1 375 ? 28.339 10.635 -11.826 1.00 96.06 375 ILE A N 1
ATOM 2928 C CA . ILE A 1 375 ? 29.577 9.848 -11.860 1.00 96.06 375 ILE A CA 1
ATOM 2929 C C . ILE A 1 375 ? 29.297 8.461 -12.440 1.00 96.06 375 ILE A C 1
ATOM 2931 O O . ILE A 1 375 ? 28.603 7.645 -11.835 1.00 96.06 375 ILE A O 1
ATOM 2935 N N . ALA A 1 376 ? 29.895 8.169 -13.598 1.00 96.94 376 ALA A N 1
ATOM 2936 C CA . ALA A 1 376 ? 29.803 6.858 -14.231 1.00 96.94 376 ALA A CA 1
ATOM 2937 C C . ALA A 1 376 ? 30.344 5.733 -13.338 1.00 96.94 376 ALA A C 1
ATOM 2939 O O . ALA A 1 376 ? 31.451 5.827 -12.798 1.00 96.94 376 ALA A O 1
ATOM 2940 N N . CYS A 1 377 ? 29.586 4.638 -13.246 1.00 97.25 377 CYS A N 1
ATOM 2941 C CA . CYS A 1 377 ? 30.022 3.427 -12.563 1.00 97.25 377 CYS A CA 1
ATOM 2942 C C . CYS A 1 377 ? 31.280 2.849 -13.211 1.00 97.25 377 CYS A C 1
ATOM 2944 O O . CYS A 1 377 ? 31.428 2.838 -14.440 1.00 97.25 377 CYS A O 1
ATOM 2946 N N . ARG A 1 378 ? 32.163 2.300 -12.374 1.00 96.94 378 ARG A N 1
ATOM 2947 C CA . ARG A 1 378 ? 33.371 1.601 -12.808 1.00 96.94 378 ARG A CA 1
ATOM 2948 C C . ARG A 1 378 ? 33.343 0.151 -12.315 1.00 96.94 378 ARG A C 1
ATOM 2950 O O . ARG A 1 378 ? 32.859 -0.078 -11.208 1.00 96.94 378 ARG A O 1
ATOM 2957 N N . PRO A 1 379 ? 33.867 -0.828 -13.078 1.00 96.06 379 PRO A N 1
ATOM 2958 C CA . PRO A 1 379 ? 33.862 -2.228 -12.651 1.00 96.06 379 PRO A CA 1
ATOM 2959 C C . PRO A 1 379 ? 34.519 -2.454 -11.284 1.00 96.06 379 PRO A C 1
ATOM 2961 O O . PRO A 1 379 ? 34.046 -3.281 -10.516 1.00 96.06 379 PRO A O 1
ATOM 2964 N N . GLN A 1 380 ? 35.572 -1.695 -10.964 1.00 95.69 380 GLN A N 1
ATOM 2965 C CA . GLN A 1 380 ? 36.285 -1.775 -9.685 1.00 95.69 380 GLN A CA 1
ATOM 2966 C C . GLN A 1 380 ? 35.497 -1.257 -8.475 1.00 95.69 380 GLN A C 1
ATOM 2968 O O . GLN A 1 380 ? 35.913 -1.504 -7.350 1.00 95.69 380 GLN A O 1
ATOM 2973 N N . ASP A 1 381 ? 34.397 -0.531 -8.692 1.00 95.12 381 ASP A N 1
ATOM 2974 C CA . ASP A 1 381 ? 33.551 -0.063 -7.593 1.00 95.12 381 ASP A CA 1
ATOM 2975 C C . ASP A 1 381 ? 32.631 -1.186 -7.089 1.00 95.12 381 ASP A C 1
ATOM 2977 O O . ASP A 1 381 ? 32.078 -1.080 -5.997 1.00 95.12 381 ASP A O 1
ATOM 2981 N N . ALA A 1 382 ? 32.437 -2.243 -7.887 1.00 95.31 382 ALA A N 1
ATOM 2982 C CA . ALA A 1 382 ? 31.587 -3.370 -7.534 1.00 95.31 382 ALA A CA 1
ATOM 2983 C C . ALA A 1 382 ? 32.121 -4.112 -6.292 1.00 95.31 382 ALA A C 1
ATOM 2985 O O . ALA A 1 382 ? 33.335 -4.148 -6.075 1.00 95.31 382 ALA A O 1
ATOM 2986 N N . PRO A 1 383 ? 31.244 -4.766 -5.504 1.00 95.62 383 PRO A N 1
ATOM 2987 C CA . PRO A 1 383 ? 31.681 -5.689 -4.459 1.00 95.62 383 PRO A CA 1
ATOM 2988 C C . PRO A 1 383 ? 32.645 -6.742 -5.025 1.00 95.62 383 PRO A C 1
ATOM 2990 O O . PRO A 1 383 ? 32.487 -7.166 -6.168 1.00 95.62 383 PRO A O 1
ATOM 2993 N N . ASP A 1 384 ? 33.614 -7.210 -4.235 1.00 92.25 384 ASP A N 1
ATOM 2994 C CA . ASP A 1 384 ? 34.582 -8.216 -4.706 1.00 92.25 384 ASP A CA 1
ATOM 2995 C C . ASP A 1 384 ? 33.958 -9.611 -4.922 1.00 92.25 384 ASP A C 1
ATOM 2997 O O . ASP A 1 384 ? 34.534 -10.460 -5.607 1.00 92.25 384 ASP A O 1
ATOM 3001 N N . GLY A 1 385 ? 32.771 -9.839 -4.348 1.00 93.00 385 GLY A N 1
ATOM 3002 C CA . GLY A 1 385 ? 32.007 -11.077 -4.446 1.00 93.00 385 GLY A CA 1
ATOM 3003 C C . GLY A 1 385 ? 32.638 -12.271 -3.728 1.00 93.00 385 GLY A C 1
ATOM 3004 O O . GLY A 1 385 ? 32.187 -13.392 -3.957 1.00 93.00 385 GLY A O 1
ATOM 3005 N N . ARG A 1 386 ? 33.669 -12.059 -2.895 1.00 93.56 386 ARG A N 1
ATOM 3006 C CA . ARG A 1 386 ? 34.369 -13.123 -2.148 1.00 93.56 386 ARG A CA 1
ATOM 3007 C C . ARG A 1 386 ? 33.649 -13.522 -0.863 1.00 93.56 386 ARG A C 1
ATOM 3009 O O . ARG A 1 386 ? 33.931 -14.583 -0.321 1.00 93.56 386 ARG A O 1
ATOM 3016 N N . ALA A 1 387 ? 32.746 -12.673 -0.386 1.00 92.88 387 ALA A N 1
ATOM 3017 C CA . ALA A 1 387 ? 31.923 -12.889 0.794 1.00 92.88 387 ALA A CA 1
ATOM 3018 C C . ALA A 1 387 ? 30.496 -12.361 0.549 1.00 92.88 387 ALA A C 1
ATOM 3020 O O . ALA A 1 387 ? 30.295 -11.552 -0.369 1.00 92.88 387 ALA A O 1
ATOM 3021 N N . PRO A 1 388 ? 29.503 -12.783 1.358 1.00 95.19 388 PRO A N 1
ATOM 3022 C CA . PRO A 1 388 ? 28.180 -12.169 1.376 1.00 95.19 388 PRO A CA 1
ATOM 3023 C C . PRO A 1 388 ? 28.265 -10.645 1.459 1.00 95.19 388 PRO A C 1
ATOM 3025 O O . PRO A 1 388 ? 29.032 -10.087 2.243 1.00 95.19 388 PRO A O 1
ATOM 3028 N N . TRP A 1 389 ? 27.447 -9.965 0.665 1.00 95.44 389 TRP A N 1
ATOM 3029 C CA . TRP A 1 389 ? 27.376 -8.509 0.652 1.00 95.44 389 TRP A CA 1
ATOM 3030 C C . TRP A 1 389 ? 25.925 -8.048 0.610 1.00 95.44 389 TRP A C 1
ATOM 3032 O O . TRP A 1 389 ? 25.024 -8.798 0.227 1.00 95.44 389 TRP A O 1
ATOM 3042 N N . SER A 1 390 ? 25.691 -6.814 1.053 1.00 93.94 390 SER A N 1
ATOM 3043 C CA . SER A 1 390 ? 24.348 -6.249 1.157 1.00 93.94 390 SER A CA 1
ATOM 3044 C C . SER A 1 390 ? 24.220 -4.957 0.367 1.00 93.94 390 SER A C 1
ATOM 3046 O O . SER A 1 390 ? 25.158 -4.166 0.301 1.00 93.94 390 SER A O 1
ATOM 3048 N N . ALA A 1 391 ? 23.038 -4.737 -0.196 1.00 92.69 391 ALA A N 1
ATOM 3049 C CA . ALA A 1 391 ? 22.640 -3.468 -0.785 1.00 92.69 391 ALA A CA 1
ATOM 3050 C C . ALA A 1 391 ? 21.166 -3.202 -0.472 1.00 92.69 391 ALA A C 1
ATOM 3052 O O . ALA A 1 391 ? 20.295 -4.067 -0.614 1.00 92.69 391 ALA A O 1
ATOM 3053 N N . GLY A 1 392 ? 20.879 -1.994 0.004 1.00 88.62 392 GLY A N 1
ATOM 3054 C CA . GLY A 1 392 ? 19.598 -1.683 0.633 1.00 88.62 392 GLY A CA 1
ATOM 3055 C C . GLY A 1 392 ? 19.285 -2.653 1.777 1.00 88.62 392 GLY A C 1
ATOM 3056 O O . GLY A 1 392 ? 20.082 -2.833 2.690 1.00 88.62 392 GLY A O 1
ATOM 3057 N N . ARG A 1 393 ? 18.114 -3.293 1.713 1.00 87.88 393 ARG A N 1
ATOM 3058 C CA . ARG A 1 393 ? 17.668 -4.304 2.692 1.00 87.88 393 ARG A CA 1
ATOM 3059 C C . ARG A 1 393 ? 18.032 -5.744 2.316 1.00 87.88 393 ARG A C 1
ATOM 3061 O O . ARG A 1 393 ? 17.565 -6.672 2.970 1.00 87.88 393 ARG A O 1
ATOM 3068 N N . TRP A 1 394 ? 18.730 -5.938 1.202 1.00 92.56 394 TRP A N 1
ATOM 3069 C CA . TRP A 1 394 ? 18.957 -7.253 0.620 1.00 92.56 394 TRP A CA 1
ATOM 3070 C C . TRP A 1 394 ? 20.376 -7.703 0.919 1.00 92.56 394 TRP A C 1
ATOM 3072 O O . TRP A 1 394 ? 21.327 -7.037 0.515 1.00 92.56 394 TRP A O 1
ATOM 3082 N N . THR A 1 395 ? 20.504 -8.838 1.598 1.00 93.12 395 THR A N 1
ATOM 3083 C CA . THR A 1 395 ? 21.784 -9.506 1.843 1.00 93.12 395 THR A CA 1
ATOM 3084 C C . THR A 1 395 ? 21.883 -10.700 0.916 1.00 93.12 395 THR A C 1
ATOM 3086 O O . THR A 1 395 ? 21.036 -11.590 0.964 1.00 93.12 395 THR A O 1
ATOM 3089 N N . ILE A 1 396 ? 22.893 -10.703 0.051 1.00 93.25 396 ILE A N 1
ATOM 3090 C CA . ILE A 1 396 ? 23.106 -11.782 -0.908 1.00 93.25 396 ILE A CA 1
ATOM 3091 C C . ILE A 1 396 ? 23.782 -12.957 -0.197 1.00 93.25 396 ILE A C 1
ATOM 3093 O O . ILE A 1 396 ? 24.835 -12.752 0.411 1.00 93.25 396 ILE A O 1
ATOM 3097 N N . PRO A 1 397 ? 23.219 -14.175 -0.292 1.00 91.06 397 PRO A N 1
ATOM 3098 C CA . PRO A 1 397 ? 23.860 -15.388 0.204 1.00 91.06 397 PRO A CA 1
ATOM 3099 C C . PRO A 1 397 ? 25.217 -15.661 -0.460 1.00 91.06 397 PRO A C 1
ATOM 3101 O O . PRO A 1 397 ? 25.457 -15.250 -1.599 1.00 91.06 397 PRO A O 1
ATOM 3104 N N . GLU A 1 398 ? 26.095 -16.384 0.232 1.00 93.88 398 GLU A N 1
ATOM 3105 C CA . GLU A 1 398 ? 27.464 -16.671 -0.218 1.00 93.88 398 GLU A CA 1
ATOM 3106 C C . GLU A 1 398 ? 27.501 -17.284 -1.627 1.00 93.88 398 GLU A C 1
ATOM 3108 O O . GLU A 1 398 ? 28.239 -16.817 -2.496 1.00 93.88 398 GLU A O 1
ATOM 3113 N N . GLU A 1 399 ? 26.616 -18.240 -1.910 1.00 94.25 399 GLU A N 1
ATOM 3114 C CA . GLU A 1 399 ? 26.539 -18.946 -3.189 1.00 94.25 399 GLU A CA 1
ATOM 3115 C C . GLU A 1 399 ? 26.116 -18.056 -4.372 1.00 94.25 399 GLU A C 1
ATOM 3117 O O . GLU A 1 399 ? 26.259 -18.437 -5.535 1.00 94.25 399 GLU A O 1
ATOM 3122 N N . GLN A 1 400 ? 25.591 -16.858 -4.098 1.00 95.75 400 GLN A N 1
ATOM 3123 C CA . GLN A 1 400 ? 25.194 -15.873 -5.106 1.00 95.75 400 GLN A CA 1
ATOM 3124 C C . GLN A 1 400 ? 26.107 -14.638 -5.139 1.00 95.75 400 GLN A C 1
ATOM 3126 O O . GLN A 1 400 ? 26.002 -13.840 -6.079 1.00 95.75 400 GLN A O 1
ATOM 3131 N N . ALA A 1 401 ? 26.997 -14.472 -4.155 1.00 95.88 401 ALA A N 1
ATOM 3132 C CA . ALA A 1 401 ? 27.777 -13.254 -3.944 1.00 95.88 401 ALA A CA 1
ATOM 3133 C C . ALA A 1 401 ? 28.667 -12.911 -5.146 1.00 95.88 401 ALA A C 1
ATOM 3135 O O . ALA A 1 401 ? 28.618 -11.782 -5.648 1.00 95.88 401 ALA A O 1
ATOM 3136 N N . TYR A 1 402 ? 29.407 -13.899 -5.658 1.00 95.75 402 TYR A N 1
ATOM 3137 C CA . TYR A 1 402 ? 30.296 -13.734 -6.809 1.00 95.75 402 TYR A CA 1
ATOM 3138 C C . TYR A 1 402 ? 29.535 -13.355 -8.085 1.00 95.75 402 TYR A C 1
ATOM 3140 O O . TYR A 1 402 ? 29.901 -12.410 -8.786 1.00 95.75 402 TYR A O 1
ATOM 3148 N N . LEU A 1 403 ? 28.437 -14.056 -8.385 1.00 95.12 403 LEU A N 1
ATOM 3149 C CA . LEU A 1 403 ? 27.631 -13.765 -9.572 1.00 95.12 403 LEU A CA 1
ATOM 3150 C C . LEU A 1 403 ? 26.985 -12.376 -9.485 1.00 95.12 403 LEU A C 1
ATOM 3152 O O . LEU A 1 403 ? 27.002 -11.636 -10.467 1.00 95.12 403 LEU A O 1
ATOM 3156 N N . GLY A 1 404 ? 26.452 -12.005 -8.318 1.00 95.88 404 GLY A N 1
ATOM 3157 C CA . GLY A 1 404 ? 25.891 -10.675 -8.092 1.00 95.88 404 GLY A CA 1
ATOM 3158 C C . GLY A 1 404 ? 26.931 -9.571 -8.302 1.00 95.88 404 GLY A C 1
ATOM 3159 O O . GLY A 1 404 ? 26.664 -8.610 -9.019 1.00 95.88 404 GLY A O 1
ATOM 3160 N N . ALA A 1 405 ? 28.128 -9.730 -7.732 1.00 96.44 405 ALA A N 1
ATOM 3161 C CA . ALA A 1 405 ? 29.238 -8.790 -7.895 1.00 96.44 405 ALA A CA 1
ATOM 3162 C C . ALA A 1 405 ? 29.612 -8.596 -9.371 1.00 96.44 405 ALA A C 1
ATOM 3164 O O . ALA A 1 405 ? 29.775 -7.473 -9.851 1.00 96.44 405 ALA A O 1
ATOM 3165 N N . ARG A 1 406 ? 29.663 -9.692 -10.135 1.00 95.81 406 ARG A N 1
ATOM 3166 C CA . ARG A 1 406 ? 29.921 -9.637 -11.577 1.00 95.81 406 ARG A CA 1
ATOM 3167 C C . ARG A 1 406 ? 28.823 -8.932 -12.366 1.00 95.81 406 ARG A C 1
ATOM 3169 O O . ARG A 1 406 ? 29.143 -8.203 -13.301 1.00 95.81 406 ARG A O 1
ATOM 3176 N N . MET A 1 407 ? 27.556 -9.126 -12.001 1.00 96.50 407 MET A N 1
ATOM 3177 C CA . MET A 1 407 ? 26.432 -8.409 -12.614 1.00 96.50 407 MET A CA 1
ATOM 3178 C C . MET A 1 407 ? 26.524 -6.901 -12.342 1.00 96.50 407 MET A C 1
ATOM 3180 O O . MET A 1 407 ? 26.354 -6.108 -13.265 1.00 96.50 407 MET A O 1
ATOM 3184 N N . VAL A 1 408 ? 26.881 -6.504 -11.116 1.00 97.06 408 VAL A N 1
ATOM 3185 C CA . VAL A 1 408 ? 27.147 -5.098 -10.771 1.00 97.06 408 VAL A CA 1
ATOM 3186 C C . VAL A 1 408 ? 28.293 -4.528 -11.611 1.00 97.06 408 VAL A C 1
ATOM 3188 O O . VAL A 1 408 ? 28.139 -3.482 -12.239 1.00 97.06 408 VAL A O 1
ATOM 3191 N N . ALA A 1 409 ? 29.426 -5.229 -11.687 1.00 96.69 409 ALA A N 1
ATOM 3192 C CA . ALA A 1 409 ? 30.567 -4.790 -12.488 1.00 96.69 409 ALA A CA 1
ATOM 3193 C C . ALA A 1 409 ? 30.217 -4.663 -13.983 1.00 96.69 409 ALA A C 1
ATOM 3195 O O . ALA A 1 409 ? 30.703 -3.758 -14.663 1.00 96.69 409 ALA A O 1
ATOM 3196 N N . ALA A 1 410 ? 29.353 -5.544 -14.497 1.00 96.12 410 ALA A N 1
ATOM 3197 C CA . ALA A 1 410 ? 28.919 -5.539 -15.889 1.00 96.12 410 ALA A CA 1
ATOM 3198 C C . ALA A 1 410 ? 28.096 -4.293 -16.265 1.00 96.12 410 ALA A C 1
ATOM 3200 O O . ALA A 1 410 ? 28.268 -3.784 -17.376 1.00 96.12 410 ALA A O 1
ATOM 3201 N N . HIS A 1 411 ? 27.280 -3.759 -15.347 1.00 97.19 411 HIS A N 1
ATOM 3202 C CA . HIS A 1 411 ? 26.503 -2.528 -15.565 1.00 97.19 411 HIS A CA 1
ATOM 3203 C C . HIS A 1 411 ? 27.391 -1.340 -15.962 1.00 97.19 411 HIS A C 1
ATOM 3205 O O . HIS A 1 411 ? 27.020 -0.514 -16.797 1.00 97.19 411 HIS A O 1
ATOM 3211 N N . ALA A 1 412 ? 28.624 -1.281 -15.444 1.00 96.75 412 ALA A N 1
ATOM 3212 C CA . ALA A 1 412 ? 29.569 -0.222 -15.783 1.00 96.75 412 ALA A CA 1
ATOM 3213 C C . ALA A 1 412 ? 29.806 -0.093 -17.298 1.00 96.75 412 ALA A C 1
ATOM 3215 O O . ALA A 1 412 ? 30.156 0.990 -17.764 1.00 96.75 412 ALA A O 1
ATOM 3216 N N . ARG A 1 413 ? 29.597 -1.148 -18.102 1.00 96.06 413 ARG A N 1
ATOM 3217 C CA . ARG A 1 413 ? 29.691 -1.077 -19.570 1.00 96.06 413 ARG A CA 1
ATOM 3218 C C . ARG A 1 413 ? 28.697 -0.077 -20.169 1.00 96.06 413 ARG A C 1
ATOM 3220 O O . ARG A 1 413 ? 29.117 0.702 -21.021 1.00 96.06 413 ARG A O 1
ATOM 3227 N N . TYR A 1 414 ? 27.452 -0.069 -19.691 1.00 96.75 414 TYR A N 1
ATOM 3228 C CA . TYR A 1 414 ? 26.338 0.713 -20.243 1.00 96.75 414 TYR A CA 1
ATOM 3229 C C . TYR A 1 414 ? 25.754 1.741 -19.267 1.00 96.75 414 TYR A C 1
ATOM 3231 O O . TYR A 1 414 ? 24.669 2.268 -19.514 1.00 96.75 414 TYR A O 1
ATOM 3239 N N . CYS A 1 415 ? 26.461 2.043 -18.173 1.00 97.31 415 CYS A N 1
ATOM 3240 C CA . CYS A 1 415 ? 26.065 3.068 -17.210 1.00 97.31 415 CYS A CA 1
ATOM 3241 C C . CYS A 1 415 ? 25.675 4.379 -17.933 1.00 97.31 415 CYS A C 1
ATOM 3243 O O . CYS A 1 415 ? 26.499 4.905 -18.691 1.00 97.31 415 CYS A O 1
ATOM 3245 N N . PRO A 1 416 ? 24.458 4.921 -17.713 1.00 96.38 416 PRO A N 1
ATOM 3246 C CA . PRO A 1 416 ? 23.981 6.110 -18.422 1.00 96.38 416 PRO A CA 1
ATOM 3247 C C . PRO A 1 416 ? 24.878 7.332 -18.234 1.00 96.38 416 PRO A C 1
ATOM 3249 O O . PRO A 1 416 ? 25.070 8.088 -19.175 1.00 96.38 416 PRO A O 1
ATOM 3252 N N . PHE A 1 417 ? 25.510 7.494 -17.067 1.00 96.75 417 PHE A N 1
ATOM 3253 C CA . PHE A 1 417 ? 26.429 8.608 -16.802 1.00 96.75 417 PHE A CA 1
ATOM 3254 C C . PHE A 1 417 ? 27.720 8.582 -17.644 1.00 96.75 417 PHE A C 1
ATOM 3256 O O . PHE A 1 417 ? 28.528 9.501 -17.551 1.00 96.75 417 PHE A O 1
ATOM 3263 N N . LYS A 1 418 ? 27.947 7.556 -18.480 1.00 94.81 418 LYS A N 1
ATOM 3264 C CA . LYS A 1 418 ? 28.982 7.605 -19.528 1.00 94.81 418 LYS A CA 1
ATOM 3265 C C . LYS A 1 418 ? 28.588 8.480 -20.717 1.00 94.81 418 LYS A C 1
ATOM 3267 O O . LYS A 1 418 ? 29.462 8.890 -21.478 1.00 94.81 418 LYS A O 1
ATOM 3272 N N . LEU A 1 419 ? 27.295 8.712 -20.911 1.00 93.12 419 LEU A N 1
ATOM 3273 C CA . LEU A 1 419 ? 26.764 9.519 -21.997 1.00 93.12 419 LEU A CA 1
ATOM 3274 C C . LEU A 1 419 ? 26.797 10.990 -21.577 1.00 93.12 419 LEU A C 1
ATOM 3276 O O . LEU A 1 419 ? 26.213 11.367 -20.565 1.00 93.12 419 LEU A O 1
ATOM 3280 N N . SER A 1 420 ? 27.454 11.832 -22.373 1.00 88.94 420 SER A N 1
ATOM 3281 C CA . SER A 1 420 ? 27.587 13.267 -22.086 1.00 88.94 420 SER A CA 1
ATOM 3282 C C . SER A 1 420 ? 26.260 14.034 -22.131 1.00 88.94 420 SER A C 1
ATOM 3284 O O . SER A 1 420 ? 26.173 15.115 -21.558 1.00 88.94 420 SER A O 1
ATOM 3286 N N . GLY A 1 421 ? 25.240 13.492 -22.805 1.00 89.38 421 GLY A N 1
ATOM 3287 C CA . GLY A 1 421 ? 23.901 14.079 -22.888 1.00 89.38 421 GLY A CA 1
ATOM 3288 C C . GLY A 1 421 ? 23.007 13.797 -21.679 1.00 89.38 421 GLY A C 1
ATOM 3289 O O . GLY A 1 421 ? 21.935 14.395 -21.572 1.00 89.38 421 GLY A O 1
ATOM 3290 N N . VAL A 1 422 ? 23.434 12.924 -20.756 1.00 94.19 422 VAL A N 1
ATOM 3291 C CA . VAL A 1 422 ? 22.624 12.544 -19.595 1.00 94.19 422 VAL A CA 1
ATOM 3292 C C . VAL A 1 422 ? 22.717 13.595 -18.500 1.00 94.19 422 VAL A C 1
ATOM 3294 O O . VAL A 1 422 ? 23.771 13.794 -17.900 1.00 94.19 422 VAL A O 1
ATOM 3297 N N . THR A 1 423 ? 21.590 14.243 -18.210 1.00 92.38 423 THR A N 1
ATOM 3298 C CA . THR A 1 423 ? 21.510 15.311 -17.199 1.00 92.38 423 THR A CA 1
ATOM 3299 C C . THR A 1 423 ? 20.808 14.878 -15.920 1.00 92.38 423 THR A C 1
ATOM 3301 O O . THR A 1 423 ? 20.980 15.508 -14.881 1.00 92.38 423 THR A O 1
ATOM 3304 N N . GLU A 1 424 ? 19.989 13.830 -15.987 1.00 93.81 424 GLU A N 1
ATOM 3305 C CA . GLU A 1 424 ? 19.145 13.396 -14.877 1.00 93.81 424 GLU A CA 1
ATOM 3306 C C . GLU A 1 424 ? 18.942 11.882 -14.922 1.00 93.81 424 GLU A C 1
ATOM 3308 O O . GLU A 1 424 ? 18.752 11.319 -15.997 1.00 93.81 424 GLU A O 1
ATOM 3313 N N . VAL A 1 425 ? 18.974 11.230 -13.758 1.00 95.25 425 VAL A N 1
ATOM 3314 C CA . VAL A 1 425 ? 18.681 9.802 -13.585 1.00 95.25 425 VAL A CA 1
ATOM 3315 C C . VAL A 1 425 ? 17.760 9.658 -12.377 1.00 95.25 425 VAL A C 1
ATOM 3317 O O . VAL A 1 425 ? 18.074 10.143 -11.292 1.00 95.25 425 VAL A O 1
ATOM 3320 N N . VAL A 1 426 ? 16.637 8.973 -12.562 1.00 94.69 426 VAL A N 1
ATOM 3321 C CA . VAL A 1 426 ? 15.623 8.700 -11.545 1.00 94.69 426 VAL A CA 1
ATOM 3322 C C . VAL A 1 426 ? 15.432 7.191 -11.448 1.00 94.69 426 VAL A C 1
ATOM 3324 O O . VAL A 1 426 ? 15.108 6.527 -12.431 1.00 94.69 426 VAL A O 1
ATOM 3327 N N . HIS A 1 427 ? 15.617 6.643 -10.253 1.00 94.38 427 HIS A N 1
ATOM 3328 C CA . HIS A 1 427 ? 15.438 5.220 -9.984 1.00 94.38 427 HIS A CA 1
ATOM 3329 C C . HIS A 1 427 ? 14.069 4.908 -9.393 1.00 94.38 427 HIS A C 1
ATOM 3331 O O . HIS A 1 427 ? 13.494 5.721 -8.667 1.00 94.38 427 HIS A O 1
ATOM 3337 N N . GLU A 1 428 ? 13.575 3.697 -9.668 1.00 90.38 428 GLU A N 1
ATOM 3338 C CA . GLU A 1 428 ? 12.392 3.119 -9.016 1.00 90.38 428 GLU A CA 1
ATOM 3339 C C . GLU A 1 428 ? 11.133 4.010 -9.109 1.00 90.38 428 GLU A C 1
ATOM 3341 O O . GLU A 1 428 ? 10.226 3.935 -8.267 1.00 90.38 428 GLU A O 1
ATOM 3346 N N . HIS A 1 429 ? 11.056 4.858 -10.144 1.00 90.81 429 HIS A N 1
ATOM 3347 C CA . HIS A 1 429 ? 9.933 5.763 -10.362 1.00 90.81 429 HIS A CA 1
ATOM 3348 C C . HIS A 1 429 ? 8.690 4.964 -10.754 1.00 90.81 429 HIS A C 1
ATOM 3350 O O . HIS A 1 429 ? 8.753 4.066 -11.594 1.00 90.81 429 HIS A O 1
ATOM 3356 N N . THR A 1 430 ? 7.545 5.274 -10.144 1.00 92.38 430 THR A N 1
ATOM 3357 C CA . THR A 1 430 ? 6.268 4.641 -10.495 1.00 92.38 430 THR A CA 1
ATOM 3358 C C . THR A 1 430 ? 5.458 5.588 -11.362 1.00 92.38 430 THR A C 1
ATOM 3360 O O . THR A 1 430 ? 4.896 6.558 -10.862 1.00 92.38 430 THR A O 1
ATOM 3363 N N . VAL A 1 431 ? 5.359 5.261 -12.647 1.00 94.12 431 VAL A N 1
ATOM 3364 C CA . VAL A 1 431 ? 4.446 5.920 -13.577 1.00 94.12 431 VAL A CA 1
ATOM 3365 C C . VAL A 1 431 ? 3.028 5.416 -13.308 1.00 94.12 431 VAL A C 1
ATOM 3367 O O . VAL A 1 431 ? 2.793 4.206 -13.224 1.00 94.12 431 VAL A O 1
ATOM 3370 N N . VAL A 1 432 ? 2.085 6.345 -13.152 1.00 95.62 432 VAL A N 1
ATOM 3371 C CA . VAL A 1 432 ? 0.686 6.059 -12.812 1.00 95.62 432 VAL A CA 1
ATOM 3372 C C . VAL A 1 432 ? -0.225 6.695 -13.845 1.00 95.62 432 VAL A C 1
ATOM 3374 O O . VAL A 1 432 ? -0.187 7.907 -14.050 1.00 95.62 432 VAL A O 1
ATOM 3377 N N . VAL A 1 433 ? -1.074 5.879 -14.461 1.00 96.38 433 VAL A N 1
ATOM 3378 C CA . VAL A 1 433 ? -2.034 6.319 -15.475 1.00 96.38 433 VAL A CA 1
ATOM 3379 C C . VAL A 1 433 ? -3.413 5.776 -15.143 1.00 96.38 433 VAL A C 1
ATOM 3381 O O . VAL A 1 433 ? -3.560 4.606 -14.807 1.00 96.38 433 VAL A O 1
ATOM 3384 N N . HIS A 1 434 ? -4.441 6.609 -15.257 1.00 96.62 434 HIS A N 1
ATOM 3385 C CA . HIS A 1 434 ? -5.822 6.147 -15.350 1.00 96.62 434 HIS A CA 1
ATOM 3386 C C . HIS A 1 434 ? -6.122 5.830 -16.812 1.00 96.62 434 HIS A C 1
ATOM 3388 O O . HIS A 1 434 ? -6.239 6.752 -17.621 1.00 96.62 434 HIS A O 1
ATOM 3394 N N . ASP A 1 435 ? -6.218 4.539 -17.138 1.00 97.31 435 ASP A N 1
ATOM 3395 C CA . ASP A 1 435 ? -6.814 4.103 -18.395 1.00 97.31 435 ASP A CA 1
ATOM 3396 C C . ASP A 1 435 ? -8.316 4.368 -18.325 1.00 97.31 435 ASP A C 1
ATOM 3398 O O . ASP A 1 435 ? -9.062 3.646 -17.653 1.00 97.31 435 ASP A O 1
ATOM 3402 N N . THR A 1 436 ? -8.750 5.447 -18.968 1.00 95.94 436 THR A N 1
ATOM 3403 C CA . THR A 1 436 ? -10.139 5.895 -18.892 1.00 95.94 436 THR A CA 1
ATOM 3404 C C . THR A 1 436 ? -11.083 4.981 -19.662 1.00 95.94 436 THR A C 1
ATOM 3406 O O . THR A 1 436 ? -12.245 4.911 -19.284 1.00 95.94 436 THR A O 1
ATOM 3409 N N . ALA A 1 437 ? -10.619 4.245 -20.677 1.00 96.62 437 ALA A N 1
ATOM 3410 C CA . ALA A 1 437 ? -11.460 3.319 -21.445 1.00 96.62 437 ALA A CA 1
ATOM 3411 C C . ALA A 1 437 ? -11.793 2.047 -20.643 1.00 96.62 437 ALA A C 1
ATOM 3413 O O . ALA A 1 437 ? -12.912 1.546 -20.696 1.00 96.62 437 ALA A O 1
ATOM 3414 N N . ALA A 1 438 ? -10.854 1.579 -19.816 1.00 96.88 438 ALA A N 1
ATOM 3415 C CA . ALA A 1 438 ? -11.033 0.393 -18.974 1.00 96.88 438 ALA A CA 1
ATOM 3416 C C . ALA A 1 438 ? -11.486 0.704 -17.529 1.00 96.88 438 ALA A C 1
ATOM 3418 O O . ALA A 1 438 ? -11.782 -0.212 -16.760 1.00 96.88 438 ALA A O 1
ATOM 3419 N N . ASP A 1 439 ? -11.459 1.981 -17.127 1.00 96.00 439 ASP A N 1
ATOM 3420 C CA . ASP A 1 439 ? -11.514 2.443 -15.731 1.00 96.00 439 ASP A CA 1
ATOM 3421 C C . ASP A 1 439 ? -10.495 1.727 -14.816 1.00 96.00 439 ASP A C 1
ATOM 3423 O O . ASP A 1 439 ? -10.811 1.270 -13.718 1.00 96.00 439 ASP A O 1
ATOM 3427 N N . VAL A 1 440 ? -9.240 1.631 -15.268 1.00 97.19 440 VAL A N 1
ATOM 3428 C CA . VAL A 1 440 ? -8.146 0.941 -14.557 1.00 97.19 440 VAL A CA 1
ATOM 3429 C C . VAL A 1 440 ? -7.015 1.907 -14.228 1.00 97.19 440 VAL A C 1
ATOM 3431 O O . VAL A 1 440 ? -6.629 2.737 -15.044 1.00 97.19 440 VAL A O 1
ATOM 3434 N N . VAL A 1 441 ? -6.434 1.782 -13.034 1.00 97.25 441 VAL A N 1
ATOM 3435 C CA . VAL A 1 441 ? -5.189 2.481 -12.685 1.00 97.25 441 VAL A CA 1
ATOM 3436 C C . VAL A 1 441 ? -4.008 1.596 -13.076 1.00 97.25 441 VAL A C 1
ATOM 3438 O O . VAL A 1 441 ? -3.707 0.607 -12.406 1.00 97.25 441 VAL A O 1
ATOM 3441 N N . VAL A 1 442 ? -3.336 1.953 -14.162 1.00 98.00 442 VAL A N 1
ATOM 3442 C CA . VAL A 1 442 ? -2.132 1.293 -14.664 1.00 98.00 442 VAL A CA 1
ATOM 3443 C C . VAL A 1 442 ? -0.913 1.819 -13.911 1.00 98.00 442 VAL A C 1
ATOM 3445 O O . VAL A 1 442 ? -0.699 3.027 -13.802 1.00 98.00 442 VAL A O 1
ATOM 3448 N N . LEU A 1 443 ? -0.114 0.896 -13.380 1.00 96.69 443 LEU A N 1
ATOM 3449 C CA . LEU A 1 443 ? 1.105 1.172 -12.628 1.00 96.69 443 LEU A CA 1
ATOM 3450 C C . LEU A 1 443 ? 2.301 0.546 -13.342 1.00 96.69 443 LEU A C 1
ATOM 3452 O O . LEU A 1 443 ? 2.380 -0.679 -13.471 1.00 96.69 443 LEU A O 1
ATOM 3456 N N . ALA A 1 444 ? 3.267 1.372 -13.730 1.00 95.25 444 ALA A N 1
ATOM 3457 C CA . ALA A 1 444 ? 4.551 0.924 -14.253 1.00 95.25 444 ALA A CA 1
ATOM 3458 C C . ALA A 1 444 ? 5.666 1.394 -13.321 1.00 95.25 444 ALA A C 1
ATOM 3460 O O . ALA A 1 444 ? 5.964 2.584 -13.242 1.00 95.25 444 ALA A O 1
ATOM 3461 N N . LYS A 1 445 ? 6.273 0.456 -12.592 1.00 92.62 445 LYS A N 1
ATOM 3462 C CA . LYS A 1 445 ? 7.471 0.742 -11.808 1.00 92.62 445 LYS A CA 1
ATOM 3463 C C . LYS A 1 445 ? 8.680 0.572 -12.715 1.00 92.62 445 LYS A C 1
ATOM 3465 O O . LYS A 1 445 ? 8.927 -0.535 -13.173 1.00 92.62 445 LYS A O 1
ATOM 3470 N N . THR A 1 446 ? 9.359 1.674 -12.984 1.00 91.88 446 THR A N 1
ATOM 3471 C CA . THR A 1 446 ? 10.561 1.723 -13.816 1.00 91.88 446 THR A CA 1
ATOM 3472 C C . THR A 1 446 ? 11.771 1.326 -12.976 1.00 91.88 446 THR A C 1
ATOM 3474 O O . THR A 1 446 ? 11.864 1.765 -11.827 1.00 91.88 446 THR A O 1
ATOM 3477 N N . ASP A 1 447 ? 12.693 0.531 -13.519 1.00 94.12 447 ASP A N 1
ATOM 3478 C CA . ASP A 1 447 ? 13.994 0.323 -12.866 1.00 94.12 447 ASP A CA 1
ATOM 3479 C C . ASP A 1 447 ? 14.807 1.636 -12.905 1.00 94.12 447 ASP A C 1
ATOM 3481 O O . ASP A 1 447 ? 15.398 2.064 -11.904 1.00 94.12 447 ASP A O 1
ATOM 3485 N N . MET A 1 448 ? 14.783 2.317 -14.057 1.00 95.88 448 MET A N 1
ATOM 3486 C CA . MET A 1 448 ? 15.444 3.599 -14.269 1.00 95.88 448 MET A CA 1
ATOM 3487 C C . MET A 1 448 ? 14.754 4.422 -15.366 1.00 95.88 448 MET A C 1
ATOM 3489 O O . MET A 1 448 ? 14.467 3.930 -16.456 1.00 95.88 448 MET A O 1
ATOM 3493 N N . LEU A 1 449 ? 14.566 5.710 -15.098 1.00 95.69 449 LEU A N 1
ATOM 3494 C CA . LEU A 1 449 ? 14.333 6.738 -16.106 1.00 95.69 449 LEU A CA 1
ATOM 3495 C C . LEU A 1 449 ? 15.550 7.651 -16.139 1.00 95.69 449 LEU A C 1
ATOM 3497 O O . LEU A 1 449 ? 16.047 8.043 -15.087 1.00 95.69 449 LEU A O 1
ATOM 3501 N N . TYR A 1 450 ? 16.033 8.021 -17.315 1.00 95.81 450 TYR A N 1
ATOM 3502 C CA . TYR A 1 450 ? 17.065 9.049 -17.401 1.00 95.81 450 TYR A CA 1
ATOM 3503 C C . TYR A 1 450 ? 16.813 9.998 -18.558 1.00 95.81 450 TYR A C 1
ATOM 3505 O O . TYR A 1 450 ? 16.217 9.628 -19.569 1.00 95.81 450 TYR A O 1
ATOM 3513 N N . ARG A 1 451 ? 17.238 11.244 -18.387 1.00 94.50 451 ARG A N 1
ATOM 3514 C CA . ARG A 1 451 ? 17.060 12.297 -19.376 1.00 94.50 451 ARG A CA 1
ATOM 3515 C C . ARG A 1 451 ? 18.318 12.414 -20.215 1.00 94.50 451 ARG A C 1
ATOM 3517 O O . ARG A 1 451 ? 19.367 12.739 -19.667 1.00 94.50 451 ARG A O 1
ATOM 3524 N N . ASP A 1 452 ? 18.193 12.163 -21.514 1.00 92.25 452 ASP A N 1
ATOM 3525 C CA . ASP A 1 452 ? 19.255 12.348 -22.504 1.00 92.25 452 ASP A CA 1
ATOM 3526 C C . ASP A 1 452 ? 18.859 13.490 -23.447 1.00 92.25 452 ASP A C 1
ATOM 3528 O O . ASP A 1 452 ? 17.907 13.389 -24.227 1.00 92.25 452 ASP A O 1
ATOM 3532 N N . GLY A 1 453 ? 19.523 14.637 -23.300 1.00 88.69 453 GLY A N 1
ATOM 3533 C CA . GLY A 1 453 ? 19.072 15.881 -23.914 1.00 88.69 453 GLY A CA 1
ATOM 3534 C C . GLY A 1 453 ? 17.684 16.295 -23.406 1.00 88.69 453 GLY A C 1
ATOM 3535 O O . GLY A 1 453 ? 17.493 16.595 -22.226 1.00 88.69 453 GLY A O 1
ATOM 3536 N N . ARG A 1 454 ? 16.694 16.368 -24.303 1.00 87.50 454 ARG A N 1
ATOM 3537 C CA . ARG A 1 454 ? 15.329 16.806 -23.951 1.00 87.50 454 ARG A CA 1
ATOM 3538 C C . ARG A 1 454 ? 14.371 15.661 -23.639 1.00 87.50 454 ARG A C 1
ATOM 3540 O O . ARG A 1 454 ? 13.395 15.920 -22.935 1.00 87.50 454 ARG A O 1
ATOM 3547 N N . SER A 1 455 ? 14.663 14.448 -24.101 1.00 90.88 455 SER A N 1
ATOM 3548 C CA . SER A 1 455 ? 13.759 13.304 -24.004 1.00 90.88 455 SER A CA 1
ATOM 3549 C C . SER A 1 455 ? 14.135 12.352 -22.877 1.00 90.88 455 SER A C 1
ATOM 3551 O O . SER A 1 455 ? 15.289 12.253 -22.451 1.00 90.88 455 SER A O 1
ATOM 3553 N N . TRP A 1 456 ? 13.120 11.645 -22.391 1.00 94.31 456 TRP A N 1
ATOM 3554 C CA . TRP A 1 456 ? 13.281 10.603 -21.392 1.00 94.31 456 TRP A CA 1
ATOM 3555 C C . TRP A 1 456 ? 13.541 9.251 -22.036 1.00 94.31 456 TRP A C 1
ATOM 3557 O O . TRP A 1 456 ? 12.929 8.872 -23.035 1.00 94.31 456 TRP A O 1
ATOM 3567 N N . VAL A 1 457 ? 14.431 8.509 -21.396 1.00 95.69 457 VAL A N 1
ATOM 3568 C CA . VAL A 1 457 ? 14.762 7.132 -21.716 1.00 95.69 457 VAL A CA 1
ATOM 3569 C C . VAL A 1 457 ? 14.211 6.235 -20.627 1.00 95.69 457 VAL A C 1
ATOM 3571 O O . VAL A 1 457 ? 14.544 6.403 -19.452 1.00 95.69 457 VAL A O 1
ATOM 3574 N N . TYR A 1 458 ? 13.390 5.269 -21.027 1.00 96.75 458 TYR A N 1
ATOM 3575 C CA . TYR A 1 458 ? 12.909 4.220 -20.141 1.00 96.75 458 TYR A CA 1
ATOM 3576 C C . TYR A 1 458 ? 13.882 3.053 -20.176 1.00 96.75 458 TYR A C 1
ATOM 3578 O O . TYR A 1 458 ? 14.017 2.420 -21.218 1.00 96.75 458 TYR A O 1
ATOM 3586 N N . ARG A 1 459 ? 14.519 2.716 -19.052 1.00 96.81 459 ARG A N 1
ATOM 3587 C CA . ARG A 1 459 ? 15.407 1.554 -18.966 1.00 96.81 459 ARG A CA 1
ATOM 3588 C C . ARG A 1 459 ? 14.900 0.530 -17.956 1.00 96.81 459 ARG A C 1
ATOM 3590 O O . ARG A 1 459 ? 14.716 0.831 -16.779 1.00 96.81 459 ARG A O 1
ATOM 3597 N N . GLU A 1 460 ? 14.750 -0.698 -18.436 1.00 95.94 460 GLU A N 1
ATOM 3598 C CA . GLU A 1 460 ? 14.513 -1.889 -17.628 1.00 95.94 460 GLU A CA 1
ATOM 3599 C C . GLU A 1 460 ? 15.825 -2.672 -17.487 1.00 95.94 460 GLU A C 1
ATOM 3601 O O . GLU A 1 460 ? 16.480 -2.987 -18.484 1.00 95.94 460 GLU A O 1
ATOM 3606 N N . THR A 1 461 ? 16.195 -3.036 -16.263 1.00 95.00 461 THR A N 1
ATOM 3607 C CA . THR A 1 461 ? 17.377 -3.852 -15.972 1.00 95.00 461 THR A CA 1
ATOM 3608 C C . THR A 1 461 ? 16.930 -5.243 -15.526 1.00 95.00 461 THR A C 1
ATOM 3610 O O . THR A 1 461 ? 16.008 -5.423 -14.730 1.00 95.00 461 THR A O 1
ATOM 3613 N N . LYS A 1 462 ? 17.551 -6.291 -16.060 1.00 93.00 462 LYS A N 1
ATOM 3614 C CA . LYS A 1 462 ? 17.250 -7.678 -15.693 1.00 93.00 462 LYS A CA 1
ATOM 3615 C C . LYS A 1 462 ? 18.530 -8.411 -15.364 1.00 93.00 462 LYS A C 1
ATOM 3617 O O . LYS A 1 462 ? 19.503 -8.345 -16.103 1.00 93.00 462 LYS A O 1
ATOM 3622 N N . THR A 1 463 ? 18.505 -9.160 -14.269 1.00 90.81 463 THR A N 1
ATOM 3623 C CA . THR A 1 463 ? 19.565 -10.121 -13.968 1.00 90.81 463 THR A CA 1
ATOM 3624 C C . THR A 1 463 ? 19.152 -11.483 -14.507 1.00 90.81 463 THR A C 1
ATOM 3626 O O . THR A 1 463 ? 18.100 -12.007 -14.139 1.00 90.81 463 THR A O 1
ATOM 3629 N N . ASP A 1 464 ? 19.957 -12.062 -15.394 1.00 84.06 464 ASP A N 1
ATOM 3630 C CA . ASP A 1 464 ? 19.723 -13.410 -15.912 1.00 84.06 464 ASP A CA 1
ATOM 3631 C C . ASP A 1 464 ? 20.975 -14.260 -15.705 1.00 84.06 464 ASP A C 1
ATOM 3633 O O . ASP A 1 464 ? 22.079 -13.890 -16.091 1.00 84.06 464 ASP A O 1
ATOM 3637 N N . ALA A 1 465 ? 20.806 -15.390 -15.023 1.00 72.56 465 ALA A N 1
ATOM 3638 C CA . ALA A 1 465 ? 21.887 -16.347 -14.806 1.00 72.56 465 ALA A CA 1
ATOM 3639 C C . ALA A 1 465 ? 21.990 -17.363 -15.955 1.00 72.56 465 ALA A C 1
ATOM 3641 O O . ALA A 1 465 ? 22.948 -18.133 -16.000 1.00 72.56 465 ALA A O 1
ATOM 3642 N N . ARG A 1 466 ? 21.000 -17.394 -16.858 1.00 68.12 466 ARG A N 1
ATOM 3643 C CA . ARG A 1 466 ? 20.976 -18.283 -18.021 1.00 68.12 466 ARG A CA 1
ATOM 3644 C C . ARG A 1 466 ? 21.861 -17.718 -19.134 1.00 68.12 466 ARG A C 1
ATOM 3646 O O . ARG A 1 466 ? 22.141 -16.521 -19.175 1.00 68.12 466 ARG A O 1
ATOM 3653 N N . ARG A 1 467 ? 22.299 -18.607 -20.032 1.00 55.22 467 ARG A N 1
ATOM 3654 C CA . ARG A 1 467 ? 22.957 -18.238 -21.295 1.00 55.22 467 ARG A CA 1
ATOM 3655 C C . ARG A 1 467 ? 22.024 -17.321 -22.091 1.00 55.22 467 ARG A C 1
ATOM 3657 O O . ARG A 1 467 ? 20.808 -17.438 -21.928 1.00 55.22 467 ARG A O 1
ATOM 3664 N N . ASP A 1 468 ? 22.593 -16.422 -22.893 1.00 56.84 468 ASP A N 1
ATOM 3665 C CA . ASP A 1 468 ? 21.822 -15.459 -23.683 1.00 56.84 468 ASP A CA 1
ATOM 3666 C C . ASP A 1 468 ? 20.638 -16.150 -24.385 1.00 56.84 468 ASP A C 1
ATOM 3668 O O . ASP A 1 468 ? 20.826 -17.236 -24.951 1.00 56.84 468 ASP A O 1
ATOM 3672 N N . PRO A 1 469 ? 19.416 -15.586 -24.304 1.00 58.09 469 PRO A N 1
ATOM 3673 C CA . PRO A 1 469 ? 18.286 -16.127 -25.044 1.00 58.09 469 PRO A CA 1
ATOM 3674 C C . PRO A 1 469 ? 18.615 -16.138 -26.549 1.00 58.09 469 PRO A C 1
ATOM 3676 O O . PRO A 1 469 ? 19.397 -15.293 -26.993 1.00 58.09 469 PRO A O 1
ATOM 3679 N N . PRO A 1 470 ? 18.050 -17.079 -27.330 1.00 64.25 470 PRO A N 1
ATOM 3680 C CA . PRO A 1 470 ? 18.234 -17.119 -28.781 1.00 64.25 470 PRO A CA 1
ATOM 3681 C C . PRO A 1 470 ? 17.954 -15.756 -29.427 1.00 64.25 470 PRO A C 1
ATOM 3683 O O . PRO A 1 470 ? 17.055 -15.045 -28.970 1.00 64.25 470 PRO A O 1
ATOM 3686 N N . GLU A 1 471 ? 18.688 -15.410 -30.489 1.00 59.94 471 GLU A N 1
ATOM 3687 C CA . GLU A 1 471 ? 18.565 -14.110 -31.175 1.00 59.94 471 GLU A CA 1
ATOM 3688 C C . GLU A 1 471 ? 17.133 -13.826 -31.668 1.00 59.94 471 GLU A C 1
ATOM 3690 O O . GLU A 1 471 ? 16.700 -12.679 -31.618 1.00 59.94 471 GLU A O 1
ATOM 3695 N N . ASP A 1 472 ? 16.364 -14.866 -32.007 1.00 66.38 472 ASP A N 1
ATOM 3696 C CA . ASP A 1 472 ? 14.980 -14.767 -32.504 1.00 66.38 472 ASP A CA 1
ATOM 3697 C C . ASP A 1 472 ? 13.911 -14.629 -31.397 1.00 66.38 472 ASP A C 1
ATOM 3699 O O . ASP A 1 472 ? 12.710 -14.725 -31.658 1.00 66.38 472 ASP A O 1
ATOM 3703 N N . THR A 1 473 ? 14.308 -14.453 -30.133 1.00 70.50 473 THR A N 1
ATOM 3704 C CA . THR A 1 473 ? 13.340 -14.332 -29.032 1.00 70.50 473 THR A CA 1
ATOM 3705 C C . THR A 1 473 ? 12.643 -12.971 -29.084 1.00 70.50 473 THR A C 1
ATOM 3707 O O . THR A 1 473 ? 13.289 -11.938 -28.907 1.00 70.50 473 THR A O 1
ATOM 3710 N N . ASP A 1 474 ? 11.314 -12.960 -29.240 1.00 81.75 474 ASP A N 1
ATOM 3711 C CA . ASP A 1 474 ? 10.501 -11.742 -29.118 1.00 81.75 474 ASP A CA 1
ATOM 3712 C C . ASP A 1 474 ? 10.643 -11.153 -27.701 1.00 81.75 474 ASP A C 1
ATOM 3714 O O . ASP A 1 474 ? 10.054 -11.628 -26.720 1.00 81.75 474 ASP A O 1
ATOM 3718 N N . ALA A 1 475 ? 11.450 -10.094 -27.599 1.00 84.75 475 ALA A N 1
ATOM 3719 C CA . ALA A 1 475 ? 11.784 -9.448 -26.339 1.00 84.75 475 ALA A CA 1
ATOM 3720 C C . ALA A 1 475 ? 10.557 -8.846 -25.641 1.00 84.75 475 ALA A C 1
ATOM 3722 O O . ALA A 1 475 ? 10.524 -8.808 -24.409 1.00 84.75 475 ALA A O 1
ATOM 3723 N N . LEU A 1 476 ? 9.541 -8.399 -26.390 1.00 90.50 476 LEU A N 1
ATOM 3724 C CA . LEU A 1 476 ? 8.328 -7.812 -25.821 1.00 90.50 476 LEU A CA 1
ATOM 3725 C C . LEU A 1 476 ? 7.447 -8.890 -25.189 1.00 90.50 476 LEU A C 1
ATOM 3727 O O . LEU A 1 476 ? 6.910 -8.676 -24.102 1.00 90.50 476 LEU A O 1
ATOM 3731 N N . ARG A 1 477 ? 7.345 -10.070 -25.812 1.00 87.25 477 ARG A N 1
ATOM 3732 C CA . ARG A 1 477 ? 6.611 -11.215 -25.244 1.00 87.25 477 ARG A CA 1
ATOM 3733 C C . ARG A 1 477 ? 7.338 -11.845 -24.061 1.00 87.25 477 ARG A C 1
ATOM 3735 O O . ARG A 1 477 ? 6.700 -12.179 -23.061 1.00 87.25 477 ARG A O 1
ATOM 3742 N N . GLU A 1 478 ? 8.663 -11.980 -24.130 1.00 85.00 478 GLU A N 1
ATOM 3743 C CA . GLU A 1 478 ? 9.445 -12.525 -23.013 1.00 85.00 478 GLU A CA 1
ATOM 3744 C C . GLU A 1 478 ? 9.495 -11.543 -21.829 1.00 85.00 478 GLU A C 1
ATOM 3746 O O . GLU A 1 478 ? 9.443 -11.953 -20.660 1.00 85.00 478 GLU A O 1
ATOM 3751 N N . ARG A 1 479 ? 9.565 -10.234 -22.119 1.00 89.12 479 ARG A N 1
ATOM 3752 C CA . ARG A 1 479 ? 9.656 -9.141 -21.138 1.00 89.12 479 ARG A CA 1
ATOM 3753 C C . ARG A 1 479 ? 8.545 -8.098 -21.359 1.00 89.12 479 ARG A C 1
ATOM 3755 O O . ARG A 1 479 ? 8.835 -6.967 -21.751 1.00 89.12 479 ARG A O 1
ATOM 3762 N N . PRO A 1 480 ? 7.281 -8.410 -21.004 1.00 93.31 480 PRO A N 1
ATOM 3763 C CA . PRO A 1 480 ? 6.139 -7.512 -21.224 1.00 93.31 480 PRO A CA 1
ATOM 3764 C C . PRO A 1 480 ? 6.228 -6.138 -20.541 1.00 93.31 480 PRO A C 1
ATOM 3766 O O . PRO A 1 480 ? 5.449 -5.241 -20.855 1.00 93.31 480 PRO A O 1
ATOM 3769 N N . GLN A 1 481 ? 7.176 -5.932 -19.620 1.00 94.81 481 GLN A N 1
ATOM 3770 C CA . GLN A 1 481 ? 7.492 -4.601 -19.095 1.00 94.81 481 GLN A CA 1
ATOM 3771 C C . GLN A 1 481 ? 7.893 -3.625 -20.207 1.00 94.81 481 GLN A C 1
ATOM 3773 O O . GLN A 1 481 ? 7.489 -2.466 -20.158 1.00 94.81 481 GLN A O 1
ATOM 3778 N N . LEU A 1 482 ? 8.615 -4.102 -21.227 1.00 95.38 482 LEU A N 1
ATOM 3779 C CA . LEU A 1 482 ? 9.007 -3.305 -22.389 1.00 95.38 482 LEU A CA 1
ATOM 3780 C C . LEU A 1 482 ? 7.800 -2.906 -23.239 1.00 95.38 482 LEU A C 1
ATOM 3782 O O . LEU A 1 482 ? 7.724 -1.767 -23.687 1.00 95.38 482 LEU A O 1
ATOM 3786 N N . ALA A 1 483 ? 6.827 -3.807 -23.405 1.00 96.25 483 ALA A N 1
ATOM 3787 C CA . ALA A 1 483 ? 5.583 -3.501 -24.105 1.00 96.25 483 ALA A CA 1
ATOM 3788 C C . ALA A 1 483 ? 4.842 -2.336 -23.426 1.00 96.25 483 ALA A C 1
ATOM 3790 O O . ALA A 1 483 ? 4.498 -1.351 -24.077 1.00 96.25 483 ALA A O 1
ATOM 3791 N N . LEU A 1 484 ? 4.671 -2.384 -22.099 1.00 97.00 484 LEU A N 1
ATOM 3792 C CA . LEU A 1 484 ? 4.066 -1.264 -21.373 1.00 97.00 484 LEU A CA 1
ATOM 3793 C C . LEU A 1 484 ? 4.927 0.010 -21.457 1.00 97.00 484 LEU A C 1
ATOM 3795 O O . LEU A 1 484 ? 4.378 1.097 -21.626 1.00 97.00 484 LEU A O 1
ATOM 3799 N N . ALA A 1 485 ? 6.255 -0.110 -21.377 1.00 96.19 485 ALA A N 1
ATOM 3800 C CA . ALA A 1 485 ? 7.164 1.024 -21.521 1.00 96.19 485 ALA A CA 1
ATOM 3801 C C . ALA A 1 485 ? 7.002 1.724 -22.879 1.00 96.19 485 ALA A C 1
ATOM 3803 O O . ALA A 1 485 ? 6.899 2.944 -22.907 1.00 96.19 485 ALA A O 1
ATOM 3804 N N . ILE A 1 486 ? 6.882 0.985 -23.988 1.00 96.06 486 ILE A N 1
ATOM 3805 C CA . ILE A 1 486 ? 6.626 1.547 -25.329 1.00 96.06 486 ILE A CA 1
ATOM 3806 C C . ILE A 1 486 ? 5.333 2.372 -25.346 1.00 96.06 486 ILE A C 1
ATOM 3808 O O . ILE A 1 486 ? 5.323 3.516 -25.808 1.00 96.06 486 ILE A O 1
ATOM 3812 N N . LEU A 1 487 ? 4.241 1.821 -24.803 1.00 95.12 487 LEU A N 1
ATOM 3813 C CA . LEU A 1 487 ? 2.947 2.513 -24.781 1.00 95.12 487 LEU A CA 1
ATOM 3814 C C . LEU A 1 487 ? 2.984 3.791 -23.930 1.00 95.12 487 LEU A C 1
ATOM 3816 O O . LEU A 1 487 ? 2.310 4.762 -24.265 1.00 95.12 487 LEU A O 1
ATOM 3820 N N . LEU A 1 488 ? 3.782 3.813 -22.859 1.00 95.12 488 LEU A N 1
ATOM 3821 C CA . LEU A 1 488 ? 3.923 4.980 -21.986 1.00 95.12 488 LEU A CA 1
ATOM 3822 C C . LEU A 1 488 ? 4.913 6.021 -22.532 1.00 95.12 488 LEU A C 1
ATOM 3824 O O . LEU A 1 488 ? 4.640 7.215 -22.421 1.00 95.12 488 LEU A O 1
ATOM 3828 N N . SER A 1 489 ? 6.018 5.601 -23.152 1.00 92.44 489 SER A N 1
ATOM 3829 C CA . SER A 1 489 ? 7.068 6.485 -23.691 1.00 92.44 489 SER A CA 1
ATOM 3830 C C . SER A 1 489 ? 6.618 7.321 -24.886 1.00 92.44 489 SER A C 1
ATOM 3832 O O . SER A 1 489 ? 7.204 8.362 -25.156 1.00 92.44 489 SER A O 1
ATOM 3834 N N . THR A 1 490 ? 5.550 6.910 -25.575 1.00 84.62 490 THR A N 1
ATOM 3835 C CA . THR A 1 490 ? 4.915 7.708 -26.643 1.00 84.62 490 THR A CA 1
ATOM 3836 C C . THR A 1 490 ? 3.868 8.699 -26.127 1.00 84.62 490 THR A C 1
ATOM 3838 O O . THR A 1 490 ? 3.185 9.349 -26.918 1.00 84.62 490 THR A O 1
ATOM 3841 N N . SER A 1 491 ? 3.715 8.820 -24.807 1.00 85.31 491 SER A N 1
ATOM 3842 C CA . SER A 1 491 ? 2.722 9.677 -24.164 1.00 85.31 491 SER A CA 1
ATOM 3843 C C . SER A 1 491 ? 3.393 10.764 -23.315 1.00 85.31 491 SER A C 1
ATOM 3845 O O . SER A 1 491 ? 4.493 10.546 -22.801 1.00 85.31 491 SER A O 1
ATOM 3847 N N . PRO A 1 492 ? 2.717 11.901 -23.061 1.00 83.94 492 PRO A N 1
ATOM 3848 C CA . PRO A 1 492 ? 3.264 12.977 -22.231 1.00 83.94 492 PRO A CA 1
ATOM 3849 C C . PRO A 1 492 ? 3.407 12.598 -20.745 1.00 83.94 492 PRO A C 1
ATOM 3851 O O . PRO A 1 492 ? 3.795 13.427 -19.930 1.00 83.94 492 PRO A O 1
ATOM 3854 N N . VAL A 1 493 ? 3.068 11.360 -20.365 1.00 88.69 493 VAL A N 1
ATOM 3855 C CA . VAL A 1 493 ? 3.103 10.893 -18.974 1.00 88.69 493 VAL A CA 1
ATOM 3856 C C . VAL A 1 493 ? 4.535 10.761 -18.454 1.00 88.69 493 VAL A C 1
ATOM 3858 O O . VAL A 1 493 ? 4.765 11.006 -17.273 1.00 88.69 493 VAL A O 1
ATOM 3861 N N . ILE A 1 494 ? 5.487 10.371 -19.308 1.00 85.94 494 ILE A N 1
ATOM 3862 C CA . ILE A 1 494 ? 6.901 10.258 -18.916 1.00 85.94 494 ILE A CA 1
ATOM 3863 C C . ILE A 1 494 ? 7.610 11.611 -19.053 1.00 85.94 494 ILE A C 1
ATOM 3865 O O . ILE A 1 494 ? 8.417 11.980 -18.205 1.00 85.94 494 ILE A O 1
ATOM 3869 N N . GLY A 1 495 ? 7.273 12.386 -20.082 1.00 82.88 495 GLY A N 1
ATOM 3870 C CA . GLY A 1 495 ? 7.711 13.767 -20.219 1.00 82.88 495 GLY A CA 1
ATOM 3871 C C . GLY A 1 495 ? 7.087 14.448 -21.426 1.00 82.88 495 GLY A C 1
ATOM 3872 O O . GLY A 1 495 ? 6.560 13.790 -22.317 1.00 82.88 495 GLY A O 1
ATOM 3873 N N . GLU A 1 496 ? 7.150 15.778 -21.445 1.00 83.12 496 GLU A N 1
ATOM 3874 C CA . GLU A 1 496 ? 6.506 16.599 -22.478 1.00 83.12 496 GLU A CA 1
ATOM 3875 C C . GLU A 1 496 ? 7.122 16.398 -23.872 1.00 83.12 496 GLU A C 1
ATOM 3877 O O . GLU A 1 496 ? 6.405 16.388 -24.870 1.00 83.12 496 GLU A O 1
ATOM 3882 N N . ASP A 1 497 ? 8.446 16.219 -23.944 1.00 85.69 497 ASP A N 1
ATOM 3883 C CA . ASP A 1 497 ? 9.185 16.033 -25.195 1.00 85.69 497 ASP A CA 1
ATOM 3884 C C . ASP A 1 497 ? 9.518 14.556 -25.425 1.00 85.69 497 ASP A C 1
ATOM 3886 O O . ASP A 1 497 ? 10.523 14.023 -24.941 1.00 85.69 497 ASP A O 1
ATOM 3890 N N . VAL A 1 498 ? 8.656 13.895 -26.191 1.00 86.56 498 VAL A N 1
ATOM 3891 C CA . VAL A 1 498 ? 8.803 12.477 -26.535 1.00 86.56 498 VAL A CA 1
ATOM 3892 C C . VAL A 1 498 ? 9.605 12.253 -27.819 1.00 86.56 498 VAL A C 1
ATOM 3894 O O . VAL A 1 498 ? 9.863 11.110 -28.161 1.00 86.56 498 VAL A O 1
ATOM 3897 N N . SER A 1 499 ? 10.029 13.302 -28.531 1.00 84.31 499 SER A N 1
ATOM 3898 C CA . SER A 1 499 ? 10.543 13.197 -29.910 1.00 84.31 499 SER A CA 1
ATOM 3899 C C . SER A 1 499 ? 11.754 12.270 -30.092 1.00 84.31 499 SER A C 1
ATOM 3901 O O . SER A 1 499 ? 11.921 11.696 -31.165 1.00 84.31 499 SER A O 1
ATOM 3903 N N . ALA A 1 500 ? 12.568 12.096 -29.050 1.00 85.75 500 ALA A N 1
ATOM 3904 C CA . ALA A 1 500 ? 13.704 11.177 -29.015 1.00 85.75 500 ALA A CA 1
ATOM 3905 C C . ALA A 1 500 ? 13.588 10.143 -27.877 1.00 85.75 500 ALA A C 1
ATOM 3907 O O . ALA A 1 500 ? 14.600 9.656 -27.364 1.00 85.75 500 ALA A O 1
ATOM 3908 N N . ALA A 1 501 ? 12.364 9.835 -27.433 1.00 92.06 501 ALA A N 1
ATOM 3909 C CA . ALA A 1 501 ? 12.133 8.820 -26.413 1.00 92.06 501 ALA A CA 1
ATOM 3910 C C . ALA A 1 501 ? 12.612 7.447 -26.901 1.00 92.06 501 ALA A C 1
ATOM 3912 O O . ALA A 1 501 ? 12.406 7.072 -28.054 1.00 92.06 501 ALA A O 1
ATOM 3913 N N . ARG A 1 502 ? 13.224 6.675 -26.002 1.00 94.31 502 ARG A N 1
ATOM 3914 C CA . ARG A 1 502 ? 13.680 5.307 -26.281 1.00 94.31 502 ARG A CA 1
ATOM 3915 C C . ARG A 1 502 ? 13.393 4.386 -25.107 1.00 94.31 502 ARG A C 1
ATOM 3917 O O . ARG A 1 502 ? 13.339 4.828 -23.956 1.00 94.31 502 ARG A O 1
ATOM 3924 N N . VAL A 1 503 ? 13.203 3.107 -25.412 1.00 96.69 503 VAL A N 1
ATOM 3925 C CA . VAL A 1 503 ? 13.041 2.047 -24.415 1.00 96.69 503 VAL A CA 1
ATOM 3926 C C . VAL A 1 503 ? 14.267 1.147 -24.477 1.00 96.69 503 VAL A C 1
ATOM 3928 O O . VAL A 1 503 ? 14.687 0.725 -25.547 1.00 96.69 503 VAL A O 1
ATOM 3931 N N . GLU A 1 504 ? 14.863 0.858 -23.331 1.00 96.56 504 GLU A N 1
ATOM 3932 C CA . GLU A 1 504 ? 16.104 0.104 -23.228 1.00 96.56 504 GLU A CA 1
ATOM 3933 C C . GLU A 1 504 ? 15.927 -1.102 -22.308 1.00 96.56 504 GLU A C 1
ATOM 3935 O O . GLU A 1 504 ? 15.391 -0.987 -21.206 1.00 96.56 504 GLU A O 1
ATOM 3940 N N . LEU A 1 505 ? 16.426 -2.257 -22.746 1.00 95.44 505 LEU A N 1
ATOM 3941 C CA . LEU A 1 505 ? 16.575 -3.450 -21.921 1.00 95.44 505 LEU A CA 1
ATOM 3942 C C . LEU A 1 505 ? 18.060 -3.703 -21.674 1.00 95.44 505 LEU A C 1
ATOM 3944 O O . LEU A 1 505 ? 18.798 -4.062 -22.594 1.00 95.44 505 LEU A O 1
ATOM 3948 N N . GLU A 1 506 ? 18.481 -3.574 -20.422 1.00 95.31 506 GLU A N 1
ATOM 3949 C CA . GLU A 1 506 ? 19.798 -3.998 -19.965 1.00 95.31 506 GLU A CA 1
ATOM 3950 C C . GLU A 1 506 ? 19.701 -5.384 -19.318 1.00 95.31 506 GLU A C 1
ATOM 3952 O O . GLU A 1 506 ? 19.054 -5.560 -18.287 1.00 95.31 506 GLU A O 1
ATOM 3957 N N . VAL A 1 507 ? 20.370 -6.380 -19.895 1.00 93.31 507 VAL A N 1
ATOM 3958 C CA . VAL A 1 507 ? 20.488 -7.717 -19.303 1.00 93.31 507 VAL A CA 1
ATOM 3959 C C . VAL A 1 507 ? 21.887 -7.885 -18.726 1.00 93.31 507 VAL A C 1
ATOM 3961 O O . VAL A 1 507 ? 22.877 -7.831 -19.455 1.00 93.31 507 VAL A O 1
ATOM 3964 N N . LEU A 1 508 ? 21.963 -8.096 -17.414 1.00 94.31 508 LEU A N 1
ATOM 3965 C CA . LEU A 1 508 ? 23.183 -8.360 -16.659 1.00 94.31 508 LEU A CA 1
ATOM 3966 C C . LEU A 1 508 ? 23.293 -9.863 -16.405 1.00 94.31 508 LEU A C 1
ATOM 3968 O O . LEU A 1 508 ? 22.438 -10.446 -15.733 1.00 94.31 508 LEU A O 1
ATOM 3972 N N . GLY A 1 509 ? 24.350 -10.485 -16.920 1.00 89.12 509 GLY A N 1
ATOM 3973 C CA . GLY A 1 509 ? 24.539 -11.928 -16.845 1.00 89.12 509 GLY A CA 1
ATOM 3974 C C . GLY A 1 509 ? 25.970 -12.362 -16.532 1.00 89.12 509 GLY A C 1
ATOM 3975 O O . GLY A 1 509 ? 26.870 -11.537 -16.343 1.00 89.12 509 GLY A O 1
ATOM 3976 N N . PRO A 1 510 ? 26.218 -13.682 -16.493 1.00 84.12 510 PRO A N 1
ATOM 3977 C CA . PRO A 1 510 ? 27.515 -14.257 -16.152 1.00 84.12 510 PRO A CA 1
ATOM 3978 C C . PRO A 1 510 ? 28.586 -14.050 -17.228 1.00 84.12 510 PRO A C 1
ATOM 3980 O O . PRO A 1 510 ? 29.705 -14.514 -17.040 1.00 84.12 510 PRO A O 1
ATOM 3983 N N . HIS A 1 511 ? 28.316 -13.374 -18.343 1.00 83.62 511 HIS A N 1
ATOM 3984 C CA . HIS A 1 511 ? 29.325 -13.066 -19.370 1.00 83.62 511 HIS A CA 1
ATOM 3985 C C . HIS A 1 511 ? 29.471 -11.564 -19.638 1.00 83.62 511 HIS A C 1
ATOM 3987 O O . HIS A 1 511 ? 30.297 -11.162 -20.451 1.00 83.62 511 HIS A O 1
ATOM 3993 N N . GLY A 1 512 ? 28.734 -10.726 -18.905 1.00 89.44 512 GLY A N 1
ATOM 3994 C CA . GLY A 1 512 ? 28.751 -9.279 -19.062 1.00 89.44 512 GLY A CA 1
ATOM 3995 C C . GLY A 1 512 ? 27.343 -8.704 -19.118 1.00 89.44 512 GLY A C 1
ATOM 3996 O O . GLY A 1 512 ? 26.388 -9.312 -18.636 1.00 89.44 512 GLY A O 1
ATOM 3997 N N . ALA A 1 513 ? 27.243 -7.509 -19.691 1.00 92.12 513 ALA A N 1
ATOM 3998 C CA . ALA A 1 513 ? 25.982 -6.827 -19.930 1.00 92.12 513 ALA A CA 1
ATOM 3999 C C . ALA A 1 513 ? 25.666 -6.825 -21.429 1.00 92.12 513 ALA A C 1
ATOM 4001 O O . ALA A 1 513 ? 26.586 -6.742 -22.253 1.00 92.12 513 ALA A O 1
ATOM 4002 N N . ARG A 1 514 ? 24.374 -6.845 -21.758 1.00 91.44 514 ARG A N 1
ATOM 4003 C CA . ARG A 1 514 ? 23.823 -6.602 -23.095 1.00 91.44 514 ARG A CA 1
ATOM 4004 C C . ARG A 1 514 ? 22.781 -5.494 -23.001 1.00 91.44 514 ARG A C 1
ATOM 4006 O O . ARG A 1 514 ? 21.929 -5.543 -22.120 1.00 91.44 514 ARG A O 1
ATOM 4013 N N . LEU A 1 515 ? 22.847 -4.522 -23.906 1.00 92.69 515 LEU A N 1
ATOM 4014 C CA . LEU A 1 515 ? 21.863 -3.447 -24.019 1.00 92.69 515 LEU A CA 1
ATOM 4015 C C . LEU A 1 515 ? 21.110 -3.605 -25.339 1.00 92.69 515 LEU A C 1
ATOM 4017 O O . LEU A 1 515 ? 21.733 -3.635 -26.398 1.00 92.69 515 LEU A O 1
ATOM 4021 N N . THR A 1 516 ? 19.788 -3.712 -25.264 1.00 92.88 516 THR A N 1
ATOM 4022 C CA . THR A 1 516 ? 18.894 -3.678 -26.429 1.00 92.88 516 THR A CA 1
ATOM 4023 C C . THR A 1 516 ? 18.130 -2.365 -26.394 1.00 92.88 516 THR A C 1
ATOM 4025 O O . THR A 1 516 ? 17.559 -2.031 -25.358 1.00 92.88 516 THR A O 1
ATOM 4028 N N . VAL A 1 517 ? 18.133 -1.623 -27.499 1.00 94.25 517 VAL A N 1
ATOM 4029 C CA . VAL A 1 517 ? 17.391 -0.364 -27.642 1.00 94.25 517 VAL A CA 1
ATOM 4030 C C . VAL A 1 517 ? 16.209 -0.622 -28.566 1.00 94.25 517 VAL A C 1
ATOM 4032 O O . VAL A 1 517 ? 16.386 -1.183 -29.643 1.00 94.25 517 VAL A O 1
ATOM 4035 N N . VAL A 1 518 ? 15.017 -0.231 -28.130 1.00 94.31 518 VAL A N 1
ATOM 4036 C CA . VAL A 1 518 ? 13.759 -0.382 -28.858 1.00 94.31 518 VAL A CA 1
ATOM 4037 C C . VAL A 1 518 ? 13.197 1.006 -29.137 1.00 94.31 518 VAL A C 1
ATOM 4039 O O . VAL A 1 518 ? 13.063 1.823 -28.219 1.00 94.31 518 VAL A O 1
ATOM 4042 N N . ASP A 1 519 ? 12.877 1.264 -30.403 1.00 94.06 519 ASP A N 1
ATOM 4043 C CA . ASP A 1 519 ? 12.207 2.490 -30.826 1.00 94.06 519 ASP A CA 1
ATOM 4044 C C . ASP A 1 519 ? 10.705 2.396 -30.495 1.00 94.06 519 ASP A C 1
ATOM 4046 O O . ASP A 1 519 ? 10.007 1.541 -31.055 1.00 94.06 519 ASP A O 1
ATOM 4050 N N . PRO A 1 520 ? 10.179 3.242 -29.586 1.00 94.69 520 PRO A N 1
ATOM 4051 C CA . PRO A 1 520 ? 8.770 3.221 -29.229 1.00 94.69 520 PRO A CA 1
ATOM 4052 C C . PRO A 1 520 ? 7.859 3.829 -30.311 1.00 94.69 520 PRO A C 1
ATOM 4054 O O . PRO A 1 520 ? 6.639 3.707 -30.189 1.00 94.69 520 PRO A O 1
ATOM 4057 N N . PHE A 1 521 ? 8.405 4.483 -31.344 1.00 94.00 521 PHE A N 1
ATOM 4058 C CA . PHE A 1 521 ? 7.646 5.080 -32.449 1.00 94.00 521 PHE A CA 1
ATOM 4059 C C . PHE A 1 521 ? 7.437 4.141 -33.633 1.00 94.00 521 PHE A C 1
ATOM 4061 O O . PHE A 1 521 ? 6.516 4.377 -34.420 1.00 94.00 521 PHE A O 1
ATOM 4068 N N . ASP A 1 522 ? 8.222 3.069 -33.722 1.00 95.44 522 ASP A N 1
ATOM 4069 C CA . ASP A 1 522 ? 8.048 2.021 -34.722 1.00 95.44 522 ASP A CA 1
ATOM 4070 C C . ASP A 1 522 ? 6.624 1.418 -34.632 1.00 95.44 522 ASP A C 1
ATOM 4072 O O . ASP A 1 522 ? 6.232 0.894 -33.577 1.00 95.44 522 ASP A O 1
ATOM 4076 N N . PRO A 1 523 ? 5.815 1.497 -35.709 1.00 95.56 523 PRO A N 1
ATOM 4077 C CA . PRO A 1 523 ? 4.458 0.963 -35.730 1.00 95.56 523 PRO A CA 1
ATOM 4078 C C . PRO A 1 523 ? 4.361 -0.523 -35.362 1.00 95.56 523 PRO A C 1
ATOM 4080 O O . PRO A 1 523 ? 3.393 -0.901 -34.697 1.00 95.56 523 PRO A O 1
ATOM 4083 N N . GLU A 1 524 ? 5.339 -1.350 -35.742 1.00 94.94 524 GLU A N 1
ATOM 4084 C CA . GLU A 1 524 ? 5.327 -2.794 -35.467 1.00 94.94 524 GLU A CA 1
ATOM 4085 C C . GLU A 1 524 ? 5.556 -3.077 -33.978 1.00 94.94 524 GLU A C 1
ATOM 4087 O O . GLU A 1 524 ? 4.803 -3.837 -33.355 1.00 94.94 524 GLU A O 1
ATOM 4092 N N . ASN A 1 525 ? 6.519 -2.377 -33.366 1.00 94.81 525 ASN A N 1
ATOM 4093 C CA . ASN A 1 525 ? 6.756 -2.439 -31.922 1.00 94.81 525 ASN A CA 1
ATOM 4094 C C . ASN A 1 525 ? 5.522 -1.984 -31.137 1.00 94.81 525 ASN A C 1
ATOM 4096 O O . ASN A 1 525 ? 5.161 -2.593 -30.129 1.00 94.81 525 ASN A O 1
ATOM 4100 N N . ARG A 1 526 ? 4.831 -0.935 -31.601 1.00 95.12 526 ARG A N 1
ATOM 4101 C CA . ARG A 1 526 ? 3.609 -0.433 -30.954 1.00 95.12 526 ARG A CA 1
ATOM 4102 C C . ARG A 1 526 ? 2.435 -1.395 -31.086 1.00 95.12 526 ARG A C 1
ATOM 4104 O O . ARG A 1 526 ? 1.704 -1.571 -30.112 1.00 95.12 526 ARG A O 1
ATOM 4111 N N . ALA A 1 527 ? 2.238 -1.993 -32.259 1.00 95.75 527 ALA A N 1
ATOM 4112 C CA . ALA A 1 527 ? 1.200 -2.999 -32.472 1.00 95.75 527 ALA A CA 1
ATOM 4113 C C . ALA A 1 527 ? 1.433 -4.209 -31.555 1.00 95.75 527 ALA A C 1
ATOM 4115 O O . ALA A 1 527 ? 0.563 -4.550 -30.752 1.00 95.75 527 ALA A O 1
ATOM 4116 N N . THR A 1 528 ? 2.654 -4.749 -31.561 1.00 96.06 528 THR A N 1
ATOM 4117 C CA . THR A 1 528 ? 3.060 -5.866 -30.695 1.00 96.06 528 THR A CA 1
ATOM 4118 C C . THR A 1 528 ? 2.905 -5.519 -29.214 1.00 96.06 528 THR A C 1
ATOM 4120 O O . THR A 1 528 ? 2.381 -6.310 -28.429 1.00 96.06 528 THR A O 1
ATOM 4123 N N . ALA A 1 529 ? 3.293 -4.307 -28.808 1.00 96.62 529 ALA A N 1
ATOM 4124 C CA . ALA A 1 529 ? 3.140 -3.855 -27.431 1.00 96.62 529 ALA A CA 1
ATOM 4125 C C . ALA A 1 529 ? 1.669 -3.824 -26.978 1.00 96.62 529 ALA A C 1
ATOM 4127 O O . ALA A 1 529 ? 1.364 -4.252 -25.861 1.00 96.62 529 ALA A O 1
ATOM 4128 N N . ARG A 1 530 ? 0.750 -3.359 -27.840 1.00 97.00 530 ARG A N 1
ATOM 4129 C CA . ARG A 1 530 ? -0.695 -3.378 -27.556 1.00 97.00 530 ARG A CA 1
ATOM 4130 C C . ARG A 1 530 ? -1.214 -4.799 -27.395 1.00 97.00 530 ARG A C 1
ATOM 4132 O O . ARG A 1 530 ? -1.931 -5.052 -26.431 1.00 97.00 530 ARG A O 1
ATOM 4139 N N . GLU A 1 531 ? -0.831 -5.710 -28.287 1.00 96.81 531 GLU A N 1
ATOM 4140 C CA . GLU A 1 531 ? -1.224 -7.121 -28.206 1.00 96.81 531 GLU A CA 1
ATOM 4141 C C . GLU A 1 531 ? -0.761 -7.765 -26.898 1.00 96.81 531 GLU A C 1
ATOM 4143 O O . GLU A 1 531 ? -1.558 -8.381 -26.192 1.00 96.81 531 GLU A O 1
ATOM 4148 N N . VAL A 1 532 ? 0.515 -7.587 -26.541 1.00 96.06 532 VAL A N 1
ATOM 4149 C CA . VAL A 1 532 ? 1.102 -8.163 -25.324 1.00 96.06 532 VAL A CA 1
ATOM 4150 C C . VAL A 1 532 ? 0.417 -7.627 -24.068 1.00 96.06 532 VAL A C 1
ATOM 4152 O O . VAL A 1 532 ? 0.063 -8.402 -23.178 1.00 96.06 532 VAL A O 1
ATOM 4155 N N . VAL A 1 533 ? 0.212 -6.310 -23.975 1.00 97.50 533 VAL A N 1
ATOM 4156 C CA . VAL A 1 533 ? -0.454 -5.700 -22.814 1.00 97.50 533 VAL A CA 1
ATOM 4157 C C . VAL A 1 533 ? -1.913 -6.143 -22.727 1.00 97.50 533 VAL A C 1
ATOM 4159 O O . VAL A 1 533 ? -2.367 -6.504 -21.640 1.00 97.50 533 VAL A O 1
ATOM 4162 N N . HIS A 1 534 ? -2.628 -6.175 -23.852 1.00 97.69 534 HIS A N 1
ATOM 4163 C CA . HIS A 1 534 ? -4.017 -6.621 -23.900 1.00 97.69 534 HIS A CA 1
ATOM 4164 C C . HIS A 1 534 ? -4.160 -8.081 -23.454 1.00 97.69 534 HIS A C 1
ATOM 4166 O O . HIS A 1 534 ? -4.972 -8.375 -22.576 1.00 97.69 534 HIS A O 1
ATOM 4172 N N . ALA A 1 535 ? -3.317 -8.981 -23.971 1.00 95.50 535 ALA A N 1
ATOM 4173 C CA . ALA A 1 535 ? -3.332 -10.403 -23.622 1.00 95.50 535 ALA A CA 1
ATOM 4174 C C . ALA A 1 535 ? -3.115 -10.659 -22.118 1.00 95.50 535 ALA A C 1
ATOM 4176 O O . ALA A 1 535 ? -3.660 -11.607 -21.560 1.00 95.50 535 ALA A O 1
ATOM 4177 N N . LEU A 1 536 ? -2.352 -9.799 -21.434 1.00 96.06 536 LEU A N 1
ATOM 4178 C CA . LEU A 1 536 ? -2.137 -9.887 -19.985 1.00 96.06 536 LEU A CA 1
ATOM 4179 C C . LEU A 1 536 ? -3.254 -9.247 -19.143 1.00 96.06 536 LEU A C 1
ATOM 4181 O O . LEU A 1 536 ? -3.284 -9.445 -17.924 1.00 96.06 536 LEU A O 1
ATOM 4185 N N . ALA A 1 537 ? -4.118 -8.427 -19.743 1.00 97.62 537 ALA A N 1
ATOM 4186 C CA . ALA A 1 537 ? -5.085 -7.598 -19.027 1.00 97.62 537 ALA A CA 1
ATOM 4187 C C . ALA A 1 537 ? -6.546 -8.005 -19.258 1.00 97.62 537 ALA A C 1
ATOM 4189 O O . ALA A 1 537 ? -7.341 -7.858 -18.332 1.00 97.62 537 ALA A O 1
ATOM 4190 N N . ALA A 1 538 ? -6.902 -8.508 -20.444 1.00 96.62 538 ALA A N 1
ATOM 4191 C CA . ALA A 1 538 ? -8.290 -8.727 -20.857 1.00 96.62 538 ALA A CA 1
ATOM 4192 C C . ALA A 1 538 ? -9.053 -9.670 -19.910 1.00 96.62 538 ALA A C 1
ATOM 4194 O O . ALA A 1 538 ? -10.040 -9.261 -19.295 1.00 96.62 538 ALA A O 1
ATOM 4195 N N . ASP A 1 539 ? -8.547 -10.889 -19.705 1.00 95.44 539 ASP A N 1
ATOM 4196 C CA . ASP A 1 539 ? -9.184 -11.864 -18.810 1.00 95.44 539 ASP A CA 1
ATOM 4197 C C . ASP A 1 539 ? -9.193 -11.378 -17.358 1.00 95.44 539 ASP A C 1
ATOM 4199 O O . ASP A 1 539 ? -10.204 -11.475 -16.667 1.00 95.44 539 ASP A O 1
ATOM 4203 N N . TRP A 1 540 ? -8.088 -10.781 -16.898 1.00 96.00 540 TRP A N 1
ATOM 4204 C CA . TRP A 1 540 ? -7.996 -10.205 -15.553 1.00 96.00 540 TRP A CA 1
ATOM 4205 C C . TRP A 1 540 ? -9.051 -9.110 -15.318 1.00 96.00 540 TRP A C 1
ATOM 4207 O O . TRP A 1 540 ? -9.620 -8.996 -14.224 1.00 96.00 540 TRP A O 1
ATOM 4217 N N . HIS A 1 541 ? -9.316 -8.291 -16.337 1.00 96.38 541 HIS A N 1
ATOM 4218 C CA . HIS A 1 541 ? -10.317 -7.232 -16.287 1.00 96.38 541 HIS A CA 1
ATOM 4219 C C . HIS A 1 541 ? -11.735 -7.815 -16.261 1.00 96.38 541 HIS A C 1
ATOM 4221 O O . HIS A 1 541 ? -12.533 -7.430 -15.405 1.00 96.38 541 HIS A O 1
ATOM 4227 N N . ALA A 1 542 ? -12.031 -8.804 -17.100 1.00 94.50 542 ALA A N 1
ATOM 4228 C CA . ALA A 1 542 ? -13.340 -9.451 -17.120 1.00 94.50 542 ALA A CA 1
ATOM 4229 C C . ALA A 1 542 ? -13.633 -10.282 -15.851 1.00 94.50 542 ALA A C 1
ATOM 4231 O O . ALA A 1 542 ? -14.795 -10.428 -15.456 1.00 94.50 542 ALA A O 1
ATOM 4232 N N . ASP A 1 543 ? -12.596 -10.812 -15.199 1.00 93.25 543 ASP A N 1
ATOM 4233 C CA . ASP A 1 543 ? -12.728 -11.774 -14.108 1.00 93.25 543 ASP A CA 1
ATOM 4234 C C . ASP A 1 543 ? -13.238 -11.168 -12.791 1.00 93.25 543 ASP A C 1
ATOM 4236 O O . ASP A 1 543 ? -12.701 -10.210 -12.219 1.00 93.25 543 ASP A O 1
ATOM 4240 N N . THR A 1 544 ? -14.274 -11.819 -12.268 1.00 88.44 544 THR A N 1
ATOM 4241 C CA . THR A 1 544 ? -14.951 -11.499 -11.006 1.00 88.44 544 THR A CA 1
ATOM 4242 C C . THR A 1 544 ? -14.836 -12.613 -9.966 1.00 88.44 544 THR A C 1
ATOM 4244 O O . THR A 1 544 ? -15.212 -12.406 -8.817 1.00 88.44 544 THR A O 1
ATOM 4247 N N . THR A 1 545 ? -14.270 -13.763 -10.336 1.00 88.75 545 THR A N 1
ATOM 4248 C CA . THR A 1 545 ? -14.242 -14.996 -9.536 1.00 88.75 545 THR A CA 1
ATOM 4249 C C . THR A 1 545 ? -12.848 -15.349 -9.029 1.00 88.75 545 THR A C 1
ATOM 4251 O O . THR A 1 545 ? -12.727 -15.883 -7.932 1.00 88.75 545 THR A O 1
ATOM 4254 N N . ALA A 1 546 ? -11.796 -15.021 -9.792 1.00 91.00 546 ALA A N 1
ATOM 4255 C CA . ALA A 1 546 ? -10.420 -15.432 -9.517 1.00 91.00 546 ALA A CA 1
ATOM 4256 C C . ALA A 1 546 ? -10.263 -16.957 -9.343 1.00 91.00 546 ALA A C 1
ATOM 4258 O O . ALA A 1 546 ? -9.601 -17.421 -8.412 1.00 91.00 546 ALA A O 1
ATOM 4259 N N . ALA A 1 547 ? -10.868 -17.738 -10.244 1.00 92.25 547 ALA A N 1
ATOM 4260 C CA . ALA A 1 547 ? -10.816 -19.198 -10.207 1.00 92.25 547 ALA A CA 1
ATOM 4261 C C . ALA A 1 547 ? -9.372 -19.741 -10.195 1.00 92.25 547 ALA A C 1
ATOM 4263 O O . ALA A 1 547 ? -8.498 -19.271 -10.929 1.00 92.25 547 ALA A O 1
ATOM 4264 N N . ALA A 1 548 ? -9.114 -20.749 -9.359 1.00 93.38 548 ALA A N 1
ATOM 4265 C CA . ALA A 1 548 ? -7.821 -21.424 -9.327 1.00 93.38 548 ALA A CA 1
ATOM 4266 C C . ALA A 1 548 ? -7.584 -22.218 -10.622 1.00 93.38 548 ALA A C 1
ATOM 4268 O O . ALA A 1 548 ? -8.515 -22.791 -11.186 1.00 93.38 548 ALA A O 1
ATOM 4269 N N . ARG A 1 549 ? -6.325 -22.275 -11.066 1.00 93.12 549 ARG A N 1
ATOM 4270 C CA . ARG A 1 549 ? -5.863 -23.109 -12.187 1.00 93.12 549 ARG A CA 1
ATOM 4271 C C . ARG A 1 549 ? -4.746 -24.031 -11.681 1.00 93.12 549 ARG A C 1
ATOM 4273 O O . ARG A 1 549 ? -3.588 -23.619 -11.707 1.00 93.12 549 ARG A O 1
ATOM 4280 N N . PRO A 1 550 ? -5.078 -25.201 -11.104 1.00 91.38 550 PRO A N 1
ATOM 4281 C CA . PRO A 1 550 ? -4.078 -26.122 -10.571 1.00 91.38 550 PRO A CA 1
ATOM 4282 C C . PRO A 1 550 ? -3.150 -26.653 -11.668 1.00 91.38 550 PRO A C 1
ATOM 4284 O O . PRO A 1 550 ? -3.592 -26.906 -12.785 1.00 91.38 550 PRO A O 1
ATOM 4287 N N . GLY A 1 551 ? -1.872 -26.839 -11.340 1.00 89.94 551 GLY A N 1
ATOM 4288 C CA . GLY A 1 551 ? -0.868 -27.388 -12.249 1.00 89.94 551 GLY A CA 1
ATOM 4289 C C . GLY A 1 551 ? 0.474 -27.633 -11.548 1.00 89.94 551 GLY A C 1
ATOM 4290 O O . GLY A 1 551 ? 0.599 -27.387 -10.345 1.00 89.94 551 GLY A O 1
ATOM 4291 N N . PRO A 1 552 ? 1.527 -28.066 -12.270 1.00 88.69 552 PRO A N 1
ATOM 4292 C CA . PRO A 1 552 ? 2.829 -28.397 -11.672 1.00 88.69 552 PRO A CA 1
ATOM 4293 C C . PRO A 1 552 ? 3.472 -27.256 -10.870 1.00 88.69 552 PRO A C 1
ATOM 4295 O O . PRO A 1 552 ? 4.259 -27.504 -9.954 1.00 88.69 552 PRO A O 1
ATOM 4298 N N . HIS A 1 553 ? 3.127 -26.011 -11.213 1.00 88.31 553 HIS A N 1
ATOM 4299 C CA . HIS A 1 553 ? 3.572 -24.792 -10.545 1.00 88.31 553 HIS A CA 1
ATOM 4300 C C . HIS A 1 553 ? 2.999 -24.625 -9.126 1.00 88.31 553 HIS A C 1
ATOM 4302 O O . HIS A 1 553 ? 3.520 -23.814 -8.362 1.00 88.31 553 HIS A O 1
ATOM 4308 N N . CYS A 1 554 ? 1.952 -25.372 -8.747 1.00 91.81 554 CYS A N 1
ATOM 4309 C CA . CYS A 1 554 ? 1.387 -25.330 -7.397 1.00 91.81 554 CYS A CA 1
ATOM 4310 C C . CYS A 1 554 ? 2.388 -25.776 -6.324 1.00 91.81 554 CYS A C 1
ATOM 4312 O O . CYS A 1 554 ? 2.312 -25.271 -5.209 1.00 91.81 554 CYS A O 1
ATOM 4314 N N . ARG A 1 555 ? 3.346 -26.652 -6.663 1.00 89.25 555 ARG A N 1
ATOM 4315 C CA . ARG A 1 555 ? 4.362 -27.168 -5.724 1.00 89.25 555 ARG A CA 1
ATOM 4316 C C . ARG A 1 555 ? 5.266 -26.082 -5.143 1.00 89.25 555 ARG A C 1
ATOM 4318 O O . ARG A 1 555 ? 5.634 -26.164 -3.982 1.00 89.25 555 ARG A O 1
ATOM 4325 N N . ASP A 1 556 ? 5.568 -25.066 -5.948 1.00 88.12 556 ASP A N 1
ATOM 4326 C CA . ASP A 1 556 ? 6.449 -23.950 -5.579 1.00 88.12 556 ASP A CA 1
ATOM 4327 C C . ASP A 1 556 ? 5.665 -22.628 -5.468 1.00 88.12 556 ASP A C 1
ATOM 4329 O O . ASP A 1 556 ? 6.228 -21.530 -5.505 1.00 88.12 556 ASP A O 1
ATOM 4333 N N . CYS A 1 557 ? 4.331 -22.702 -5.413 1.00 91.62 557 CYS A N 1
ATOM 4334 C CA . CYS A 1 557 ? 3.483 -21.525 -5.316 1.00 91.62 557 CYS A CA 1
ATOM 4335 C C . CYS A 1 557 ? 3.450 -21.031 -3.868 1.00 91.62 557 CYS A C 1
ATOM 4337 O O . CYS A 1 557 ? 2.930 -21.697 -2.980 1.00 91.62 557 CYS A O 1
ATOM 4339 N N . GLU A 1 558 ? 3.886 -19.794 -3.639 1.00 91.75 558 GLU A N 1
ATOM 4340 C CA . GLU A 1 558 ? 3.940 -19.171 -2.309 1.00 91.75 558 GLU A CA 1
ATOM 4341 C C . GLU A 1 558 ? 2.569 -19.003 -1.624 1.00 91.75 558 GLU A C 1
ATOM 4343 O O . GLU A 1 558 ? 2.482 -18.717 -0.434 1.00 91.75 558 GLU A O 1
ATOM 4348 N N . MET A 1 559 ? 1.485 -19.161 -2.389 1.00 94.12 559 MET A N 1
ATOM 4349 C CA . MET A 1 559 ? 0.103 -19.091 -1.906 1.00 94.12 559 MET A CA 1
ATOM 4350 C C . MET A 1 559 ? -0.555 -20.475 -1.778 1.00 94.12 559 MET A C 1
ATOM 4352 O O . MET A 1 559 ? -1.728 -20.547 -1.416 1.00 94.12 559 MET A O 1
ATOM 4356 N N . ALA A 1 560 ? 0.158 -21.569 -2.089 1.00 93.75 560 ALA A N 1
ATOM 4357 C CA . ALA A 1 560 ? -0.402 -22.925 -2.115 1.00 93.75 560 ALA A CA 1
ATOM 4358 C C . ALA A 1 560 ? -0.975 -23.346 -0.757 1.00 93.75 560 ALA A C 1
ATOM 4360 O O . ALA A 1 560 ? -2.078 -23.876 -0.706 1.00 93.75 560 ALA A O 1
ATOM 4361 N N . VAL A 1 561 ? -0.295 -23.001 0.340 1.00 92.88 561 VAL A N 1
ATOM 4362 C CA . VAL A 1 561 ? -0.746 -23.285 1.714 1.00 92.88 561 VAL A CA 1
ATOM 4363 C C . VAL A 1 561 ? -2.114 -22.672 2.053 1.00 92.88 561 VAL A C 1
ATOM 4365 O O . VAL A 1 561 ? -2.815 -23.164 2.935 1.00 92.88 561 VAL A O 1
ATOM 4368 N N . TRP A 1 562 ? -2.518 -21.613 1.346 1.00 94.62 562 TRP A N 1
ATOM 4369 C CA . TRP A 1 562 ? -3.832 -20.988 1.503 1.00 94.62 562 TRP A CA 1
ATOM 4370 C C . TRP A 1 562 ? -4.828 -21.445 0.440 1.00 94.62 562 TRP A C 1
ATOM 4372 O O . TRP A 1 562 ? -6.019 -21.212 0.594 1.00 94.62 562 TRP A O 1
ATOM 4382 N N . CYS A 1 563 ? -4.381 -22.063 -0.652 1.00 94.56 563 CYS A N 1
ATOM 4383 C CA . CYS A 1 563 ? -5.240 -22.421 -1.770 1.00 94.56 563 CYS A CA 1
ATOM 4384 C C . CYS A 1 563 ? -5.793 -23.845 -1.590 1.00 94.56 563 CYS A C 1
ATOM 4386 O O . CYS A 1 563 ? -5.035 -24.802 -1.716 1.00 94.56 563 CYS A O 1
ATOM 4388 N N . PRO A 1 564 ? -7.110 -24.032 -1.386 1.00 90.81 564 PRO A N 1
ATOM 4389 C CA . PRO A 1 564 ? -7.681 -25.373 -1.221 1.00 90.81 564 PRO A CA 1
ATOM 4390 C C . PRO A 1 564 ? -7.622 -26.223 -2.499 1.00 90.81 564 PRO A C 1
ATOM 4392 O O . PRO A 1 564 ? -7.803 -27.432 -2.436 1.00 90.81 564 PRO A O 1
ATOM 4395 N N . SER A 1 565 ? -7.390 -25.598 -3.656 1.00 91.44 565 SER A N 1
ATOM 4396 C CA . SER A 1 565 ? -7.230 -26.273 -4.948 1.00 91.44 565 SER A CA 1
ATOM 4397 C C . SER A 1 565 ? -5.773 -26.598 -5.283 1.00 91.44 565 SER A C 1
ATOM 4399 O O . SER A 1 565 ? -5.512 -27.108 -6.369 1.00 91.44 565 SER A O 1
ATOM 4401 N N . ALA A 1 566 ? -4.815 -26.276 -4.406 1.00 84.94 566 ALA A N 1
ATOM 4402 C CA . ALA A 1 566 ? -3.447 -26.738 -4.584 1.00 84.94 566 ALA A CA 1
ATOM 4403 C C . ALA A 1 566 ? -3.421 -28.259 -4.382 1.00 84.94 566 ALA A C 1
ATOM 4405 O O . ALA A 1 566 ? -3.798 -28.747 -3.319 1.00 84.94 566 ALA A O 1
ATOM 4406 N N . GLU A 1 567 ? -3.010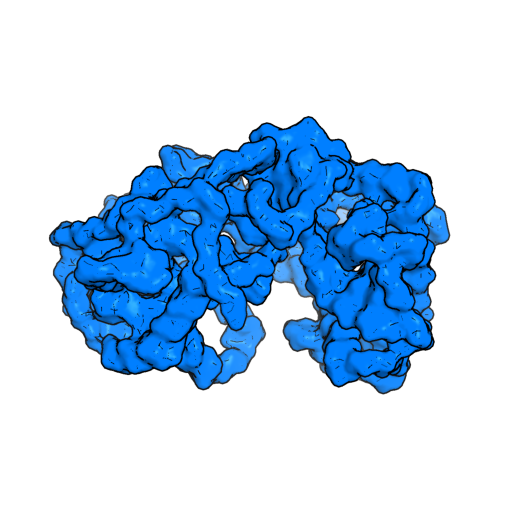 -29.014 -5.400 1.00 71.69 567 GLU A N 1
ATOM 4407 C CA . GLU A 1 567 ? -2.886 -30.463 -5.257 1.00 71.69 567 GLU A CA 1
ATOM 4408 C C . GLU A 1 567 ? -1.785 -30.799 -4.234 1.00 71.69 567 GLU A C 1
ATOM 4410 O O . GLU A 1 567 ? -0.639 -30.366 -4.408 1.00 71.69 567 GLU A O 1
ATOM 4415 N N . PRO A 1 568 ? -2.080 -31.589 -3.184 1.00 54.25 568 PRO A N 1
ATOM 4416 C CA . PRO A 1 568 ? -1.038 -32.244 -2.420 1.00 54.25 568 PRO A CA 1
ATOM 4417 C C . PRO A 1 568 ? -0.387 -33.270 -3.346 1.00 54.25 568 PRO A C 1
ATOM 4419 O O . PRO A 1 568 ? -1.055 -34.168 -3.856 1.00 54.25 568 PRO A O 1
ATOM 4422 N N . SER A 1 569 ? 0.915 -33.132 -3.591 1.00 44.16 569 SER A N 1
ATOM 4423 C CA . SER A 1 569 ? 1.678 -34.095 -4.383 1.00 44.16 569 SER A CA 1
ATOM 4424 C C . SER A 1 569 ? 1.428 -35.517 -3.877 1.00 44.16 569 SER A C 1
ATOM 4426 O O . SER A 1 569 ? 1.758 -35.823 -2.730 1.00 44.16 569 SER A O 1
ATOM 4428 N N . ALA A 1 570 ? 0.888 -36.391 -4.730 1.00 34.56 570 ALA A N 1
ATOM 4429 C CA . ALA A 1 570 ? 0.935 -37.825 -4.487 1.00 34.56 570 ALA A CA 1
ATOM 4430 C C . ALA A 1 570 ? 2.414 -38.239 -4.328 1.00 34.56 570 ALA A C 1
ATOM 4432 O O . ALA A 1 570 ? 3.228 -37.931 -5.207 1.00 34.56 570 ALA A O 1
ATOM 4433 N N . PRO A 1 571 ? 2.809 -38.886 -3.219 1.00 35.69 571 PRO A N 1
ATOM 4434 C CA . PRO A 1 571 ? 4.159 -39.402 -3.087 1.00 35.69 571 PRO A CA 1
ATOM 4435 C C . PRO A 1 571 ? 4.314 -40.632 -3.991 1.00 35.69 571 PRO A C 1
ATOM 4437 O O . PRO A 1 571 ? 3.604 -41.619 -3.825 1.00 35.69 571 PRO A O 1
ATOM 4440 N N . GLY A 1 572 ? 5.271 -40.576 -4.920 1.00 40.62 572 GLY A N 1
ATOM 4441 C CA . GLY A 1 572 ? 5.793 -41.754 -5.616 1.00 40.62 572 GLY A CA 1
ATOM 4442 C C . GLY A 1 572 ? 5.194 -42.035 -6.996 1.00 40.62 572 GLY A C 1
ATOM 4443 O O . GLY A 1 572 ? 4.268 -42.821 -7.143 1.00 40.62 572 GLY A O 1
ATOM 4444 N N . ALA A 1 573 ? 5.833 -41.493 -8.029 1.00 31.22 573 ALA A N 1
ATOM 4445 C CA . ALA A 1 573 ? 6.035 -42.235 -9.267 1.00 31.22 573 ALA A CA 1
ATOM 4446 C C . ALA A 1 573 ? 7.545 -42.237 -9.514 1.00 31.22 573 ALA A C 1
ATOM 4448 O O . ALA A 1 573 ? 8.117 -41.263 -10.012 1.00 31.22 573 ALA A O 1
ATOM 4449 N N . GLU A 1 574 ? 8.201 -43.295 -9.037 1.00 35.75 574 GLU A N 1
ATOM 4450 C CA . GLU A 1 574 ? 9.565 -43.622 -9.434 1.00 35.75 574 GLU A CA 1
ATOM 4451 C C . GLU A 1 574 ? 9.632 -43.646 -10.963 1.00 35.75 574 GLU A C 1
ATOM 4453 O O . GLU A 1 574 ? 8.770 -44.211 -11.638 1.00 35.75 574 GLU A O 1
ATOM 4458 N N . LYS A 1 575 ? 10.648 -42.973 -11.503 1.00 36.75 575 LYS A N 1
ATOM 4459 C CA . LYS A 1 575 ? 10.984 -43.044 -12.920 1.00 36.75 575 LYS A CA 1
ATOM 4460 C C . LYS A 1 575 ? 11.450 -44.469 -13.219 1.00 36.75 575 LYS A C 1
ATOM 4462 O O . LYS A 1 575 ? 12.479 -44.880 -12.684 1.00 36.75 575 LYS A O 1
ATOM 4467 N N . GLY A 1 576 ? 10.691 -45.181 -14.048 1.00 31.91 576 GLY A N 1
ATOM 4468 C CA . GLY A 1 576 ? 11.214 -46.272 -14.873 1.00 31.91 576 GLY A CA 1
ATOM 4469 C C . GLY A 1 576 ? 12.014 -45.725 -16.044 1.00 31.91 576 GLY A C 1
ATOM 4470 O O . GLY A 1 576 ? 11.658 -44.620 -16.522 1.00 31.91 576 GLY A O 1
#

Secondary structure (DSSP, 8-state):
-PBP-PPTT-B--S-EEEEEHHHHH---TTS-HHHHHHHHBTTPBPPP-SSPPP---SS---TTHHHHHHHHHHHHH---HHHHHHHHHS--SSSPPPPHHHHHHHHHHHHHHHHT--TTEEE-SSEEEEEEE-SS--TTS-SEEEEE--SEEEEETTSSEEEEEEEESS-S-STTTS---HHHHHT-HHHHHHHHHHHH-EEEEPPPGGGTTSPPEE-TTS-HHHHSPPSEEEEEEEETTT--EEEEEEE-HHHHHHHIIIIIHHHHHHHHTB-----SGGGSS-TTGGG-SSSEEES-SSS-----SPPEEE-HHHHHHHH-BTTB----HHHHHHHHTT---SS-TT--HHHHHHHHHHHHHHHHHHHSTT----GGGS--SSS-EEETTEEE-HHHHHHHHHHHHHHTTT-GGGSTTEEEEEES-EEEEEETTTTEEEEEE-SEEEEETTEEEEEEEEE--S----TT--HHHH-HHHHHHHHHHTSTTT-S--TT-EEEEEEEETTEEEEEEE-TT-HHHHHHHHHHHHHHHHHHHH-SS-----SGGGGG-TTGGG-TTSPPPPS-----

InterPro domains:
  IPR038726 PD-(D/E)XK endonuclease-like domain, AddAB-type [PF12705] (332-564)

Organism: NCBI:txid659352

Radius of gyration: 25.89 Å; chains: 1; bounding box: 61×74×73 Å

pLDDT: mean 89.93, std 11.18, range [31.22, 98.0]

Foldseek 3Di:
DDWADDDPPKDQDLLEFEDQQQVLLVDDPQAWLNLSLVVRRFPIDDDDFPFDFFDDFLEFQALCQLLVQLCLCCQPVVDDNVRSLVVSQDQDPQHHHYFLLSSLLSSLLNVLQVVQDDPQKGWWNFWFWDKDAAPAQDPVRHRIYIHTHDATWIAGPVLQEIEGEAEDLDDCDDPVNPDCPLVNLLQRLSVLSNQLSRQPGAGWAQDGPVVNNDDTHHDPVIDPSRHDHYQWYWYWYAYSQRRDIDTSGIHGNVSSVVSCVVHNVVSVVCSSTPHGGNDDQNLQRRSCVSVDPPAAADACLLPAQDSPFGAGADEPVLLCCALPAVPDPRHFLLLSVVVSNVRDLNVCLVDDLVNLLFVQLLQVLVVVCVVPPLDQDALVVFDCLCAWDGGDVGIHHNVCSNFSSQLNSLVSVVGPSVQPQWDDKDAQDWQWYQHSSLRYIYIQGARMWIGRHHAIEGEDEEEDADDDDPPPDPCCSRPVSQLSVLSPLVDCSSHDDSPPYWYWYWYRYPVGIDIDIDDSPPPVSNVVSNVNSNSSPVCVSVDSNSDTDEDPNLVSRSSNSSDPPHDDDDPDDPDD

Sequence (576 aa):
MPTWTPPPESTWTNGLIRVFAGSFLRQSRSSCPYKGALKARTGIKLATSPLPMYKADPRESFNLGPFGEALDLIEHDGVEREQAIRRALAPSRERPEADPGLAAWTRFALDRYLEGSPPDLLPVSHSWVLVTQLREADSRNAKRYEQCVWGRPYASADGRVRELRLPVARSLRGPQYGTAEPAVQAERADLAAAAQVVARGEPHRLPNRFNWSRDAQLALDAGEAAWRQPEEVRITEVSCLDGERRTSVSEGPEDVARRYAAYGAPGLTAAVSAGTFVPGRDCEDCKYAPNCPALSRLGGVLSIDDQTRPRRTWSVTNGRSYAGRPDRDEGCPARERLRRLKLPDREGHALTPHVIRGHAVHAWIQQRHETHPGIACRPQDAPDGRAPWSAGRWTIPEEQAYLGARMVAAHARYCPFKLSGVTEVVHEHTVVVHDTAADVVVLAKTDMLYRDGRSWVYRETKTDARRDPPEDTDALRERPQLALAILLSTSPVIGEDVSAARVELEVLGPHGARLTVVDPFDPENRATAREVVHALAADWHADTTAAARPGPHCRDCEMAVWCPSAEPSAPGAEKG